Protein AF-A0A3S2C3V4-F1 (afdb_monomer)

pLDDT: mean 81.87, std 13.22, range [36.03, 97.75]

Solvent-accessible surface area (backbone atoms only — not comparable to full-atom values): 24051 Å² total; per-residue (Å²): 133,82,89,67,78,56,98,88,70,60,69,87,73,96,83,67,84,51,81,69,56,64,59,51,55,60,52,53,59,53,52,52,56,48,50,53,53,50,49,58,52,47,54,52,49,52,53,52,49,53,51,50,50,52,56,48,50,53,50,52,52,54,50,50,53,51,50,52,54,50,51,52,51,55,53,51,52,52,51,52,52,52,51,51,54,49,58,49,51,54,50,54,50,52,53,52,52,52,52,48,53,53,51,53,53,53,50,51,53,52,53,54,53,50,54,54,52,54,51,53,49,53,52,52,52,49,54,58,70,71,46,74,84,55,65,65,58,51,51,50,50,53,53,50,50,52,48,53,53,49,53,51,49,53,50,51,53,53,48,52,51,50,57,49,52,49,52,50,52,56,51,51,51,55,50,50,53,51,51,51,54,52,51,53,52,52,50,54,51,51,52,53,49,50,54,51,52,50,55,51,51,53,55,48,53,53,52,52,53,50,50,60,70,50,63,56,49,63,60,53,51,52,51,53,51,52,52,52,52,52,53,49,54,51,52,51,53,52,53,49,55,49,51,55,53,49,53,53,50,53,53,51,47,54,53,50,52,52,52,51,52,53,51,52,51,52,50,50,53,51,49,52,52,49,50,56,50,51,50,52,48,52,55,50,50,52,51,48,51,53,53,41,49,52,38,29,70,76,66,75,39,59,60,93,54,48,58,68,77,70,75,61,60,101,83,56,82,76,76,60,64,73,59,52,53,52,50,51,52,50,51,51,50,52,56,60,69,69,51,81,80,69,88,55,54,71,58,54,53,49,57,54,47,54,54,51,52,52,55,50,50,56,52,51,53,53,54,50,51,53,52,53,52,55,53,51,52,55,53,49,54,53,56,50,41,56,55,53,54,56,50,49,56,57,50,37,59,50,48,39,60,51,42,35,73,76,62,80,71,55,76,38,49,66,49,78,45,94,55,100,46,79,88,77,41,48,84,47,79,49,109

Radius of gyration: 157.57 Å; Cα contacts (8 Å, |Δi|>4): 70; chains: 1; bounding box: 268×104×429 Å

Sequence (431 aa):
EGALGRWDGFTASADAPTAAAQRLAQKNRLAELDAEAIQATLVLRQAEEALGEAEQALRLASEAERNTRQAGRDAQHRLDAARNALAEAERAGGELQSRRAALDEARARIVDSHEEISAAFAEAEMLLQDAPDLGDLQLQLEQSSANVARDRAALADARAVHEGLRREAEARARRLDAIGAERSNWLERAENASTQIASLGERKAEAEAERERLADAPDEIDAKRRALLSQLTEAETLRKAAADRLQEAENRQSELDKAATGAIQFLAEARETRVRAEERLTAADERRLEVEARIQETLNTPPHLVIRHTGLEADSPMPEMPEIERQLDRLKIERERLGAVNLRAEEEQKELSDRLEAIVSEREDIIEAIRKLRQAIQSLNREGRERLLAAFDVVNGHFQRLFSHLFGGGTAELQLIESDDPLEAGLEILA

Secondary structure (DSSP, 8-state):
------TT-----TTPPPTTTHHHHHHHHHHHHHHHHHHHHHHHHHHHHHHHHHHHHHHHHHHHHHHHHHHHHHHHHHHHHHHHHHHHHHHHHHHHHHHHHHHHHHHHHHHHHHHHHHHHHHHHHHHHHSS---HHHHHHHHHHHHHHHHHHHHHHHHHHHHHHHHHHHHHHHHHHHHHHHHHHHHHHHHHHHHHHHHHHHHHHHHHHHHHHHHTTHHHHHHHHHHHHHHHHHHHHHHHHHHHHHHHHHHHHHHHHHHHHHHHHHHHHHHHHHHHHHHHHHHHHHHHHHHHHHHHHHHHSS-GGGHHHHTT--TTSPPPPHHHHHHHHHHHHHHHHHT----TTHHHHHHHHHHHHHHHHHHHHHHHHHHHHHHHHHHHHHHHHHHHHHHHHHHHHHHHHHHHHHHTTS---EEEEES-SSTTT-EEEEE-

Foldseek 3Di:
DDQDDDPVDDGDDDDDDDVVPVVVVVVVVVVVVVVVVVVVVVVVVVVVVVVVVVVVVVVVVVVVVVVVVVVVVVVVVVVVVVVVVVVVVVVVVVVVVVVVVVVVVVVVVVVVVVVVVVVVVVVVVVCVVPDDPCPVVVVVVVVVVVVVVVVVVVVVVVVVVVVVVVVVVVVVVVVVVVVVVVVVVVVVVVVVVVVVVVVVVVVVVVVVVVCVVCVCVVVVVVVVVVVVVVVVVVVVVVVVVVVVVVVVVVVVVVVVVVVVVVVVVVVVVVVVVVVVVVVVVVVVVVVVVVVQVVCCVPVVDGPVCVVVVVVDDPPPPDDDPVVVVVVVVVVVVVVVVVDDDPPCPVVVVVVVVVVVVVVVVVVVVVVVVVVVVVVVVVVVLVVVQVVLVVVQVVVQVVVQVVVCVPPVDDGKGKDWDDDPRSVPTDIDIGD

Nearest PDB structures (foldseek):
  6yvu-assembly1_B  TM=4.537E-01  e=3.062E-01  Saccharomyces cerevisiae S288C
  8i13-assembly1_A  TM=2.701E-01  e=1.557E-01  Saccharomyces cerevisiae
  8i13-assembly1_B  TM=2.442E-01  e=8.989E+00  Saccharomyces cerevisiae

Mean predicted aligned error: 21.44 Å

Structure (mmCIF, N/CA/C/O backbone):
data_AF-A0A3S2C3V4-F1
#
_entry.id   AF-A0A3S2C3V4-F1
#
loop_
_atom_site.group_PDB
_atom_site.id
_atom_site.type_symbol
_atom_site.label_atom_id
_atom_site.label_alt_id
_atom_site.label_comp_id
_atom_site.label_asym_id
_atom_site.label_entity_id
_atom_site.label_seq_id
_atom_site.pdbx_PDB_ins_code
_atom_site.Cartn_x
_atom_site.Cartn_y
_atom_site.Cartn_z
_atom_site.occupancy
_atom_site.B_iso_or_equiv
_atom_site.auth_seq_id
_atom_site.auth_comp_id
_atom_site.auth_asym_id
_atom_site.auth_atom_id
_atom_site.pdbx_PDB_model_num
ATOM 1 N N . GLU A 1 1 ? -74.322 -59.843 249.138 1.00 36.03 1 GLU A N 1
ATOM 2 C CA . GLU A 1 1 ? -75.016 -61.105 248.814 1.00 36.03 1 GLU A CA 1
ATOM 3 C C . GLU A 1 1 ? -74.101 -61.968 247.974 1.00 36.03 1 GLU A C 1
ATOM 5 O O . GLU A 1 1 ? -73.243 -61.425 247.294 1.00 36.03 1 GLU A O 1
ATOM 10 N N . GLY A 1 2 ? -74.304 -63.279 248.000 1.00 56.16 2 GLY A N 1
ATOM 11 C CA . GLY A 1 2 ? -73.922 -64.120 246.871 1.00 56.16 2 GLY A CA 1
ATOM 12 C C . GLY A 1 2 ? -72.422 -64.284 246.661 1.00 56.16 2 GLY A C 1
ATOM 13 O O . GLY A 1 2 ? -71.864 -63.759 245.705 1.00 56.16 2 GLY A O 1
ATOM 14 N N . ALA A 1 3 ? -71.783 -65.101 247.495 1.00 53.16 3 ALA A N 1
ATOM 15 C CA . ALA A 1 3 ? -70.624 -65.845 247.021 1.00 53.16 3 ALA A CA 1
ATOM 16 C C . ALA A 1 3 ? -71.160 -67.121 246.364 1.00 53.16 3 ALA A C 1
ATOM 18 O O . ALA A 1 3 ? -71.763 -67.974 247.017 1.00 53.16 3 ALA A O 1
ATOM 19 N N . LEU A 1 4 ? -71.039 -67.156 245.038 1.00 56.59 4 LEU A N 1
ATOM 20 C CA . LEU A 1 4 ? -71.619 -68.166 244.167 1.00 56.59 4 LEU A CA 1
ATOM 21 C C . LEU A 1 4 ? -70.669 -69.365 244.078 1.00 56.59 4 LEU A C 1
ATOM 23 O O . LEU A 1 4 ? -69.546 -69.228 243.598 1.00 56.59 4 LEU A O 1
ATOM 27 N N . GLY A 1 5 ? -71.138 -70.532 244.515 1.00 54.47 5 GLY A N 1
ATOM 28 C CA . GLY A 1 5 ? -70.505 -71.816 244.230 1.00 54.47 5 GLY A CA 1
ATOM 29 C C . GLY A 1 5 ? -71.412 -72.659 243.336 1.00 54.47 5 GLY A C 1
ATOM 30 O O . GLY A 1 5 ? -72.537 -72.968 243.730 1.00 54.47 5 GLY A O 1
ATOM 31 N N . ARG A 1 6 ? -70.932 -73.024 242.136 1.00 63.44 6 ARG A N 1
ATOM 32 C CA . ARG A 1 6 ? -71.534 -74.050 241.263 1.00 63.44 6 ARG A CA 1
ATOM 33 C C . ARG A 1 6 ? -70.717 -75.343 241.298 1.00 63.44 6 ARG A C 1
ATOM 35 O O . ARG A 1 6 ? -69.525 -75.353 241.578 1.00 63.44 6 ARG A O 1
ATOM 42 N N . TRP A 1 7 ? -71.402 -76.429 240.963 1.00 57.12 7 TRP A N 1
ATOM 43 C CA . TRP A 1 7 ? -70.946 -77.818 241.007 1.00 57.12 7 TRP A CA 1
ATOM 44 C C . TRP A 1 7 ? -69.935 -78.227 239.909 1.00 57.12 7 TRP A C 1
ATOM 46 O O . TRP A 1 7 ? -69.410 -79.332 239.967 1.00 57.12 7 TRP A O 1
ATOM 56 N N . ASP A 1 8 ? -69.636 -77.352 238.942 1.00 55.75 8 ASP A N 1
ATOM 57 C CA . ASP A 1 8 ? -68.620 -77.518 237.884 1.00 55.75 8 ASP A CA 1
ATOM 58 C C . ASP A 1 8 ? -67.278 -76.815 238.193 1.00 55.75 8 ASP A C 1
ATOM 60 O O . ASP A 1 8 ? -66.336 -76.914 237.410 1.00 55.75 8 ASP A O 1
ATOM 64 N N . GLY A 1 9 ? -67.153 -76.146 239.348 1.00 64.50 9 GLY A N 1
ATOM 65 C CA . GLY A 1 9 ? -65.873 -75.643 239.866 1.00 64.50 9 GLY A CA 1
ATOM 66 C C . GLY A 1 9 ? -65.584 -74.154 239.646 1.00 64.50 9 GLY A C 1
ATOM 67 O O . GLY A 1 9 ? -64.493 -73.700 239.982 1.00 64.50 9 GLY A O 1
ATOM 68 N N . PHE A 1 10 ? -66.523 -73.363 239.117 1.00 55.69 10 PHE A N 1
ATOM 69 C CA . PHE A 1 10 ? -66.320 -71.916 239.000 1.00 55.69 10 PHE A CA 1
ATOM 70 C C . PHE A 1 10 ? -66.427 -71.224 240.367 1.00 55.69 10 PHE A C 1
ATOM 72 O O . PHE A 1 10 ? -67.471 -71.268 241.019 1.00 55.69 10 PHE A O 1
ATOM 79 N N . THR A 1 11 ? -65.362 -70.530 240.766 1.00 51.50 11 THR A N 1
ATOM 80 C CA . THR A 1 11 ? -65.344 -69.616 241.917 1.00 51.50 11 THR A CA 1
ATOM 81 C C . THR A 1 11 ? -64.563 -68.355 241.559 1.00 51.50 11 THR A C 1
ATOM 83 O O . THR A 1 11 ? -63.497 -68.449 240.953 1.00 51.50 11 THR A O 1
ATOM 86 N N . ALA A 1 12 ? -65.057 -67.178 241.948 1.00 62.81 12 ALA A N 1
ATOM 87 C CA . ALA A 1 12 ? -64.347 -65.906 241.769 1.00 62.81 12 ALA A CA 1
ATOM 88 C C . ALA A 1 12 ? -63.474 -65.568 242.999 1.00 62.81 12 ALA A C 1
ATOM 90 O O . ALA A 1 12 ? -63.900 -65.826 244.123 1.00 62.81 12 ALA A O 1
ATOM 91 N N . SER A 1 13 ? -62.300 -64.941 242.813 1.00 56.59 13 SER A N 1
ATOM 92 C CA . SER A 1 13 ? -61.579 -64.231 243.892 1.00 56.59 13 SER A CA 1
ATOM 93 C C . SER A 1 13 ? -61.407 -62.750 243.543 1.00 56.59 13 SER A C 1
ATOM 95 O O . SER A 1 13 ? -61.259 -62.398 242.373 1.00 56.59 13 SER A O 1
ATOM 97 N N . ALA A 1 14 ? -61.477 -61.895 244.564 1.00 50.22 14 ALA A N 1
ATOM 98 C CA . ALA A 1 14 ? -61.876 -60.493 244.450 1.00 50.22 14 ALA A CA 1
ATOM 99 C C . ALA A 1 14 ? -60.819 -59.508 243.892 1.00 50.22 14 ALA A C 1
ATOM 101 O O . ALA A 1 14 ? -61.219 -58.447 243.429 1.00 50.22 14 ALA A O 1
ATOM 102 N N . ASP A 1 15 ? -59.520 -59.841 243.866 1.00 54.09 15 ASP A N 1
ATOM 103 C CA . ASP A 1 15 ? -58.425 -58.884 243.557 1.00 54.09 15 ASP A CA 1
ATOM 104 C C . ASP A 1 15 ? -57.676 -59.123 242.228 1.00 54.09 15 ASP A C 1
ATOM 106 O O . ASP A 1 15 ? -56.648 -58.500 241.954 1.00 54.09 15 ASP A O 1
ATOM 110 N N . ALA A 1 16 ? -58.126 -60.043 241.374 1.00 47.91 16 ALA A N 1
ATOM 111 C CA . ALA A 1 16 ? -57.341 -60.400 240.192 1.00 47.91 16 ALA A CA 1
ATOM 112 C C . ALA A 1 16 ? -57.501 -59.369 239.056 1.00 47.91 16 ALA A C 1
ATOM 114 O O . ALA A 1 16 ? -58.636 -59.103 238.638 1.00 47.91 16 ALA A O 1
ATOM 115 N N . PRO A 1 17 ? -56.395 -58.839 238.478 1.00 51.50 17 PRO A N 1
ATOM 116 C CA . PRO A 1 17 ? -56.486 -58.076 237.254 1.00 51.50 17 PRO A CA 1
ATOM 117 C C . PRO A 1 17 ? -57.084 -58.967 236.180 1.00 51.50 17 PRO A C 1
ATOM 119 O O . PRO A 1 17 ? -56.612 -60.050 235.832 1.00 51.50 17 PRO A O 1
ATOM 122 N N . THR A 1 18 ? -58.180 -58.438 235.685 1.00 50.09 18 THR A N 1
ATOM 123 C CA . THR A 1 18 ? -58.991 -58.964 234.621 1.00 50.09 18 THR A CA 1
ATOM 124 C C . THR A 1 18 ? -58.182 -58.986 233.337 1.00 50.09 18 THR A C 1
ATOM 126 O O . THR A 1 18 ? -57.137 -58.341 233.199 1.00 50.09 18 THR A O 1
ATOM 129 N N . ALA A 1 19 ? -58.715 -59.679 232.340 1.00 55.66 19 ALA A N 1
ATOM 130 C CA . ALA A 1 19 ? -58.208 -59.696 230.971 1.00 55.66 19 ALA A CA 1
ATOM 131 C C . ALA A 1 19 ? -57.878 -58.295 230.375 1.00 55.66 19 ALA A C 1
ATOM 133 O O . ALA A 1 19 ? -57.291 -58.212 229.299 1.00 55.66 19 ALA A O 1
ATOM 134 N N . ALA A 1 20 ? -58.211 -57.197 231.070 1.00 61.50 20 ALA A N 1
ATOM 135 C CA . ALA A 1 20 ? -57.791 -55.823 230.828 1.00 61.50 20 ALA A CA 1
ATOM 136 C C . ALA A 1 20 ? -56.264 -55.567 230.908 1.00 61.50 20 ALA A C 1
ATOM 138 O O . ALA A 1 20 ? -55.756 -54.830 230.066 1.00 61.50 20 ALA A O 1
ATOM 139 N N . ALA A 1 21 ? -55.512 -56.158 231.850 1.00 58.56 21 ALA A N 1
ATOM 140 C CA . ALA A 1 21 ? -54.094 -55.800 232.062 1.00 58.56 21 ALA A CA 1
ATOM 141 C C . ALA A 1 21 ? -53.118 -56.499 231.091 1.00 58.56 21 ALA A C 1
ATOM 143 O O . ALA A 1 21 ? -52.236 -55.856 230.523 1.00 58.56 21 ALA A O 1
ATOM 144 N N . GLN A 1 22 ? -53.296 -57.799 230.820 1.00 60.56 22 GLN A N 1
ATOM 145 C CA . GLN A 1 22 ? -52.463 -58.534 229.847 1.00 60.56 22 GLN A CA 1
ATOM 146 C C . GLN A 1 22 ? -52.661 -58.047 228.411 1.00 60.56 22 GLN A C 1
ATOM 148 O O . GLN A 1 22 ? -51.712 -57.998 227.626 1.00 60.56 22 GLN A O 1
ATOM 153 N N . ARG A 1 23 ? -53.878 -57.605 228.085 1.00 59.84 23 ARG A N 1
ATOM 154 C CA . ARG A 1 23 ? -54.146 -56.933 226.813 1.00 59.84 23 ARG A CA 1
ATOM 155 C C . ARG A 1 23 ? -53.336 -55.645 226.641 1.00 59.84 23 ARG A C 1
ATOM 157 O O . ARG A 1 23 ? -53.113 -55.253 225.503 1.00 59.84 23 ARG A O 1
ATOM 164 N N . LEU A 1 24 ? -52.868 -55.005 227.718 1.00 65.88 24 LEU A N 1
ATOM 165 C CA . LEU A 1 24 ? -52.087 -53.766 227.648 1.00 65.88 24 LEU A CA 1
ATOM 166 C C . LEU A 1 24 ? -50.597 -54.010 227.350 1.00 65.88 24 LEU A C 1
ATOM 168 O O . LEU A 1 24 ? -49.986 -53.239 226.620 1.00 65.88 24 LEU A O 1
ATOM 172 N N . ALA A 1 25 ? -50.010 -55.097 227.854 1.00 63.25 25 ALA A N 1
ATOM 173 C CA . ALA A 1 25 ? -48.592 -55.403 227.631 1.00 63.25 25 ALA A CA 1
ATOM 174 C C . ALA A 1 25 ? -48.317 -55.918 226.210 1.00 63.25 25 ALA A C 1
ATOM 176 O O . ALA A 1 25 ? -47.366 -55.477 225.563 1.00 63.25 25 ALA A O 1
ATOM 177 N N . GLN A 1 26 ? -49.191 -56.784 225.681 1.00 71.88 26 GLN A N 1
ATOM 178 C CA . GLN A 1 26 ? -49.114 -57.171 224.267 1.00 71.88 26 GLN A CA 1
ATOM 179 C C . GLN A 1 26 ? -49.327 -55.977 223.331 1.00 71.88 26 GLN A C 1
ATOM 181 O O . GLN A 1 26 ? -48.785 -55.954 222.232 1.00 71.88 26 GLN A O 1
ATOM 186 N N . LYS A 1 27 ? -50.018 -54.941 223.810 1.00 72.94 27 LYS A N 1
ATOM 187 C CA . LYS A 1 27 ? -50.176 -53.661 223.119 1.00 72.94 27 LYS A CA 1
ATOM 188 C C . LYS A 1 27 ? -48.852 -52.913 222.919 1.00 72.94 27 LYS A C 1
ATOM 190 O O . LYS A 1 27 ? -48.688 -52.277 221.889 1.00 72.94 27 LYS A O 1
ATOM 195 N N . ASN A 1 28 ? -47.907 -53.003 223.859 1.00 67.12 28 ASN A N 1
ATOM 196 C CA . ASN A 1 28 ? -46.659 -52.234 223.784 1.00 67.12 28 ASN A CA 1
ATOM 197 C C . ASN A 1 28 ? -45.593 -52.903 222.909 1.00 67.12 28 ASN A C 1
ATOM 199 O O . ASN A 1 28 ? -44.903 -52.215 222.168 1.00 67.12 28 ASN A O 1
ATOM 203 N N . ARG A 1 29 ? -45.452 -54.236 222.959 1.00 69.31 29 ARG A N 1
ATOM 204 C CA . ARG A 1 29 ? -44.440 -54.926 222.135 1.00 69.31 29 ARG A CA 1
ATOM 205 C C . ARG A 1 29 ? -44.824 -54.982 220.659 1.00 69.31 29 ARG A C 1
ATOM 207 O O . ARG A 1 29 ? -43.950 -54.882 219.804 1.00 69.31 29 ARG A O 1
ATOM 214 N N . LEU A 1 30 ? -46.119 -55.108 220.376 1.00 74.56 30 LEU A N 1
ATOM 215 C CA . LEU A 1 30 ? -46.646 -54.948 219.025 1.00 74.56 30 LEU A CA 1
ATOM 216 C C . LEU A 1 30 ? -46.275 -53.560 218.470 1.00 74.56 30 LEU A C 1
ATOM 218 O O . LEU A 1 30 ? -45.802 -5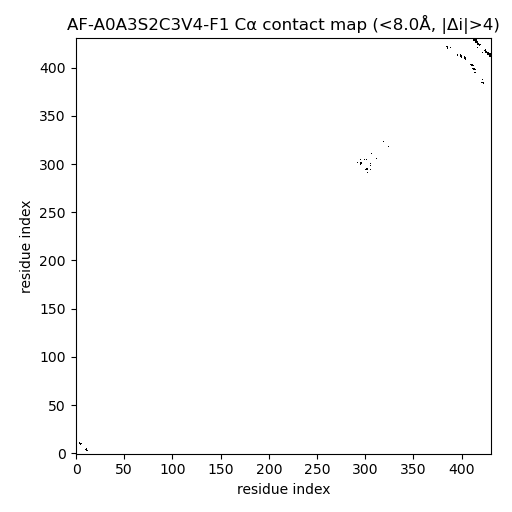3.470 217.347 1.00 74.56 30 LEU A O 1
ATOM 222 N N . ALA A 1 31 ? -46.351 -52.512 219.301 1.00 77.50 31 ALA A N 1
ATOM 223 C CA . ALA A 1 31 ? -46.074 -51.137 218.883 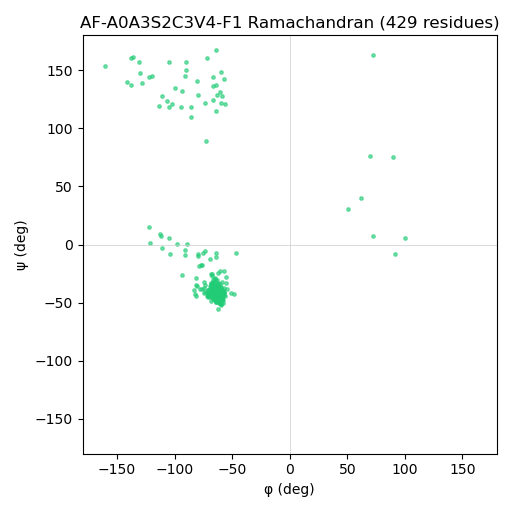1.00 77.50 31 ALA A CA 1
ATOM 224 C C . ALA A 1 31 ? -44.616 -50.874 218.460 1.00 77.50 31 ALA A C 1
ATOM 226 O O . ALA A 1 31 ? -44.365 -50.008 217.628 1.00 77.50 31 ALA A O 1
ATOM 227 N N . GLU A 1 32 ? -43.646 -51.595 219.022 1.00 75.06 32 GLU A N 1
ATOM 228 C CA . GLU A 1 32 ? -42.223 -51.368 218.738 1.00 75.06 32 GLU A CA 1
ATOM 229 C C . GLU A 1 32 ? -41.784 -52.042 217.429 1.00 75.06 32 GLU A C 1
ATOM 231 O O . GLU A 1 32 ? -41.135 -51.420 216.591 1.00 75.06 32 GLU A O 1
ATOM 236 N N . LEU A 1 33 ? -42.208 -53.293 217.212 1.00 75.25 33 LEU A N 1
ATOM 237 C CA . LEU A 1 33 ? -41.999 -53.985 215.935 1.00 75.25 33 LEU A CA 1
ATOM 238 C C . LEU A 1 33 ? -42.795 -53.328 214.806 1.00 75.25 33 LEU A C 1
ATOM 240 O O . LEU A 1 33 ? -42.297 -53.245 213.684 1.00 75.25 33 LEU A O 1
ATOM 244 N N . ASP A 1 34 ? -43.984 -52.804 215.114 1.00 76.00 34 ASP A N 1
ATOM 245 C CA . ASP A 1 34 ? -44.712 -51.936 214.194 1.00 76.00 34 ASP A CA 1
ATOM 246 C C . ASP A 1 34 ? -43.856 -50.718 213.812 1.00 76.00 34 ASP A C 1
ATOM 248 O O . ASP A 1 34 ? -43.785 -50.382 212.635 1.00 76.00 34 ASP A O 1
ATOM 252 N N . ALA A 1 35 ? -43.137 -50.086 214.749 1.00 80.12 35 ALA A N 1
ATOM 253 C CA . ALA A 1 35 ? -42.317 -48.906 214.455 1.00 80.12 35 ALA A CA 1
ATOM 254 C C . ALA A 1 35 ? -41.115 -49.197 213.532 1.00 80.12 35 ALA A C 1
ATOM 256 O O . ALA A 1 35 ? -40.840 -48.419 212.615 1.00 80.12 35 ALA A O 1
ATOM 257 N N . GLU A 1 36 ? -40.408 -50.312 213.731 1.00 77.38 36 GLU A N 1
ATOM 258 C CA . GLU A 1 36 ? -39.295 -50.705 212.851 1.00 77.38 36 GLU A CA 1
ATOM 259 C C . GLU A 1 36 ? -39.776 -51.151 211.468 1.00 77.38 36 GLU A C 1
ATOM 261 O O . GLU A 1 36 ? -39.207 -50.736 210.453 1.00 77.38 36 GLU A O 1
ATOM 266 N N . ALA A 1 37 ? -40.853 -51.943 211.411 1.00 76.69 37 ALA A N 1
ATOM 267 C CA . ALA A 1 37 ? -41.493 -52.303 210.151 1.00 76.69 37 ALA A CA 1
ATOM 268 C C . ALA A 1 37 ? -41.938 -51.045 209.395 1.00 76.69 37 ALA A C 1
ATOM 270 O O . ALA A 1 37 ? -41.719 -50.952 208.186 1.00 76.69 37 ALA A O 1
ATOM 271 N N . ILE A 1 38 ? -42.475 -50.042 210.098 1.00 83.81 38 ILE A N 1
ATOM 272 C CA . ILE A 1 38 ? -42.812 -48.739 209.519 1.00 83.81 38 ILE A CA 1
ATOM 273 C C . ILE A 1 38 ? -41.572 -48.080 208.908 1.00 83.81 38 ILE A C 1
ATOM 275 O O . ILE A 1 38 ? -41.662 -47.614 207.776 1.00 83.81 38 ILE A O 1
ATOM 279 N N . GLN A 1 39 ? -40.416 -48.069 209.583 1.00 81.50 39 GLN A N 1
ATOM 280 C CA . GLN A 1 39 ? -39.219 -47.418 209.035 1.00 81.50 39 GLN A CA 1
ATOM 281 C C . GLN A 1 39 ? -38.608 -48.131 207.829 1.00 81.50 39 GLN A C 1
ATOM 283 O O . GLN A 1 39 ? -38.305 -47.483 206.828 1.00 81.50 39 GLN A O 1
ATOM 288 N N . ALA A 1 40 ? -38.464 -49.455 207.869 1.00 75.44 40 ALA A N 1
ATOM 289 C CA . ALA A 1 40 ? -37.975 -50.198 206.707 1.00 75.44 40 ALA A CA 1
ATOM 290 C C . ALA A 1 40 ? -38.925 -50.043 205.504 1.00 75.44 40 ALA A C 1
ATOM 292 O O . ALA A 1 40 ? -38.477 -49.841 204.375 1.00 75.44 40 ALA A O 1
ATOM 293 N N . THR A 1 41 ? -40.239 -50.049 205.763 1.00 79.00 41 THR A N 1
ATOM 294 C CA . THR A 1 41 ? -41.268 -49.768 204.750 1.00 79.00 41 THR A CA 1
ATOM 295 C C . THR A 1 41 ? -41.145 -48.345 204.203 1.00 79.00 41 THR A C 1
ATOM 297 O O . THR A 1 41 ? -41.404 -48.120 203.024 1.00 79.00 41 THR A O 1
ATOM 300 N N . LEU A 1 42 ? -40.723 -47.380 205.024 1.00 85.12 42 LEU A N 1
ATOM 301 C CA . LEU A 1 42 ? -40.550 -45.988 204.617 1.00 85.12 42 LEU A CA 1
ATOM 302 C C . LEU A 1 42 ? -39.352 -45.809 203.676 1.00 85.12 42 LEU A C 1
ATOM 304 O O . LEU A 1 42 ? -39.484 -45.152 202.649 1.00 85.12 42 LEU A O 1
ATOM 308 N N . VAL A 1 43 ? -38.214 -46.437 203.982 1.00 81.62 43 VAL A N 1
ATOM 309 C CA . VAL A 1 43 ? -37.016 -46.384 203.124 1.00 81.62 43 VAL A CA 1
ATOM 310 C C . VAL A 1 43 ? -37.244 -47.120 201.804 1.00 81.62 43 VAL A C 1
ATOM 312 O O . VAL A 1 43 ? -36.874 -46.603 200.751 1.00 81.62 43 VAL A O 1
ATOM 315 N N . LEU A 1 44 ? -37.890 -48.293 201.839 1.00 81.44 44 LEU A N 1
ATOM 316 C CA . LEU A 1 44 ? -38.279 -49.005 200.619 1.00 81.44 44 LEU A CA 1
ATOM 317 C C . LEU A 1 44 ? -39.192 -48.126 199.754 1.00 81.44 44 LEU A C 1
ATOM 319 O O . LEU A 1 44 ? -38.907 -47.949 198.573 1.00 81.44 44 LEU A O 1
ATOM 323 N N . ARG A 1 45 ? -40.214 -47.498 200.358 1.00 82.31 45 ARG A N 1
ATOM 324 C CA . ARG A 1 45 ? -41.098 -46.552 199.662 1.00 82.31 45 ARG A CA 1
ATOM 325 C C . ARG A 1 45 ? -40.345 -45.391 199.028 1.00 82.31 45 ARG A C 1
ATOM 327 O O . ARG A 1 45 ? -40.645 -45.047 197.896 1.00 82.31 45 ARG A O 1
ATOM 334 N N . GLN A 1 46 ? -39.374 -44.803 199.723 1.00 83.50 46 GLN A N 1
ATOM 335 C CA . GLN A 1 46 ? -38.600 -43.684 199.180 1.00 83.50 46 GLN A CA 1
ATOM 336 C C . GLN A 1 46 ? -37.731 -44.101 197.987 1.00 83.50 46 GLN A C 1
ATOM 338 O O . GLN A 1 46 ? -37.606 -43.349 197.024 1.00 83.50 46 GLN A O 1
ATOM 343 N N . ALA A 1 47 ? -37.138 -45.297 198.023 1.00 76.88 47 ALA A N 1
ATOM 344 C CA . ALA A 1 47 ? -36.371 -45.821 196.896 1.00 76.88 47 ALA A CA 1
ATOM 345 C C . ALA A 1 47 ? -37.274 -46.204 195.708 1.00 76.88 47 ALA A C 1
ATOM 347 O O . ALA A 1 47 ? -36.916 -45.933 194.562 1.00 76.88 47 ALA A O 1
ATOM 348 N N . GLU A 1 48 ? -38.446 -46.792 195.975 1.00 80.94 48 GLU A N 1
ATOM 349 C CA . GLU A 1 48 ? -39.477 -47.068 194.965 1.00 80.94 48 GLU A CA 1
ATOM 350 C C . GLU A 1 48 ? -40.009 -45.773 194.331 1.00 80.94 48 GLU A C 1
ATOM 352 O O . GLU A 1 48 ? -40.151 -45.712 193.111 1.00 80.94 48 GLU A O 1
ATOM 357 N N . GLU A 1 49 ? -40.230 -44.718 195.122 1.00 85.38 49 GLU A N 1
ATOM 358 C CA . GLU A 1 49 ? -40.600 -43.390 194.615 1.00 85.38 49 GLU A CA 1
ATOM 359 C C . GLU A 1 49 ? -39.487 -42.792 193.750 1.00 85.38 49 GLU A C 1
ATOM 361 O O . GLU A 1 49 ? -39.756 -42.381 192.625 1.00 85.38 49 GLU A O 1
ATOM 366 N N . ALA A 1 50 ? -38.230 -42.813 194.204 1.00 79.88 50 ALA A N 1
ATOM 367 C CA . ALA A 1 50 ? -37.109 -42.260 193.441 1.00 79.88 50 ALA A CA 1
ATOM 368 C C . ALA A 1 50 ? -36.859 -43.006 192.115 1.00 79.88 50 ALA A C 1
ATOM 370 O O . ALA A 1 50 ? -36.570 -42.381 191.090 1.00 79.88 50 ALA A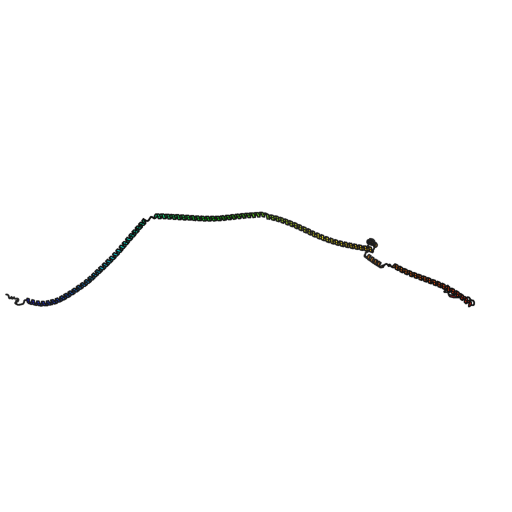 O 1
ATOM 371 N N . LEU A 1 51 ? -36.989 -44.338 192.107 1.00 80.06 51 LEU A N 1
ATOM 372 C CA . LEU A 1 51 ? -36.928 -45.132 190.878 1.00 80.06 51 LEU A CA 1
ATOM 373 C C . LEU A 1 51 ? -38.105 -44.789 189.954 1.00 80.06 51 LEU A C 1
ATOM 375 O O . LEU A 1 51 ? -37.899 -44.578 188.759 1.00 80.06 51 LEU A O 1
ATOM 379 N N . GLY A 1 52 ? -39.315 -44.674 190.511 1.00 82.38 52 GLY A N 1
ATOM 380 C CA . GLY A 1 52 ? -40.515 -44.274 189.780 1.00 82.38 52 GLY A CA 1
ATOM 381 C C . GLY A 1 52 ? -40.374 -42.901 189.120 1.00 82.38 52 GLY A C 1
ATOM 382 O O . GLY A 1 52 ? -40.693 -42.753 187.939 1.00 82.38 52 GLY A O 1
ATOM 383 N N . GLU A 1 53 ? -39.819 -41.921 189.833 1.00 85.00 53 GLU A N 1
ATOM 384 C CA . GLU A 1 53 ? -39.549 -40.581 189.305 1.00 85.00 53 GLU A CA 1
ATOM 385 C C . GLU A 1 53 ? -38.507 -40.605 188.179 1.00 85.00 53 GLU A C 1
ATOM 387 O O . GLU A 1 53 ? -38.716 -39.989 187.131 1.00 85.00 53 GLU A O 1
ATOM 392 N N . ALA A 1 54 ? -37.411 -41.355 188.336 1.00 78.12 54 ALA A N 1
ATOM 393 C CA . ALA A 1 54 ? -36.376 -41.468 187.308 1.00 78.12 54 ALA A CA 1
ATOM 394 C C . ALA A 1 54 ? -36.886 -42.182 186.040 1.00 78.12 54 ALA A C 1
ATOM 396 O O . ALA A 1 54 ? -36.628 -41.730 184.919 1.00 78.12 54 ALA A O 1
ATOM 397 N N . GLU A 1 55 ? -37.657 -43.263 186.192 1.00 81.62 55 GLU A N 1
ATOM 398 C CA . GLU A 1 55 ? -38.304 -43.957 185.074 1.00 81.62 55 GLU A CA 1
ATOM 399 C C . GLU A 1 55 ? -39.350 -43.081 184.376 1.00 81.62 55 GLU A C 1
ATOM 401 O O . GLU A 1 55 ? -39.541 -43.173 183.158 1.00 81.62 55 GLU A O 1
ATOM 406 N N . GLN A 1 56 ? -40.056 -42.235 185.125 1.00 85.12 56 GLN A N 1
ATOM 407 C CA . GLN A 1 56 ? -41.008 -41.286 184.560 1.00 85.12 56 GLN A CA 1
ATOM 408 C C . GLN A 1 56 ? -40.285 -40.161 183.807 1.00 85.12 56 GLN A C 1
ATOM 410 O O . GLN A 1 56 ? -40.672 -39.838 182.683 1.00 85.12 56 GLN A O 1
ATOM 415 N N . ALA A 1 57 ? -39.188 -39.631 184.351 1.00 81.44 57 ALA A N 1
ATOM 416 C CA . ALA A 1 57 ? -38.371 -38.614 183.695 1.00 81.44 57 ALA A CA 1
ATOM 417 C C . ALA A 1 57 ? -37.738 -39.129 182.389 1.00 81.44 57 ALA A C 1
ATOM 419 O O . ALA A 1 57 ? -37.790 -38.440 181.368 1.00 81.44 57 ALA A O 1
ATOM 420 N N . LEU A 1 58 ? -37.203 -40.357 182.379 1.00 81.62 58 LEU A N 1
ATOM 421 C CA . LEU A 1 58 ? -36.634 -40.969 181.172 1.00 81.62 58 LEU A CA 1
ATOM 422 C C . LEU A 1 58 ? -37.699 -41.208 180.091 1.00 81.62 58 LEU A C 1
ATOM 424 O O . LEU A 1 58 ? -37.439 -40.960 178.908 1.00 81.62 58 LEU A O 1
ATOM 428 N N . ARG A 1 59 ? -38.900 -41.657 180.485 1.00 84.00 59 ARG A N 1
ATOM 429 C CA . ARG A 1 59 ? -40.042 -41.809 179.568 1.00 84.00 59 ARG A CA 1
ATOM 430 C C . ARG A 1 59 ? -40.437 -40.475 178.945 1.00 84.00 59 ARG A C 1
ATOM 432 O O . ARG A 1 59 ? -40.483 -40.385 177.721 1.00 84.00 59 ARG A O 1
ATOM 439 N N . LEU A 1 60 ? -40.622 -39.433 179.757 1.00 85.56 60 LEU A N 1
ATOM 440 C CA . LEU A 1 60 ? -40.999 -38.102 179.272 1.00 85.56 60 LEU A CA 1
ATOM 441 C C . LEU A 1 60 ? -39.931 -37.498 178.350 1.00 85.56 60 LEU A C 1
ATOM 443 O O . LEU A 1 60 ? -40.268 -36.943 177.306 1.00 85.56 60 LEU A O 1
ATOM 447 N N . ALA A 1 61 ? -38.644 -37.644 178.679 1.00 81.31 61 ALA A N 1
ATOM 448 C CA . ALA A 1 61 ? -37.556 -37.162 177.829 1.00 81.31 61 ALA A CA 1
ATOM 449 C C . ALA A 1 61 ? -37.489 -37.912 176.486 1.00 81.31 61 ALA A C 1
ATOM 451 O O . ALA A 1 61 ? -37.308 -37.291 175.437 1.00 81.31 61 ALA A O 1
ATOM 452 N N . SER A 1 62 ? -37.691 -39.234 176.499 1.00 81.62 62 SER A N 1
ATOM 453 C CA . SER A 1 62 ? -37.712 -40.059 175.282 1.00 81.62 62 SER A CA 1
ATOM 454 C C . SER A 1 62 ? -38.919 -39.746 174.389 1.00 81.62 62 SER A C 1
ATOM 456 O O . SER A 1 62 ? -38.801 -39.704 173.162 1.00 81.62 62 SER A O 1
ATOM 458 N N . GLU A 1 63 ? -40.088 -39.494 174.983 1.00 82.94 63 GLU A N 1
ATOM 459 C CA . GLU A 1 63 ? -41.282 -39.043 174.262 1.00 82.94 63 GLU A CA 1
ATOM 460 C C . GLU A 1 63 ? -41.092 -37.638 173.679 1.00 82.94 63 GLU A C 1
ATOM 462 O O . GLU A 1 63 ? -41.414 -37.410 172.510 1.00 82.94 63 GLU A O 1
ATOM 467 N N . ALA A 1 64 ? -40.498 -36.712 174.436 1.00 83.56 64 ALA A N 1
ATOM 468 C CA . ALA A 1 64 ? -40.198 -35.366 173.959 1.00 83.56 64 ALA A CA 1
ATOM 469 C C . ALA A 1 64 ? -39.202 -35.377 172.785 1.00 83.56 64 ALA A C 1
ATOM 471 O O . ALA A 1 64 ? -39.423 -34.691 171.783 1.00 83.56 64 ALA A O 1
ATOM 472 N N . GLU A 1 65 ? -38.143 -36.190 172.850 1.00 85.44 65 GLU A N 1
ATOM 473 C CA . GLU A 1 65 ? -37.179 -36.357 171.754 1.00 85.44 65 GLU A CA 1
ATOM 474 C C . GLU A 1 65 ? -37.860 -36.892 170.480 1.00 85.44 65 GLU A C 1
ATOM 476 O O . GLU A 1 65 ? -37.674 -36.339 169.388 1.00 85.44 65 GLU A O 1
ATOM 481 N N . ARG A 1 66 ? -38.694 -37.936 170.609 1.00 84.38 66 ARG A N 1
ATOM 482 C CA . ARG A 1 66 ? -39.464 -38.500 169.486 1.00 84.38 66 ARG A CA 1
ATOM 483 C C . ARG A 1 66 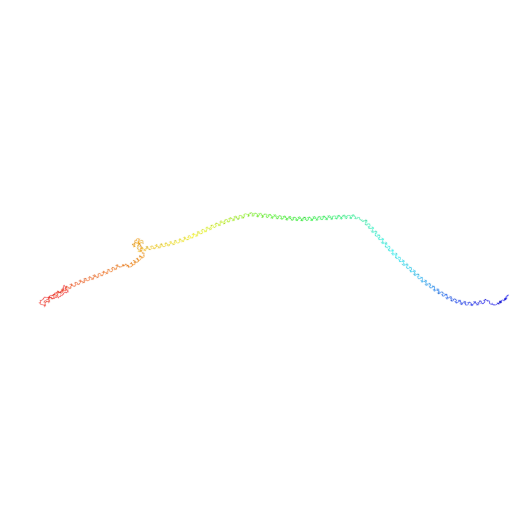? -40.419 -37.478 168.875 1.00 84.38 66 ARG A C 1
ATOM 485 O O . ARG A 1 66 ? -40.421 -37.321 167.654 1.00 84.38 66 ARG A O 1
ATOM 492 N N . ASN A 1 67 ? -41.171 -36.752 169.700 1.00 84.69 67 ASN A N 1
ATOM 493 C CA . ASN A 1 67 ? -42.124 -35.743 169.238 1.00 84.69 67 ASN A CA 1
ATOM 494 C C . ASN A 1 67 ? -41.423 -34.582 168.526 1.00 84.69 67 ASN A C 1
ATOM 496 O O . ASN A 1 67 ? -41.878 -34.143 167.472 1.00 84.69 67 ASN A O 1
ATOM 500 N N . THR A 1 68 ? -40.277 -34.131 169.039 1.00 83.44 68 THR A N 1
ATOM 501 C CA . THR A 1 68 ? -39.503 -33.043 168.421 1.00 83.44 68 THR A CA 1
ATOM 502 C C . THR A 1 68 ? -38.910 -33.474 167.076 1.00 83.44 68 THR A C 1
ATOM 504 O O . THR A 1 68 ? -38.970 -32.721 166.103 1.00 83.44 68 THR A O 1
ATOM 507 N N . ARG A 1 69 ? -38.410 -34.717 166.966 1.00 83.69 69 ARG A N 1
ATOM 508 C CA . ARG A 1 69 ? -37.973 -35.279 165.673 1.00 83.69 69 ARG A CA 1
ATOM 509 C C . ARG A 1 69 ? -39.120 -35.399 164.674 1.00 83.69 69 ARG A C 1
ATOM 511 O O . ARG A 1 69 ? -38.923 -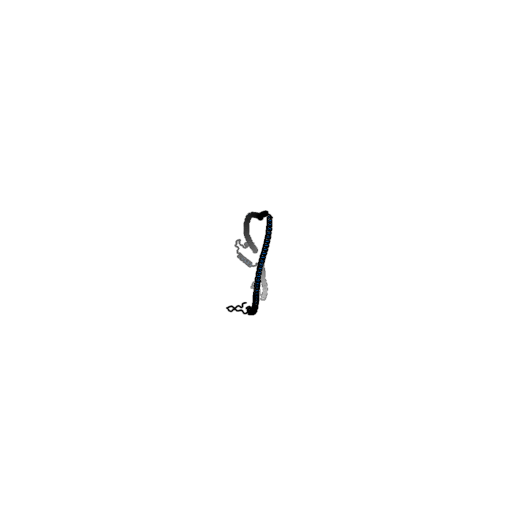35.076 163.503 1.00 83.69 69 ARG A O 1
ATOM 518 N N . GLN A 1 70 ? -40.291 -35.863 165.110 1.00 85.06 70 GLN A N 1
ATOM 519 C CA . GLN A 1 70 ? -41.451 -36.000 164.230 1.00 85.06 70 GLN A CA 1
ATOM 520 C C . GLN A 1 70 ? -41.954 -34.630 163.756 1.00 85.06 70 GLN A C 1
ATOM 522 O O . GLN A 1 70 ? -42.133 -34.435 162.558 1.00 85.06 70 GLN A O 1
ATOM 527 N N . ALA A 1 71 ? -42.066 -33.651 164.658 1.00 84.12 71 ALA A N 1
ATOM 528 C CA . ALA A 1 71 ? -42.441 -32.282 164.310 1.00 84.12 71 ALA A CA 1
ATOM 529 C C . ALA A 1 71 ? -41.451 -31.640 163.321 1.00 84.12 71 ALA A C 1
ATOM 531 O O . ALA A 1 71 ? -41.872 -30.957 162.388 1.00 84.12 71 ALA A O 1
ATOM 532 N N . GLY A 1 72 ? -40.148 -31.905 163.475 1.00 85.00 72 GLY A N 1
ATOM 533 C CA . GLY A 1 72 ? -39.122 -31.468 162.526 1.00 85.00 72 GLY A CA 1
ATOM 534 C C . GLY A 1 72 ? -39.298 -32.075 161.130 1.00 85.00 72 GLY A C 1
ATOM 535 O O . GLY A 1 72 ? -39.224 -31.355 160.136 1.00 85.00 72 GLY A O 1
ATOM 536 N N . ARG A 1 73 ? -39.595 -33.380 161.039 1.00 86.69 73 ARG A N 1
ATOM 537 C CA . ARG A 1 73 ? -39.881 -34.052 159.757 1.00 86.69 73 ARG A CA 1
ATOM 538 C C . ARG A 1 73 ? -41.147 -33.510 159.094 1.00 86.69 73 ARG A C 1
ATOM 540 O O . ARG A 1 73 ? -41.130 -33.228 157.899 1.00 86.69 73 ARG A O 1
ATOM 547 N N . ASP A 1 74 ? -42.216 -33.314 159.860 1.00 85.88 74 ASP A N 1
ATOM 548 C CA . ASP A 1 74 ? -43.485 -32.809 159.331 1.00 85.88 74 ASP A CA 1
ATOM 549 C C . ASP A 1 74 ? -43.365 -31.355 158.852 1.00 85.88 74 ASP A C 1
ATOM 551 O O . ASP A 1 74 ? -43.914 -30.997 157.809 1.00 85.88 74 ASP A O 1
ATOM 555 N N . ALA A 1 75 ? -42.628 -30.510 159.581 1.00 84.00 75 ALA A N 1
ATOM 556 C CA . ALA A 1 75 ? -42.351 -29.136 159.168 1.00 84.00 75 ALA A CA 1
ATOM 557 C C . ALA A 1 75 ? -41.519 -29.090 157.877 1.00 84.00 75 ALA A C 1
ATOM 559 O O . ALA A 1 75 ? -41.831 -28.305 156.980 1.00 84.00 75 ALA A O 1
ATOM 560 N N . GLN A 1 76 ? -40.522 -29.971 157.752 1.00 86.19 76 GLN A N 1
ATOM 561 C CA . GLN A 1 76 ? -39.711 -30.096 156.543 1.00 86.19 76 GLN A CA 1
ATOM 562 C C . GLN A 1 76 ? -40.563 -30.517 155.335 1.00 86.19 76 GLN A C 1
ATOM 564 O O . GLN A 1 76 ? -40.522 -29.861 154.297 1.00 86.19 76 GLN A O 1
ATOM 569 N N . HIS A 1 77 ? -41.420 -31.532 155.489 1.00 86.25 77 HIS A N 1
ATOM 570 C CA . HIS A 1 77 ? -42.335 -31.956 154.425 1.00 86.25 77 HIS A CA 1
ATOM 571 C C . HIS A 1 77 ? -43.309 -30.850 153.996 1.00 86.25 77 HIS A C 1
ATOM 573 O O . HIS A 1 77 ? -43.546 -30.678 152.800 1.00 86.25 77 HIS A O 1
ATOM 579 N N . ARG A 1 78 ? -43.861 -30.075 154.941 1.00 87.06 78 ARG A N 1
ATOM 580 C CA . ARG A 1 78 ? -44.754 -28.948 154.610 1.00 87.06 78 ARG A CA 1
ATOM 581 C C . ARG A 1 78 ? -44.022 -27.831 153.872 1.00 87.06 78 ARG A C 1
ATOM 583 O O . ARG A 1 78 ? -44.589 -27.255 152.947 1.00 87.06 78 ARG A O 1
ATOM 590 N N . LEU A 1 79 ? -42.782 -27.534 154.260 1.00 87.75 79 LEU A N 1
ATOM 591 C CA . LEU A 1 79 ? -41.956 -26.534 153.588 1.00 87.75 79 LEU A CA 1
ATOM 592 C C . LEU A 1 79 ? -41.655 -26.944 152.142 1.00 87.75 79 LEU A C 1
ATOM 594 O O . LEU A 1 79 ? -41.801 -26.127 151.235 1.00 87.75 79 LEU A O 1
ATOM 598 N N . ASP A 1 80 ? -41.280 -28.202 151.921 1.00 87.62 80 ASP A N 1
ATOM 599 C CA . ASP A 1 80 ? -40.962 -28.706 150.584 1.00 87.62 80 ASP A CA 1
ATOM 600 C C . ASP A 1 80 ? -42.215 -28.778 149.694 1.00 87.62 80 ASP A C 1
ATOM 602 O O . ASP A 1 80 ? -42.167 -28.383 148.528 1.00 87.62 80 ASP A O 1
ATOM 606 N N . ALA A 1 81 ? -43.372 -29.163 150.248 1.00 87.75 81 ALA A N 1
ATOM 607 C CA . ALA A 1 81 ? -44.649 -29.118 149.533 1.00 87.75 81 ALA A CA 1
ATOM 608 C C . ALA A 1 81 ? -45.045 -27.685 149.128 1.00 87.75 81 ALA A C 1
ATOM 610 O O . ALA A 1 81 ? -45.433 -27.452 147.983 1.00 87.75 81 ALA A O 1
ATOM 611 N N . ALA A 1 82 ? -44.902 -26.712 150.034 1.00 85.44 82 ALA A N 1
ATOM 612 C CA . ALA A 1 82 ? -45.202 -25.310 149.745 1.00 85.44 82 ALA A CA 1
ATOM 613 C C . ALA A 1 82 ? -44.244 -24.711 148.700 1.00 85.44 82 ALA A C 1
ATOM 615 O O . ALA A 1 82 ? -44.679 -23.965 147.824 1.00 85.44 82 ALA A O 1
ATOM 616 N N . ARG A 1 83 ? -42.953 -25.068 148.750 1.00 87.06 83 ARG A N 1
ATOM 617 C CA . ARG A 1 83 ? -41.956 -24.650 147.750 1.00 87.06 83 ARG A CA 1
ATOM 618 C C . ARG A 1 83 ? -42.263 -25.204 146.365 1.00 87.06 83 ARG A C 1
ATOM 620 O O . ARG A 1 83 ? -42.187 -24.459 145.393 1.00 87.06 83 ARG A O 1
ATOM 627 N N . ASN A 1 84 ? -42.642 -26.477 146.276 1.00 87.94 84 ASN A N 1
ATOM 628 C CA . ASN A 1 84 ? -43.009 -27.087 145.000 1.00 87.94 84 ASN A CA 1
ATOM 629 C C . ASN A 1 84 ? -44.277 -26.450 144.418 1.00 87.94 84 ASN A C 1
ATOM 631 O O . ASN A 1 84 ? -44.279 -26.087 143.245 1.00 87.94 84 ASN A O 1
ATOM 635 N N . ALA A 1 85 ? -45.305 -26.224 145.242 1.00 86.38 85 ALA A N 1
ATOM 636 C CA . ALA A 1 85 ? -46.535 -25.564 144.807 1.00 86.38 85 ALA A CA 1
ATOM 637 C C . ALA A 1 85 ? -46.292 -24.119 144.327 1.00 86.38 85 ALA A C 1
ATOM 639 O O . ALA A 1 85 ? -46.854 -23.703 143.315 1.00 86.38 85 ALA A O 1
ATOM 640 N N . LEU A 1 86 ? -45.422 -23.364 145.010 1.00 87.12 86 LEU A N 1
ATOM 641 C CA . LEU A 1 86 ? -45.028 -22.022 144.573 1.00 87.12 86 LEU A CA 1
ATOM 642 C C . LEU A 1 86 ? -44.289 -22.067 143.227 1.00 87.12 86 LEU A C 1
ATOM 644 O O . LEU A 1 86 ? -44.645 -21.330 142.314 1.00 87.12 86 LEU A O 1
ATOM 648 N N . ALA A 1 87 ? -43.320 -22.974 143.074 1.00 87.31 87 ALA A N 1
ATOM 649 C CA . ALA A 1 87 ? -42.553 -23.114 141.838 1.00 87.31 87 ALA A CA 1
ATOM 650 C C . ALA A 1 87 ? -43.411 -23.566 140.638 1.00 87.31 87 ALA A C 1
ATOM 652 O O . ALA A 1 87 ? -43.092 -23.231 139.495 1.00 87.31 87 ALA A O 1
ATOM 653 N N . GLU A 1 88 ? -44.473 -24.343 140.870 1.00 86.81 88 GLU A N 1
ATOM 654 C CA . GLU A 1 88 ? -45.461 -24.703 139.844 1.00 86.81 88 GLU A CA 1
ATOM 655 C C . GLU A 1 88 ? -46.353 -23.513 139.470 1.00 86.81 88 GLU A C 1
ATOM 657 O O . GLU A 1 88 ? -46.548 -23.246 138.283 1.00 86.81 88 GLU A O 1
ATOM 662 N N . ALA A 1 89 ? -46.839 -22.753 140.456 1.00 84.56 89 ALA A N 1
ATOM 663 C CA . ALA A 1 89 ? -47.663 -21.570 140.215 1.00 84.56 89 ALA A CA 1
ATOM 664 C C . ALA A 1 89 ? -46.893 -20.455 139.485 1.00 84.56 89 ALA A C 1
ATOM 666 O O . ALA A 1 89 ? -47.429 -19.838 138.564 1.00 84.56 89 ALA A O 1
ATOM 667 N N . GLU A 1 90 ? -45.628 -20.223 139.845 1.00 87.56 90 GLU A N 1
ATOM 668 C CA . GLU A 1 90 ? -44.756 -19.251 139.176 1.00 87.56 90 GLU A CA 1
ATOM 669 C C . GLU A 1 90 ? -44.480 -19.643 137.718 1.00 87.56 90 GLU A C 1
ATOM 671 O O . GLU A 1 90 ? -44.559 -18.793 136.827 1.00 87.56 90 GLU A O 1
ATOM 676 N N . ARG A 1 91 ? -44.237 -20.935 137.445 1.00 85.94 91 ARG A N 1
ATOM 677 C CA . ARG A 1 91 ? -44.086 -21.446 136.072 1.00 85.94 91 ARG A CA 1
ATOM 678 C C . ARG A 1 91 ? -45.361 -21.263 135.250 1.00 85.94 91 ARG A C 1
ATOM 680 O O . ARG A 1 91 ? -45.297 -20.685 134.166 1.00 85.94 91 ARG A O 1
ATOM 687 N N . ALA A 1 92 ? -46.515 -21.668 135.780 1.00 86.25 92 ALA A N 1
ATOM 688 C CA . ALA A 1 92 ? -47.798 -21.507 135.094 1.00 86.25 92 ALA A CA 1
ATOM 689 C C . ALA A 1 92 ? -48.140 -20.025 134.834 1.00 86.25 92 ALA A C 1
ATOM 691 O O . ALA A 1 92 ? -48.632 -19.674 133.759 1.00 86.25 92 ALA A O 1
ATOM 692 N N . GLY A 1 93 ? -47.836 -19.136 135.786 1.00 87.12 93 GLY A N 1
ATOM 693 C CA . GLY A 1 93 ? -48.001 -17.691 135.624 1.00 87.12 93 GLY A CA 1
ATOM 694 C C . GLY A 1 93 ? -47.121 -17.115 134.510 1.00 87.12 93 GLY A C 1
ATOM 695 O O . GLY A 1 93 ? -47.608 -16.347 133.677 1.00 87.12 93 GLY A O 1
ATOM 696 N N . GLY A 1 94 ? -45.850 -17.527 134.447 1.00 87.81 94 GLY A N 1
ATOM 697 C CA . GLY A 1 94 ? -44.919 -17.120 133.390 1.00 87.81 94 GLY A CA 1
ATOM 698 C C . GLY A 1 94 ? -45.340 -17.593 131.992 1.00 87.81 94 GLY A C 1
ATOM 699 O O . GLY A 1 94 ? -45.281 -16.820 131.030 1.00 87.81 94 GLY A O 1
ATOM 700 N N . GLU A 1 95 ? -45.826 -18.830 131.876 1.00 88.12 95 GLU A N 1
ATOM 701 C CA . GLU A 1 95 ? -46.333 -19.390 130.615 1.00 88.12 95 GLU A CA 1
ATOM 702 C C . GLU A 1 95 ? -47.582 -18.649 130.117 1.00 88.12 95 GLU A C 1
ATOM 704 O O . GLU A 1 95 ? -47.656 -18.267 128.944 1.00 88.12 95 GLU A O 1
ATOM 709 N N . LEU A 1 96 ? -48.547 -18.382 131.003 1.00 87.81 96 LEU A N 1
ATOM 710 C CA . LEU A 1 96 ? -49.766 -17.648 130.654 1.00 87.81 96 LEU A CA 1
ATOM 711 C C . LEU A 1 96 ? -49.472 -16.200 130.250 1.00 87.81 96 LEU A C 1
ATOM 713 O O . LEU A 1 96 ? -50.051 -15.710 129.279 1.00 87.81 96 LEU A O 1
ATOM 717 N N . GLN A 1 97 ? -48.552 -15.529 130.946 1.00 90.00 97 GLN A N 1
ATOM 718 C CA . GLN A 1 97 ? -48.153 -14.163 130.613 1.00 90.00 97 GLN A CA 1
ATOM 719 C C . GLN A 1 97 ? -47.469 -14.095 129.240 1.00 90.00 97 GLN A C 1
ATOM 721 O O . GLN A 1 97 ? -47.796 -13.223 128.434 1.00 90.00 97 GLN A O 1
ATOM 726 N N . SER A 1 98 ? -46.580 -15.048 128.944 1.00 88.38 98 SER A N 1
ATOM 727 C CA . SER A 1 98 ? -45.903 -15.139 127.643 1.00 88.38 98 SER A CA 1
ATOM 728 C C . SER A 1 98 ? -46.897 -15.412 126.512 1.00 88.38 98 SER A C 1
ATOM 730 O O . SER A 1 98 ? -46.843 -14.777 125.458 1.00 88.38 98 SER A O 1
ATOM 732 N N . ARG A 1 99 ? -47.866 -16.308 126.743 1.00 89.75 99 ARG A N 1
ATOM 733 C CA . ARG A 1 99 ? -48.912 -16.624 125.762 1.00 89.75 99 ARG A CA 1
ATOM 734 C C . ARG A 1 99 ? -49.843 -15.441 125.502 1.00 89.75 99 ARG A C 1
ATOM 736 O O . ARG A 1 99 ? -50.229 -15.230 124.355 1.00 89.75 99 ARG A O 1
ATOM 743 N N . ARG A 1 100 ? -50.190 -14.664 126.533 1.00 90.75 100 ARG A N 1
ATOM 744 C CA . ARG A 1 100 ? -51.017 -13.459 126.374 1.00 90.75 100 ARG A CA 1
ATOM 745 C C . ARG A 1 100 ? -50.291 -12.390 125.561 1.00 90.75 100 ARG A C 1
ATOM 747 O O . ARG A 1 100 ? -50.859 -11.899 124.595 1.00 90.75 100 ARG A O 1
ATOM 754 N N . ALA A 1 101 ? -49.022 -12.123 125.878 1.00 90.25 101 ALA A N 1
ATOM 755 C CA . ALA A 1 101 ? -48.205 -11.166 125.133 1.00 90.25 101 ALA A CA 1
ATOM 756 C C . ALA A 1 101 ? -48.083 -11.535 123.640 1.00 90.25 101 ALA A C 1
ATOM 758 O O . ALA A 1 101 ? -48.270 -10.678 122.780 1.00 90.25 101 ALA A O 1
ATOM 759 N N . ALA A 1 102 ? -47.856 -12.816 123.324 1.00 90.00 102 ALA A N 1
ATOM 760 C CA . ALA A 1 102 ? -47.768 -13.281 121.938 1.00 90.00 102 ALA A CA 1
ATOM 761 C C . ALA A 1 102 ? -49.091 -13.127 121.162 1.00 90.00 102 ALA A C 1
ATOM 763 O O . ALA A 1 102 ? -49.082 -12.785 119.978 1.00 90.00 102 ALA A O 1
ATOM 764 N N . LEU A 1 103 ? -50.233 -13.371 121.814 1.00 91.38 103 LEU A N 1
ATOM 765 C CA . LEU A 1 103 ? -51.552 -13.203 121.196 1.00 91.38 103 LEU A CA 1
ATOM 766 C C . LEU A 1 103 ? -51.905 -11.729 120.973 1.00 91.38 103 LEU A C 1
ATOM 768 O O . LEU A 1 103 ? -52.455 -11.401 119.922 1.00 91.38 103 LEU A O 1
ATOM 772 N N . ASP A 1 104 ? -51.562 -10.849 121.914 1.00 91.88 104 ASP A N 1
ATOM 773 C CA . ASP A 1 104 ? -51.779 -9.406 121.773 1.00 91.88 104 ASP A CA 1
ATOM 774 C C . ASP A 1 104 ? -50.953 -8.835 120.605 1.00 91.88 104 ASP A C 1
ATOM 776 O O . ASP A 1 104 ? -51.484 -8.094 119.776 1.00 91.88 104 ASP A O 1
ATOM 780 N N . GLU A 1 105 ? -49.690 -9.253 120.466 1.00 91.50 105 GLU A N 1
ATOM 781 C CA . GLU A 1 105 ? -48.825 -8.862 119.343 1.00 91.50 105 GLU A CA 1
ATOM 782 C C . GLU A 1 105 ? -49.332 -9.408 117.996 1.00 91.50 105 GLU A C 1
ATOM 784 O O . GLU A 1 105 ? -49.324 -8.710 116.981 1.00 91.50 105 GLU A O 1
ATOM 789 N N . ALA A 1 106 ? -49.794 -10.663 117.957 1.00 88.50 106 ALA A N 1
ATOM 790 C CA . ALA A 1 106 ? -50.380 -11.244 116.750 1.00 88.50 106 ALA A CA 1
ATOM 791 C C . ALA A 1 106 ? -51.665 -10.513 116.330 1.00 88.50 106 ALA A C 1
ATOM 793 O O . ALA A 1 106 ? -51.854 -10.233 115.147 1.00 88.50 106 ALA A O 1
ATOM 794 N N . ARG A 1 107 ? -52.523 -10.161 117.295 1.00 93.00 107 ARG A N 1
ATOM 795 C CA . ARG A 1 107 ? -53.748 -9.398 117.039 1.00 93.00 107 ARG A CA 1
ATOM 796 C C . ARG A 1 107 ? -53.438 -8.010 116.485 1.00 93.00 107 ARG A C 1
ATOM 798 O O . ARG A 1 107 ? -54.081 -7.620 115.517 1.00 93.00 107 ARG A O 1
ATOM 805 N N . ALA A 1 108 ? -52.474 -7.296 117.068 1.00 91.50 108 ALA A N 1
ATOM 806 C CA . ALA A 1 108 ? -52.067 -5.976 116.585 1.00 91.50 108 ALA A CA 1
ATOM 807 C C . ALA A 1 108 ? -51.609 -6.032 115.117 1.00 91.50 108 ALA A C 1
ATOM 809 O O . ALA A 1 108 ? -52.180 -5.347 114.278 1.00 91.50 108 ALA A O 1
ATOM 810 N N . ARG A 1 109 ? -50.700 -6.959 114.775 1.00 92.25 109 ARG A N 1
ATOM 811 C CA . ARG A 1 109 ? -50.214 -7.127 113.391 1.00 92.25 109 ARG A CA 1
ATOM 812 C C . ARG A 1 109 ? -51.320 -7.400 112.376 1.00 92.25 109 ARG A C 1
ATOM 814 O O . ARG A 1 109 ? -51.273 -6.884 111.265 1.00 92.25 109 ARG A O 1
ATOM 821 N N . ILE A 1 110 ? -52.292 -8.240 112.734 1.00 91.44 110 ILE A N 1
ATOM 822 C CA . ILE A 1 110 ? -53.398 -8.572 111.828 1.00 91.44 110 ILE A CA 1
ATOM 823 C C . ILE A 1 110 ? -54.272 -7.342 111.579 1.00 91.44 110 ILE A C 1
ATOM 825 O O . ILE A 1 110 ? -54.631 -7.092 110.431 1.00 91.44 110 ILE A O 1
ATOM 829 N N . VAL A 1 111 ? -54.589 -6.577 112.627 1.00 94.06 111 VAL A N 1
ATOM 830 C CA . VAL A 1 111 ? -55.384 -5.347 112.504 1.00 94.06 111 VAL A CA 1
ATOM 831 C C . VAL A 1 111 ? -54.675 -4.341 111.600 1.00 94.06 111 VAL A C 1
ATOM 833 O O . VAL A 1 111 ? -55.275 -3.916 110.616 1.00 94.06 111 VAL A O 1
ATOM 836 N N . ASP A 1 112 ? -53.393 -4.070 111.851 1.00 92.19 112 ASP A N 1
ATOM 837 C CA . ASP A 1 112 ? -52.607 -3.123 111.051 1.00 92.19 112 ASP A CA 1
ATOM 838 C C . ASP A 1 112 ? -52.566 -3.545 109.568 1.00 92.19 112 ASP A C 1
ATOM 840 O O . ASP A 1 112 ? -52.875 -2.758 108.676 1.00 92.19 112 ASP A O 1
ATOM 844 N N . SER A 1 113 ? -52.291 -4.827 109.289 1.00 90.50 113 SER A N 1
ATOM 845 C CA . SER A 1 113 ? -52.242 -5.338 107.908 1.00 90.50 113 SER A CA 1
ATOM 846 C C . SER A 1 113 ? -53.589 -5.259 107.182 1.00 90.50 113 SER A C 1
ATOM 848 O O . SER A 1 113 ? -53.642 -5.023 105.975 1.00 90.50 113 SER A O 1
ATOM 850 N N . HIS A 1 114 ? -54.694 -5.456 107.904 1.00 93.81 114 HIS A N 1
ATOM 851 C CA . HIS A 1 114 ? -56.029 -5.369 107.329 1.00 93.81 114 HIS A CA 1
ATOM 852 C C . HIS A 1 114 ? -56.380 -3.921 106.978 1.00 93.81 114 HIS A C 1
ATOM 854 O O . HIS A 1 114 ? -56.963 -3.674 105.921 1.00 93.81 114 HIS A O 1
ATOM 860 N N . GLU A 1 115 ? -56.031 -2.971 107.848 1.00 92.62 115 GLU A N 1
ATOM 861 C CA . GLU A 1 115 ? -56.228 -1.543 107.597 1.00 92.62 115 GLU A CA 1
ATOM 862 C C . GLU A 1 115 ? -55.412 -1.073 106.382 1.00 92.62 115 GLU A C 1
ATOM 864 O O . GLU A 1 115 ? -55.981 -0.439 105.491 1.00 92.62 115 GLU A O 1
ATOM 869 N N . GLU A 1 116 ? -54.137 -1.466 106.273 1.00 92.25 116 GLU A N 1
ATOM 870 C CA . GLU A 1 116 ? -53.283 -1.142 105.117 1.00 92.25 116 GLU A CA 1
ATOM 871 C C . GLU A 1 116 ? -53.842 -1.691 103.797 1.00 92.25 116 GLU A C 1
ATOM 873 O O . GLU A 1 116 ? -53.969 -0.959 102.814 1.00 92.25 116 GLU A O 1
ATOM 878 N N . ILE A 1 117 ? -54.214 -2.975 103.767 1.00 91.50 117 ILE A N 1
ATOM 879 C CA . ILE A 1 117 ? -54.734 -3.617 102.550 1.00 91.50 117 ILE A CA 1
ATOM 880 C C . ILE A 1 117 ? -56.081 -3.014 102.149 1.00 91.50 117 ILE A C 1
ATOM 882 O O . ILE A 1 117 ? -56.321 -2.783 100.965 1.00 91.50 117 ILE A O 1
ATOM 886 N N . SER A 1 118 ? -56.954 -2.737 103.119 1.00 92.88 118 SER A N 1
ATOM 887 C CA . SER A 1 118 ? -58.263 -2.135 102.846 1.00 92.88 118 SER A CA 1
ATOM 888 C C . SER A 1 118 ? -58.119 -0.731 102.261 1.00 92.88 118 SER A C 1
ATOM 890 O O . SER A 1 118 ? -58.829 -0.389 101.316 1.00 92.88 118 SER A O 1
ATOM 892 N N . ALA A 1 119 ? -57.177 0.064 102.780 1.00 90.50 119 ALA A N 1
ATOM 893 C CA . ALA A 1 119 ? -56.878 1.389 102.248 1.00 90.50 119 ALA A CA 1
ATOM 894 C C . ALA A 1 119 ? -56.322 1.317 100.816 1.00 90.50 119 ALA A C 1
ATOM 896 O O . ALA A 1 119 ? -56.837 1.999 99.931 1.00 90.50 119 ALA A O 1
ATOM 897 N N . ALA A 1 120 ? -55.339 0.447 100.564 1.00 89.00 120 ALA A N 1
ATOM 898 C CA . ALA A 1 120 ? -54.743 0.277 99.237 1.00 89.00 120 ALA A CA 1
ATOM 899 C C . ALA A 1 120 ? -55.753 -0.238 98.197 1.00 89.00 120 ALA A C 1
ATOM 901 O O . ALA A 1 120 ? -55.728 0.176 97.039 1.00 89.00 120 ALA A O 1
ATOM 902 N N . PHE A 1 121 ? -56.661 -1.128 98.604 1.00 91.31 121 PHE A N 1
ATOM 903 C CA . PHE A 1 121 ? -57.727 -1.618 97.735 1.00 91.31 121 PHE A CA 1
ATOM 904 C C . PHE A 1 121 ? -58.720 -0.509 97.373 1.00 91.31 121 PHE A C 1
ATOM 906 O O . PHE A 1 121 ? -59.035 -0.342 96.197 1.00 91.31 121 PHE A O 1
ATOM 913 N N . ALA A 1 122 ? -59.168 0.275 98.359 1.00 89.12 122 ALA A N 1
ATOM 914 C CA . ALA A 1 122 ? -60.070 1.398 98.115 1.00 89.12 122 ALA A CA 1
ATOM 915 C C . ALA A 1 122 ? -59.432 2.452 97.192 1.00 89.12 122 ALA A C 1
ATOM 917 O O . ALA A 1 122 ? -60.088 2.941 96.275 1.00 89.12 122 ALA A O 1
ATOM 918 N N . GLU A 1 123 ? -58.144 2.758 97.384 1.00 89.38 123 GLU A N 1
ATOM 919 C CA . GLU A 1 123 ? -57.391 3.653 96.499 1.00 89.38 123 GLU A CA 1
ATOM 920 C C . GLU A 1 123 ? -57.304 3.096 95.069 1.00 89.38 123 GLU A C 1
ATOM 922 O O . GLU A 1 123 ? -57.572 3.816 94.109 1.00 89.38 123 GLU A O 1
ATOM 927 N N . ALA A 1 124 ? -56.994 1.806 94.907 1.00 85.44 124 ALA A N 1
ATOM 928 C CA . ALA A 1 124 ? -56.916 1.167 93.596 1.00 85.44 124 ALA A CA 1
ATOM 929 C C . ALA A 1 124 ? -58.274 1.111 92.872 1.00 85.44 124 ALA A C 1
ATOM 931 O O . ALA A 1 124 ? -58.322 1.336 91.662 1.00 85.44 124 ALA A O 1
ATOM 932 N N . GLU A 1 125 ? -59.377 0.845 93.583 1.00 87.50 125 GLU A N 1
ATOM 933 C CA . GLU A 1 125 ? -60.725 0.895 93.002 1.00 87.50 125 GLU A CA 1
ATOM 934 C C . GLU A 1 125 ? -61.103 2.311 92.566 1.00 87.50 125 GLU A C 1
ATOM 936 O O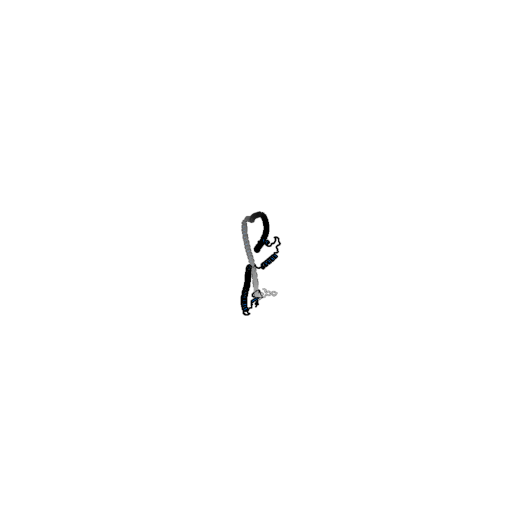 . GLU A 1 125 ? -61.630 2.477 91.466 1.00 87.50 125 GLU A O 1
ATOM 941 N N . MET A 1 126 ? -60.800 3.328 93.379 1.00 85.75 126 MET A N 1
ATOM 942 C CA . MET A 1 126 ? -61.028 4.724 92.997 1.00 85.75 126 MET A CA 1
ATOM 943 C C . MET A 1 126 ? -60.220 5.097 91.752 1.00 85.75 126 MET A C 1
ATOM 945 O O . MET A 1 126 ? -60.782 5.623 90.797 1.00 85.75 126 MET A O 1
ATOM 949 N N . LEU A 1 127 ? -58.928 4.758 91.715 1.00 85.31 127 LEU A N 1
ATOM 950 C CA . LEU A 1 127 ? -58.068 5.028 90.560 1.00 85.31 127 LEU A CA 1
ATOM 951 C C . LEU A 1 127 ? -58.531 4.300 89.292 1.00 85.31 127 LEU A C 1
ATOM 953 O O . LEU A 1 127 ? -58.370 4.835 88.199 1.00 85.31 127 LEU A O 1
ATOM 957 N N . LEU A 1 128 ? -59.098 3.098 89.418 1.00 83.06 128 LEU A N 1
ATOM 958 C CA . LEU A 1 128 ? -59.654 2.353 88.288 1.00 83.06 128 LEU A CA 1
ATOM 959 C C . LEU A 1 128 ? -60.988 2.940 87.806 1.00 83.06 128 LEU A C 1
ATOM 961 O O . LEU A 1 128 ? -61.236 2.951 86.605 1.00 83.06 128 LEU A O 1
ATOM 965 N N . GLN A 1 129 ? -61.840 3.424 88.715 1.00 81.12 129 GLN A N 1
ATOM 966 C CA . GLN A 1 129 ? -63.090 4.106 88.359 1.00 81.12 129 GLN A CA 1
ATOM 967 C C . GLN A 1 129 ? -62.838 5.472 87.711 1.00 81.12 129 GLN A C 1
ATOM 969 O O . GLN A 1 129 ? -63.531 5.829 86.760 1.00 81.12 129 GLN A O 1
ATOM 974 N N . ASP A 1 130 ? -61.833 6.204 88.194 1.00 81.75 130 ASP A N 1
ATOM 975 C CA . ASP A 1 130 ? -61.415 7.496 87.643 1.00 81.75 130 ASP A CA 1
ATOM 976 C C . ASP A 1 130 ? -60.536 7.345 86.388 1.00 81.75 130 ASP A C 1
ATOM 978 O O . ASP A 1 130 ? -60.227 8.337 85.717 1.00 81.75 130 ASP A O 1
ATOM 982 N N . ALA A 1 131 ? -60.121 6.119 86.044 1.00 78.75 131 ALA A N 1
ATOM 983 C CA . ALA A 1 131 ? -59.347 5.867 84.841 1.00 78.75 131 ALA A CA 1
ATOM 984 C C . ALA A 1 131 ? -60.208 6.155 83.596 1.00 78.75 131 ALA A C 1
ATOM 986 O O . ALA A 1 131 ? -61.284 5.574 83.433 1.00 78.75 131 ALA A O 1
ATOM 987 N N . PRO A 1 132 ? -59.749 7.028 82.684 1.00 78.38 132 PRO A N 1
ATOM 988 C CA . PRO A 1 132 ? -60.481 7.308 81.460 1.00 78.38 132 PRO A CA 1
ATOM 989 C C . PRO A 1 132 ? -60.518 6.068 80.560 1.00 78.38 132 PRO A C 1
ATOM 991 O O . PRO A 1 132 ? -59.533 5.335 80.458 1.00 78.38 132 PRO A O 1
ATOM 994 N N . ASP A 1 133 ? -61.635 5.864 79.860 1.00 78.75 133 ASP A N 1
ATOM 995 C CA . ASP A 1 133 ? -61.740 4.824 78.837 1.00 78.75 133 ASP A CA 1
ATOM 996 C C . ASP A 1 133 ? -60.772 5.129 77.679 1.00 78.75 133 ASP A C 1
ATOM 998 O O . ASP A 1 133 ? -60.889 6.140 76.982 1.00 78.75 133 ASP A O 1
ATOM 1002 N N . LEU A 1 134 ? -59.777 4.259 77.499 1.00 80.94 134 LEU A N 1
ATOM 1003 C CA . LEU A 1 134 ? -58.751 4.386 76.464 1.00 80.94 134 LEU A CA 1
ATOM 1004 C C . LEU A 1 134 ? -59.153 3.716 75.142 1.00 80.94 134 LEU A C 1
ATOM 1006 O O . LEU A 1 134 ? -58.364 3.759 74.194 1.00 80.94 134 LEU A O 1
ATOM 1010 N N . GLY A 1 135 ? -60.343 3.112 75.054 1.00 83.88 135 GLY A N 1
ATOM 1011 C CA . GLY A 1 135 ? -60.813 2.411 73.858 1.00 83.88 135 GLY A CA 1
ATOM 1012 C C . GLY A 1 135 ? -60.809 3.298 72.612 1.00 83.88 135 GLY A C 1
ATOM 1013 O O . GLY A 1 135 ? -60.287 2.900 71.569 1.00 83.88 135 GLY A O 1
ATOM 1014 N N . ASP A 1 136 ? -61.279 4.542 72.735 1.00 83.06 136 ASP A N 1
ATOM 1015 C CA . ASP A 1 136 ? -61.293 5.506 71.627 1.00 83.06 136 ASP A CA 1
ATOM 1016 C C . ASP A 1 136 ? -59.879 5.896 71.171 1.00 83.06 136 ASP A C 1
ATOM 1018 O O . ASP A 1 136 ? -59.606 5.991 69.972 1.00 83.06 136 ASP A O 1
ATOM 1022 N N . LEU A 1 137 ? -58.949 6.083 72.113 1.00 84.69 137 LEU A N 1
ATOM 1023 C CA . LEU A 1 137 ? -57.547 6.395 71.815 1.00 84.69 137 LEU A CA 1
ATOM 1024 C C . LEU A 1 137 ? -56.830 5.212 71.152 1.00 84.69 137 LEU A C 1
ATOM 1026 O O . LEU A 1 137 ? -56.056 5.416 70.214 1.00 84.69 137 LEU A O 1
ATOM 1030 N N . GLN A 1 138 ? -57.100 3.979 71.594 1.00 87.06 138 GLN A N 1
ATOM 1031 C CA . GLN A 1 138 ? -56.582 2.766 70.954 1.00 87.06 138 GLN A CA 1
ATOM 1032 C C . GLN A 1 138 ? -57.113 2.624 69.526 1.00 87.06 138 GLN A C 1
ATOM 1034 O O . GLN A 1 138 ? -56.323 2.420 68.604 1.00 87.06 138 GLN A O 1
ATOM 1039 N N . LEU A 1 139 ? -58.414 2.841 69.315 1.00 89.00 139 LEU A N 1
ATOM 1040 C CA . LEU A 1 139 ? -59.022 2.808 67.986 1.00 89.00 139 LEU A CA 1
ATOM 1041 C C . LEU A 1 139 ? -58.411 3.874 67.058 1.00 89.00 139 LEU A C 1
ATOM 1043 O O . LEU A 1 139 ? -58.080 3.589 65.905 1.00 89.00 139 LEU A O 1
ATOM 1047 N N . GLN A 1 140 ? -58.205 5.098 67.557 1.00 90.19 140 GLN A N 1
ATOM 1048 C CA . GLN A 1 140 ? -57.552 6.176 66.806 1.00 90.19 140 GLN A CA 1
ATOM 1049 C C . GLN A 1 140 ? -56.092 5.847 66.462 1.00 90.19 140 GLN A C 1
ATOM 1051 O O . GLN A 1 140 ? -55.636 6.149 65.353 1.00 90.19 140 GLN A O 1
ATOM 1056 N N . LEU A 1 141 ? -55.355 5.216 67.381 1.00 91.19 141 LEU A N 1
ATOM 1057 C CA . LEU A 1 141 ? -53.974 4.791 67.156 1.00 91.19 141 LEU A CA 1
ATOM 1058 C C . LEU A 1 141 ? -53.891 3.681 66.103 1.00 91.19 141 LEU A C 1
ATOM 1060 O O . LEU A 1 141 ? -53.034 3.746 65.218 1.00 91.19 141 LEU A O 1
ATOM 1064 N N . GLU A 1 142 ? -54.781 2.691 66.163 1.00 91.88 142 GLU A N 1
ATOM 1065 C CA . GLU A 1 142 ? -54.866 1.611 65.178 1.00 91.88 142 GLU A CA 1
ATOM 1066 C C . GLU A 1 142 ? -55.205 2.154 63.786 1.00 91.88 142 GLU A C 1
ATOM 1068 O O . GLU A 1 142 ? -54.512 1.845 62.812 1.00 91.88 142 GLU A O 1
ATOM 1073 N N . GLN A 1 143 ? -56.203 3.038 63.689 1.00 93.56 143 GLN A N 1
ATOM 1074 C CA . GLN A 1 143 ? -56.576 3.695 62.433 1.00 93.56 143 GLN A CA 1
ATOM 1075 C C . GLN A 1 143 ? -55.426 4.528 61.858 1.00 93.56 143 GLN A C 1
ATOM 1077 O O . GLN A 1 143 ? -55.113 4.430 60.669 1.00 93.56 143 GLN A O 1
ATOM 1082 N N . SER A 1 144 ? -54.759 5.322 62.698 1.00 93.00 144 SER A N 1
ATOM 1083 C CA . SER A 1 144 ? -53.620 6.148 62.282 1.00 93.00 144 SER A CA 1
ATOM 1084 C C . SER A 1 144 ? -52.443 5.288 61.826 1.00 93.00 144 SER A C 1
ATOM 1086 O O . SER A 1 144 ? -51.842 5.562 60.788 1.00 93.00 144 SER A O 1
ATOM 1088 N N . SER A 1 145 ? -52.154 4.201 62.543 1.00 94.00 145 SER A N 1
ATOM 1089 C CA . SER A 1 145 ? -51.094 3.254 62.183 1.00 94.00 145 SER A CA 1
ATOM 1090 C C . SER A 1 145 ? -51.390 2.553 60.855 1.00 94.00 145 SER A C 1
ATOM 1092 O O . SER A 1 145 ? -50.500 2.440 60.009 1.00 94.00 145 SER A O 1
ATOM 1094 N N . ALA A 1 146 ? -52.643 2.149 60.624 1.00 94.06 146 ALA A N 1
ATOM 1095 C CA . ALA A 1 146 ? -53.080 1.557 59.362 1.00 94.06 146 ALA A CA 1
ATOM 1096 C C . ALA A 1 146 ? -52.980 2.548 58.189 1.00 94.06 146 ALA A C 1
ATOM 1098 O O . ALA A 1 146 ? -52.537 2.173 57.101 1.00 94.06 146 ALA A O 1
ATOM 1099 N N . ASN A 1 147 ? -53.337 3.818 58.404 1.00 95.25 147 ASN A N 1
ATOM 1100 C CA . ASN A 1 147 ? -53.183 4.870 57.396 1.00 95.25 147 ASN A CA 1
ATOM 1101 C C . ASN A 1 147 ? -51.703 5.109 57.059 1.00 95.25 147 ASN A C 1
ATOM 1103 O O . ASN A 1 147 ? -51.336 5.080 55.888 1.00 95.25 147 ASN A O 1
ATOM 1107 N N . VAL A 1 148 ? -50.833 5.222 58.069 1.00 95.19 148 VAL A N 1
ATOM 1108 C CA . VAL A 1 148 ? -49.381 5.368 57.864 1.00 95.19 148 VAL A CA 1
ATOM 1109 C C . VAL A 1 148 ? -48.797 4.174 57.107 1.00 95.19 148 VAL A C 1
ATOM 1111 O O . VAL A 1 148 ? -47.958 4.358 56.223 1.00 95.19 148 VAL A O 1
ATOM 1114 N N . ALA A 1 149 ? -49.222 2.949 57.425 1.00 94.62 149 ALA A N 1
ATOM 1115 C CA . ALA A 1 149 ? -48.779 1.755 56.711 1.00 94.62 149 ALA A CA 1
ATOM 1116 C C . ALA A 1 149 ? -49.198 1.790 55.230 1.00 94.62 149 ALA A C 1
ATOM 1118 O O . ALA A 1 149 ? -48.372 1.519 54.355 1.00 94.62 149 ALA A O 1
ATOM 1119 N N . ARG A 1 150 ? -50.446 2.188 54.946 1.00 95.81 150 ARG A N 1
ATOM 1120 C CA . ARG A 1 150 ? -50.971 2.341 53.581 1.00 95.81 150 ARG A CA 1
ATOM 1121 C C . ARG A 1 150 ? -50.192 3.390 52.788 1.00 95.81 150 ARG A C 1
ATOM 1123 O O . ARG A 1 150 ? -49.751 3.105 51.677 1.00 95.81 150 ARG A O 1
ATOM 1130 N N . ASP A 1 151 ? -49.974 4.566 53.367 1.00 95.44 151 ASP A N 1
ATOM 1131 C CA . ASP A 1 151 ? -49.282 5.669 52.694 1.00 95.44 151 ASP A CA 1
ATOM 1132 C C . ASP A 1 151 ? -47.806 5.337 52.440 1.00 95.44 151 ASP A C 1
ATOM 1134 O O . ASP A 1 151 ? -47.260 5.662 51.384 1.00 95.44 151 ASP A O 1
ATOM 1138 N N . ARG A 1 152 ? -47.155 4.621 53.369 1.00 95.38 152 ARG A N 1
ATOM 1139 C CA . ARG A 1 152 ? -45.785 4.119 53.174 1.00 95.38 152 ARG A CA 1
ATOM 1140 C C . ARG A 1 152 ? -45.697 3.108 52.035 1.00 95.38 152 ARG A C 1
ATOM 1142 O O . ARG A 1 152 ? -44.744 3.184 51.261 1.00 95.38 152 ARG A O 1
ATOM 1149 N N . ALA A 1 153 ? -46.665 2.198 51.922 1.00 95.56 153 ALA A N 1
ATOM 1150 C CA . ALA A 1 153 ? -46.725 1.247 50.815 1.00 95.56 153 ALA A CA 1
ATOM 1151 C C . ALA A 1 153 ? -46.925 1.974 49.474 1.00 95.56 153 ALA A C 1
ATOM 1153 O O . ALA A 1 153 ? -46.125 1.795 48.559 1.00 95.56 153 ALA A O 1
ATOM 1154 N N . ALA A 1 154 ? -47.895 2.892 49.397 1.00 95.94 154 ALA A N 1
ATOM 1155 C CA . ALA A 1 154 ? -48.149 3.682 48.192 1.00 95.94 154 ALA A CA 1
ATOM 1156 C C . ALA A 1 154 ? -46.928 4.521 47.765 1.00 95.94 154 ALA A C 1
ATOM 1158 O O . ALA A 1 154 ? -46.604 4.605 46.580 1.00 95.94 154 ALA A O 1
ATOM 1159 N N . LEU A 1 155 ? -46.209 5.111 48.726 1.00 96.06 155 LEU A N 1
ATOM 1160 C CA . LEU A 1 155 ? -44.973 5.847 48.459 1.00 96.06 155 LEU A CA 1
ATOM 1161 C C . LEU A 1 155 ? -43.857 4.933 47.936 1.00 96.06 155 LEU A C 1
ATOM 1163 O O . LEU A 1 155 ? -43.116 5.334 47.037 1.00 96.06 155 LEU A O 1
ATOM 1167 N N . ALA A 1 156 ? -43.706 3.735 48.505 1.00 95.75 156 ALA A N 1
ATOM 1168 C CA . ALA A 1 156 ? -42.712 2.766 48.056 1.00 95.75 156 ALA A CA 1
ATOM 1169 C C . ALA A 1 156 ? -42.988 2.315 46.613 1.00 95.75 156 ALA A C 1
ATOM 1171 O O . ALA A 1 156 ? -42.072 2.345 45.788 1.00 95.75 156 ALA A O 1
ATOM 1172 N N . ASP A 1 157 ? -44.246 2.013 46.289 1.00 95.75 157 ASP A N 1
ATOM 1173 C CA . ASP A 1 157 ? -44.670 1.630 44.941 1.00 95.75 157 ASP A CA 1
ATOM 1174 C C . ASP A 1 157 ? -44.451 2.769 43.937 1.00 95.75 157 ASP A C 1
ATOM 1176 O O . ASP A 1 157 ? -43.829 2.574 42.890 1.00 95.75 157 ASP A O 1
ATOM 1180 N N . ALA A 1 158 ? -44.867 3.995 44.277 1.00 95.75 158 ALA A N 1
ATOM 1181 C CA . ALA A 1 158 ? -44.665 5.164 43.422 1.00 95.75 158 ALA A CA 1
ATOM 1182 C C . ALA A 1 158 ? -43.174 5.447 43.165 1.00 95.75 158 ALA A C 1
ATOM 1184 O O . ALA A 1 158 ? -42.782 5.766 42.039 1.00 95.75 158 ALA A O 1
ATOM 1185 N N . ARG A 1 159 ? -42.318 5.287 44.185 1.00 96.50 159 ARG A N 1
ATOM 1186 C CA . ARG A 1 159 ? -40.859 5.413 44.039 1.00 96.50 159 ARG A CA 1
ATOM 1187 C C . ARG A 1 159 ? -40.282 4.324 43.143 1.00 96.50 159 ARG A C 1
ATOM 1189 O O . ARG A 1 159 ? -39.451 4.636 42.293 1.00 96.50 159 ARG A O 1
ATOM 1196 N N . ALA A 1 160 ? -40.723 3.078 43.298 1.00 95.94 160 ALA A N 1
ATOM 1197 C CA . ALA A 1 160 ? -40.275 1.974 42.456 1.00 95.94 160 ALA A CA 1
ATOM 1198 C C . ALA A 1 160 ? -40.637 2.209 40.979 1.00 95.94 160 ALA A C 1
ATOM 1200 O O . ALA A 1 160 ? -39.785 2.034 40.105 1.00 95.94 160 ALA A O 1
ATOM 1201 N N . VAL A 1 161 ? -41.859 2.681 40.706 1.00 96.56 161 VAL A N 1
ATOM 1202 C CA . VAL A 1 161 ? -42.308 3.047 39.352 1.00 96.56 161 VAL A CA 1
ATOM 1203 C C . VAL A 1 161 ? -41.483 4.207 38.793 1.00 96.56 161 VAL A C 1
ATOM 1205 O O . VAL A 1 161 ? -40.983 4.110 37.673 1.00 96.56 161 VAL A O 1
ATOM 1208 N N . HIS A 1 162 ? -41.277 5.276 39.566 1.00 96.81 162 HIS A N 1
ATOM 1209 C CA . HIS A 1 162 ? -40.471 6.423 39.141 1.00 96.81 162 HIS A CA 1
ATOM 1210 C C . HIS A 1 162 ? -39.024 6.026 38.808 1.00 96.81 162 HIS A C 1
ATOM 1212 O O . HIS A 1 162 ? -38.515 6.387 37.749 1.00 96.81 162 HIS A O 1
ATOM 1218 N N . GLU A 1 163 ? -38.361 5.247 39.667 1.00 96.94 163 GLU A N 1
ATOM 1219 C CA . GLU A 1 163 ? -36.997 4.760 39.416 1.00 96.94 163 GLU A CA 1
ATOM 1220 C C . GLU A 1 163 ? -36.934 3.775 38.235 1.00 96.94 163 GLU A C 1
ATOM 1222 O O . GLU A 1 163 ? -35.928 3.713 37.525 1.00 96.94 163 GLU A O 1
ATOM 1227 N N . GLY A 1 164 ? -37.999 3.004 37.989 1.00 96.44 164 GLY A N 1
ATOM 1228 C CA . GLY A 1 164 ? -38.151 2.197 36.776 1.00 96.44 164 GLY A CA 1
ATOM 1229 C C . GLY A 1 164 ? -38.185 3.066 35.518 1.00 96.44 164 GLY A C 1
ATOM 1230 O O . GLY A 1 164 ? -37.336 2.916 34.638 1.00 96.44 164 GLY A O 1
ATOM 1231 N N . LEU A 1 165 ? -39.100 4.037 35.477 1.00 97.12 165 LEU A N 1
ATOM 1232 C CA . LEU A 1 165 ? -39.260 4.958 34.350 1.00 97.12 165 LEU A CA 1
ATOM 1233 C C . LEU A 1 165 ? -38.014 5.820 34.115 1.00 97.12 165 LEU A C 1
ATOM 1235 O O . LEU A 1 165 ? -37.634 6.030 32.963 1.00 97.12 165 LEU A O 1
ATOM 1239 N N . ARG A 1 166 ? -37.336 6.279 35.178 1.00 97.50 166 ARG A N 1
ATOM 1240 C CA . ARG A 1 166 ? -36.086 7.044 35.054 1.00 97.50 166 ARG A CA 1
ATOM 1241 C C . ARG A 1 166 ? -34.994 6.209 34.388 1.00 97.50 166 ARG A C 1
ATOM 1243 O O . ARG A 1 166 ? -34.371 6.674 33.438 1.00 97.50 166 ARG A O 1
ATOM 1250 N N . ARG A 1 167 ? -34.810 4.955 34.821 1.00 96.44 167 ARG A N 1
ATOM 1251 C CA . ARG A 1 167 ? -33.838 4.034 34.206 1.00 96.44 167 ARG A CA 1
ATOM 1252 C C . ARG A 1 167 ? -34.165 3.743 32.742 1.00 96.44 167 ARG A C 1
ATOM 1254 O O . ARG A 1 167 ? -33.255 3.722 31.915 1.00 96.44 167 ARG A O 1
ATOM 1261 N N . GLU A 1 168 ? -35.440 3.560 32.401 1.00 97.12 168 GLU A N 1
ATOM 1262 C CA . GLU A 1 168 ? -35.860 3.397 31.004 1.00 97.12 168 GLU A CA 1
ATOM 1263 C C . GLU A 1 168 ? -35.578 4.644 30.160 1.00 97.12 168 GLU A C 1
ATOM 1265 O O . GLU A 1 168 ? -35.073 4.525 29.043 1.00 97.12 168 GLU A O 1
ATOM 1270 N N . ALA A 1 169 ? -35.867 5.838 30.683 1.00 97.19 169 ALA A N 1
ATOM 1271 C CA . ALA A 1 169 ? -35.593 7.097 29.998 1.00 97.19 169 ALA A CA 1
ATOM 1272 C C . ALA A 1 169 ? -34.088 7.292 29.756 1.00 97.19 169 ALA A C 1
ATOM 1274 O O . ALA A 1 169 ? -33.681 7.587 28.634 1.00 97.19 169 ALA A O 1
ATOM 1275 N N . GLU A 1 170 ? -33.252 7.038 30.767 1.00 97.06 170 GLU A N 1
ATOM 1276 C CA . GLU A 1 170 ? -31.789 7.088 30.656 1.00 97.06 170 GLU A CA 1
ATOM 1277 C C . GLU A 1 170 ? -31.240 6.058 29.651 1.00 97.06 170 GLU A C 1
ATOM 1279 O O . GLU A 1 170 ? -30.269 6.328 28.941 1.00 97.06 170 GLU A O 1
ATOM 1284 N N . ALA A 1 171 ? -31.835 4.863 29.577 1.00 96.62 171 ALA A N 1
ATOM 1285 C CA . ALA A 1 171 ? -31.459 3.848 28.594 1.00 96.62 171 ALA A CA 1
ATOM 1286 C C . ALA A 1 171 ? -31.857 4.261 27.166 1.00 96.62 171 ALA A C 1
ATOM 1288 O O . ALA A 1 171 ? -31.064 4.109 26.235 1.00 96.62 171 ALA A O 1
ATOM 1289 N N . ARG A 1 172 ? -33.059 4.827 26.988 1.00 97.06 172 ARG A N 1
ATOM 1290 C CA . ARG A 1 172 ? -33.536 5.340 25.693 1.00 97.06 172 ARG A CA 1
ATOM 1291 C C . ARG A 1 172 ? -32.709 6.533 25.216 1.00 97.06 172 ARG A C 1
ATOM 1293 O O . ARG A 1 172 ? -32.357 6.564 24.042 1.00 97.06 172 ARG A O 1
ATOM 1300 N N . ALA A 1 173 ? -32.344 7.455 26.107 1.00 97.56 173 ALA A N 1
ATOM 1301 C CA . ALA A 1 173 ? -31.470 8.586 25.789 1.00 97.56 173 ALA A CA 1
ATOM 1302 C C . ALA A 1 173 ? -30.102 8.105 25.281 1.00 97.56 173 ALA A C 1
ATOM 1304 O O . ALA A 1 173 ? -29.717 8.427 24.161 1.00 97.56 173 ALA A O 1
ATOM 1305 N N . ARG A 1 174 ? -29.441 7.202 26.024 1.00 96.88 174 ARG A N 1
ATOM 1306 C CA . ARG A 1 174 ? -28.175 6.585 25.588 1.00 96.88 174 ARG A CA 1
ATOM 1307 C C . ARG A 1 174 ? -28.296 5.869 24.241 1.00 96.88 174 ARG A C 1
ATOM 1309 O O . ARG A 1 174 ? -27.369 5.905 23.435 1.00 96.88 174 ARG A O 1
ATOM 1316 N N . ARG A 1 175 ? -29.432 5.212 23.979 1.00 97.25 175 ARG A N 1
ATOM 1317 C CA . ARG A 1 175 ? -29.681 4.554 22.691 1.00 97.25 175 ARG A CA 1
ATOM 1318 C C . ARG A 1 175 ? -29.847 5.562 21.553 1.00 97.25 175 ARG A C 1
ATOM 1320 O O . ARG A 1 175 ? -29.335 5.301 20.469 1.00 97.25 175 ARG A O 1
ATOM 1327 N N . LEU A 1 176 ? -30.533 6.681 21.783 1.00 97.75 176 LEU A N 1
ATOM 1328 C CA . LEU A 1 176 ? -30.674 7.755 20.796 1.00 97.75 176 LEU A CA 1
ATOM 1329 C C . LEU A 1 176 ? -29.327 8.406 20.476 1.00 97.75 176 LEU A C 1
ATOM 1331 O O . LEU A 1 176 ? -29.035 8.599 19.299 1.00 97.75 176 LEU A O 1
ATOM 1335 N N . ASP A 1 177 ? -28.490 8.652 21.484 1.00 97.44 177 ASP A N 1
ATOM 1336 C CA . ASP A 1 177 ? -27.143 9.196 21.284 1.00 97.44 177 ASP A CA 1
ATOM 1337 C C . ASP A 1 177 ? -26.276 8.245 20.445 1.00 97.44 177 ASP A C 1
ATOM 1339 O O . ASP A 1 177 ? -25.628 8.670 19.487 1.00 97.44 177 ASP A O 1
ATOM 1343 N N . ALA A 1 178 ? -26.324 6.940 20.741 1.00 96.75 178 ALA A N 1
ATOM 1344 C CA . ALA A 1 178 ? -25.620 5.921 19.961 1.00 96.75 178 ALA A CA 1
ATOM 1345 C C . ALA A 1 178 ? -26.102 5.874 18.501 1.00 96.75 178 ALA A C 1
ATOM 1347 O O . ALA A 1 178 ? -25.285 5.885 17.583 1.00 96.75 178 ALA A O 1
ATOM 1348 N N . ILE A 1 179 ? -27.422 5.888 18.273 1.00 97.12 179 ILE A N 1
ATOM 1349 C CA . ILE A 1 179 ? -28.003 5.929 16.920 1.00 97.12 179 ILE A CA 1
ATOM 1350 C C . ILE A 1 179 ? -27.609 7.224 16.195 1.00 97.12 179 ILE A C 1
ATOM 1352 O O . ILE A 1 179 ? -27.325 7.196 14.998 1.00 97.12 179 ILE A O 1
ATOM 1356 N N . GLY A 1 180 ? -27.571 8.358 16.899 1.00 97.75 180 GLY A N 1
ATOM 1357 C CA . GLY A 1 180 ? -27.126 9.639 16.355 1.00 97.75 180 GLY A CA 1
ATOM 1358 C C . GLY A 1 180 ? -25.671 9.590 15.889 1.00 97.75 180 GLY A C 1
ATOM 1359 O O . GLY A 1 180 ? -25.379 9.976 14.758 1.00 97.75 180 GLY A O 1
ATOM 1360 N N . ALA A 1 181 ? -24.777 9.048 16.718 1.00 96.75 181 ALA A N 1
ATOM 1361 C CA . ALA A 1 181 ? -23.368 8.868 16.376 1.00 96.75 181 ALA A CA 1
ATOM 1362 C C . ALA A 1 181 ? -23.175 7.907 15.188 1.00 96.75 181 ALA A C 1
ATOM 1364 O O . ALA A 1 181 ? -22.426 8.218 14.259 1.00 96.75 181 ALA A O 1
ATOM 1365 N N . GLU A 1 182 ? -23.883 6.772 15.176 1.00 97.56 182 GLU A N 1
ATOM 1366 C CA . GLU A 1 182 ? -23.867 5.824 14.055 1.00 97.56 182 GLU A CA 1
ATOM 1367 C C . GLU A 1 182 ? -24.354 6.484 12.760 1.00 97.56 182 GLU A C 1
ATOM 1369 O O . GLU A 1 182 ? -23.707 6.358 11.720 1.00 97.56 182 GLU A O 1
ATOM 1374 N N . ARG A 1 183 ? -25.460 7.237 12.812 1.00 97.75 183 ARG A N 1
ATOM 1375 C CA . ARG A 1 183 ? -26.005 7.950 11.652 1.00 97.75 183 ARG A CA 1
ATOM 1376 C C . ARG A 1 183 ? -25.011 8.964 11.092 1.00 97.75 183 ARG A C 1
ATOM 1378 O O . ARG A 1 183 ? -24.824 8.993 9.879 1.00 97.75 183 ARG A O 1
ATOM 1385 N N . SER A 1 184 ? -24.380 9.771 11.944 1.00 97.44 184 SER A N 1
ATOM 1386 C CA . SER A 1 184 ? -23.372 10.746 11.507 1.00 97.44 184 SER A CA 1
ATOM 1387 C C . SER A 1 184 ? -22.182 10.064 10.828 1.00 97.44 184 SER A C 1
ATOM 1389 O O . SER A 1 184 ? -21.772 10.494 9.755 1.00 97.44 184 SER A O 1
ATOM 1391 N N . ASN A 1 185 ? -21.696 8.948 11.383 1.00 97.62 185 ASN A N 1
ATOM 1392 C CA . ASN A 1 185 ? -20.617 8.161 10.779 1.00 97.62 185 ASN A CA 1
ATOM 1393 C C . ASN A 1 185 ? -21.009 7.618 9.392 1.00 97.62 185 ASN A C 1
ATOM 1395 O O . ASN A 1 185 ? -20.243 7.715 8.436 1.00 97.62 185 ASN A O 1
ATOM 1399 N N . TRP A 1 186 ? -22.226 7.083 9.252 1.00 96.81 186 TRP A N 1
ATOM 1400 C CA . TRP A 1 186 ? -22.710 6.587 7.961 1.00 96.81 186 TRP A CA 1
ATOM 1401 C C . TRP A 1 186 ? -22.895 7.692 6.920 1.00 96.81 186 TRP A C 1
ATOM 1403 O O . TRP A 1 186 ? -22.611 7.454 5.747 1.00 96.81 186 TRP A O 1
ATOM 1413 N N . LEU A 1 187 ? -23.329 8.886 7.331 1.00 97.69 187 LEU A N 1
ATOM 1414 C CA . LEU A 1 187 ? -23.429 10.043 6.440 1.00 97.69 187 LEU A CA 1
ATOM 1415 C C . LEU A 1 187 ? -22.049 10.481 5.938 1.00 97.69 187 LEU A C 1
ATOM 1417 O O . LEU A 1 187 ? -21.871 10.618 4.732 1.00 97.69 187 LEU A O 1
ATOM 1421 N N . GLU A 1 188 ? -21.062 10.596 6.829 1.00 97.19 188 GLU A N 1
ATOM 1422 C CA . GLU A 1 188 ? -19.682 10.937 6.459 1.00 97.19 188 GLU A CA 1
ATOM 1423 C C . GLU A 1 188 ? -19.077 9.889 5.509 1.00 97.19 188 GLU A C 1
ATOM 1425 O O . GLU A 1 188 ? -18.462 10.220 4.495 1.00 97.19 188 GLU A O 1
ATOM 1430 N N . ARG A 1 189 ? -19.304 8.596 5.775 1.00 96.88 189 ARG A N 1
ATOM 1431 C CA . ARG A 1 189 ? -18.878 7.514 4.871 1.00 96.88 189 ARG A CA 1
ATOM 1432 C C . ARG A 1 189 ? -19.533 7.610 3.496 1.00 96.88 189 ARG A C 1
ATOM 1434 O O . ARG A 1 189 ? -18.855 7.374 2.498 1.00 96.88 189 ARG A O 1
ATOM 1441 N N . ALA A 1 190 ? -20.825 7.924 3.435 1.00 96.81 190 ALA A N 1
ATOM 1442 C CA . ALA A 1 190 ? -21.549 8.065 2.176 1.00 96.81 190 ALA A CA 1
ATOM 1443 C C . ALA A 1 190 ? -21.059 9.276 1.367 1.00 96.81 190 ALA A C 1
ATOM 1445 O O . ALA A 1 190 ? -20.906 9.174 0.148 1.00 96.81 190 ALA A O 1
ATOM 1446 N N . GLU A 1 191 ? -20.764 10.392 2.034 1.00 97.44 191 GLU A N 1
ATOM 1447 C CA . GLU A 1 191 ? -20.193 11.588 1.410 1.00 97.44 191 GLU A CA 1
ATOM 1448 C C . GLU A 1 191 ? -18.795 11.301 0.847 1.00 97.44 191 GLU A C 1
ATOM 1450 O O . GLU A 1 191 ? -18.549 11.509 -0.342 1.00 97.44 191 GLU A O 1
ATOM 1455 N N . ASN A 1 192 ? -17.916 10.699 1.652 1.00 96.88 192 ASN A N 1
ATOM 1456 C CA . ASN A 1 192 ? -16.576 10.299 1.220 1.00 96.88 192 ASN A CA 1
ATOM 1457 C C . ASN A 1 192 ? -16.617 9.319 0.036 1.00 96.88 192 ASN A C 1
ATOM 1459 O O . ASN A 1 192 ? -15.871 9.475 -0.933 1.00 96.88 192 ASN A O 1
ATOM 1463 N N . ALA A 1 193 ? -17.512 8.327 0.077 1.00 96.12 193 ALA A N 1
ATOM 1464 C CA . ALA A 1 193 ? -17.700 7.390 -1.027 1.00 96.12 193 ALA A CA 1
ATOM 1465 C C . ALA A 1 193 ? -18.203 8.091 -2.299 1.00 96.12 193 ALA A C 1
ATOM 1467 O O . ALA A 1 193 ? -17.735 7.776 -3.391 1.00 96.12 193 ALA A O 1
ATOM 1468 N N . SER A 1 194 ? -19.109 9.063 -2.169 1.00 97.25 194 SER A N 1
ATOM 1469 C CA . SER A 1 194 ? -19.629 9.837 -3.304 1.00 97.25 194 SER A CA 1
ATOM 1470 C C . SER A 1 194 ? -18.528 10.667 -3.967 1.00 97.25 194 SER A C 1
ATOM 1472 O O . SER A 1 194 ? -18.389 10.630 -5.190 1.00 97.25 194 SER A O 1
ATOM 1474 N N . THR A 1 195 ? -17.686 11.331 -3.172 1.00 96.75 195 THR A N 1
ATOM 1475 C CA . THR A 1 195 ? -16.507 12.066 -3.661 1.00 96.75 195 THR A CA 1
ATOM 1476 C C . THR A 1 195 ? -15.530 11.139 -4.386 1.00 96.75 195 THR A C 1
ATOM 1478 O O . THR A 1 195 ? -15.053 11.458 -5.477 1.00 96.75 195 THR A O 1
ATOM 1481 N N . GLN A 1 196 ? -15.273 9.950 -3.832 1.00 96.25 196 GLN A N 1
ATOM 1482 C CA . GLN A 1 196 ? -14.394 8.963 -4.460 1.00 96.25 196 GLN A CA 1
ATOM 1483 C C . GLN A 1 196 ? -14.960 8.447 -5.792 1.00 96.25 196 GLN A C 1
ATOM 1485 O O . GLN A 1 196 ? -14.213 8.299 -6.760 1.00 96.25 196 GLN A O 1
ATOM 1490 N N . ILE A 1 197 ? -16.269 8.183 -5.860 1.00 96.81 197 ILE A N 1
ATOM 1491 C CA . ILE A 1 197 ? -16.948 7.755 -7.090 1.00 96.81 197 ILE A CA 1
ATOM 1492 C C . ILE A 1 197 ? -16.847 8.841 -8.165 1.00 96.81 197 ILE A C 1
ATOM 1494 O O . ILE A 1 197 ? -16.533 8.514 -9.308 1.00 96.81 197 ILE A O 1
ATOM 1498 N N . ALA A 1 198 ? -17.054 10.112 -7.808 1.00 96.75 198 ALA A N 1
ATOM 1499 C CA . ALA A 1 198 ? -16.927 11.229 -8.742 1.00 96.75 198 ALA A CA 1
ATOM 1500 C C . ALA A 1 198 ? -15.506 11.320 -9.328 1.00 96.75 198 ALA A C 1
ATOM 1502 O O . ALA A 1 198 ? -15.347 11.311 -10.547 1.00 96.75 198 ALA A O 1
ATOM 1503 N N . SER A 1 199 ? -14.473 11.278 -8.476 1.00 96.75 199 SER A N 1
ATOM 1504 C CA . SER A 1 199 ? -13.069 11.308 -8.917 1.00 96.75 199 SER A CA 1
ATOM 1505 C C . SER A 1 199 ? -12.699 10.118 -9.812 1.00 96.75 199 SER A C 1
ATOM 1507 O O . SER A 1 199 ? -11.992 10.269 -10.810 1.00 96.75 199 SER A O 1
ATOM 1509 N N . LEU A 1 200 ? -13.184 8.914 -9.490 1.00 95.94 200 LEU A N 1
ATOM 1510 C CA . LEU A 1 200 ? -12.971 7.738 -10.338 1.00 95.94 200 LEU A CA 1
ATOM 1511 C C . LEU A 1 200 ? -13.712 7.851 -11.676 1.00 95.94 200 LEU A C 1
ATOM 1513 O O . LEU A 1 200 ? -13.191 7.386 -12.689 1.00 95.94 200 LEU A O 1
ATOM 1517 N N . GLY A 1 201 ? -14.892 8.473 -11.689 1.00 97.44 201 GLY A N 1
ATOM 1518 C CA . GLY A 1 201 ? -15.644 8.777 -12.904 1.00 97.44 201 GLY A CA 1
ATOM 1519 C C . GLY A 1 201 ? -14.881 9.714 -13.841 1.00 97.44 201 GLY A C 1
ATOM 1520 O O . GLY A 1 201 ? -14.744 9.401 -15.021 1.00 97.44 201 GLY A O 1
ATOM 1521 N N . GLU A 1 202 ? -14.319 10.803 -13.310 1.00 96.44 202 GLU A N 1
ATOM 1522 C CA . GLU A 1 202 ? -13.482 11.742 -14.074 1.00 96.44 202 GLU A CA 1
ATOM 1523 C C . GLU A 1 202 ? -12.246 11.048 -14.656 1.00 96.44 202 GLU A C 1
ATOM 1525 O O . GLU A 1 202 ? -12.026 11.078 -15.866 1.00 96.44 202 GLU A O 1
ATOM 1530 N N . ARG A 1 203 ? -11.494 10.316 -13.825 1.00 95.69 203 ARG A N 1
ATOM 1531 C CA . ARG A 1 203 ? -10.303 9.571 -14.272 1.00 95.69 203 ARG A CA 1
ATOM 1532 C C . ARG A 1 203 ? -10.624 8.527 -15.338 1.00 95.69 203 ARG A C 1
ATOM 1534 O O . ARG A 1 203 ? -9.817 8.288 -16.234 1.00 95.69 203 ARG A O 1
ATOM 1541 N N . LYS A 1 204 ? -11.783 7.872 -15.232 1.00 96.62 204 LYS A N 1
ATOM 1542 C CA . LYS A 1 204 ? -12.248 6.922 -16.243 1.00 96.62 204 LYS A CA 1
ATOM 1543 C C . LYS A 1 204 ? -12.521 7.638 -17.568 1.00 96.62 204 LYS A C 1
ATOM 1545 O O . LYS A 1 204 ? -12.062 7.155 -18.597 1.00 96.62 204 LYS A O 1
ATOM 1550 N N . ALA A 1 205 ? -13.213 8.776 -17.537 1.00 96.00 205 ALA A N 1
ATOM 1551 C CA . ALA A 1 205 ? -13.508 9.559 -18.734 1.00 96.00 205 ALA A CA 1
ATOM 1552 C C . ALA A 1 205 ? -12.227 10.074 -19.416 1.00 96.00 205 ALA A C 1
ATOM 1554 O O . ALA A 1 205 ? -12.102 9.977 -20.635 1.00 96.00 205 ALA A O 1
ATOM 1555 N N . GLU A 1 206 ? -11.245 10.548 -18.643 1.00 95.25 206 GLU A N 1
ATOM 1556 C CA . GLU A 1 206 ? -9.929 10.948 -19.164 1.00 95.25 206 GLU A CA 1
ATOM 1557 C C . GLU A 1 206 ? -9.202 9.783 -19.845 1.00 95.25 206 GLU A C 1
ATOM 1559 O O . GLU A 1 206 ? -8.692 9.929 -20.957 1.00 95.25 206 GLU A O 1
ATOM 1564 N N . ALA A 1 207 ? -9.184 8.610 -19.205 1.00 93.56 207 ALA A N 1
ATOM 1565 C CA . ALA A 1 207 ? -8.550 7.419 -19.759 1.00 93.56 207 ALA A CA 1
ATOM 1566 C C . ALA A 1 207 ? -9.253 6.920 -21.032 1.00 93.56 207 ALA A C 1
ATOM 1568 O O . ALA A 1 207 ? -8.588 6.481 -21.969 1.00 93.56 207 ALA A O 1
ATOM 1569 N N . GLU A 1 208 ? -10.585 6.995 -21.090 1.00 95.38 208 GLU A N 1
ATOM 1570 C CA . GLU A 1 208 ? -11.361 6.653 -22.287 1.00 95.38 208 GLU A CA 1
ATOM 1571 C C . GLU A 1 208 ? -11.085 7.635 -23.434 1.00 95.38 208 GLU A C 1
ATOM 1573 O O . GLU A 1 208 ? -10.861 7.194 -24.560 1.00 95.38 208 GLU A O 1
ATOM 1578 N N . ALA A 1 209 ? -11.006 8.939 -23.151 1.00 93.75 209 ALA A N 1
ATOM 1579 C CA . ALA A 1 209 ? -10.660 9.954 -24.145 1.00 93.75 209 ALA A CA 1
ATOM 1580 C C . ALA A 1 209 ? -9.220 9.804 -24.667 1.00 93.75 209 ALA A C 1
ATOM 1582 O O . ALA A 1 209 ? -8.970 9.983 -25.858 1.00 93.75 209 ALA A O 1
ATOM 1583 N N . GLU A 1 210 ? -8.261 9.463 -23.803 1.00 93.06 210 GLU A N 1
ATOM 1584 C CA . GLU A 1 210 ? -6.888 9.164 -24.225 1.00 93.06 210 GLU A CA 1
ATOM 1585 C C . GLU A 1 210 ? -6.822 7.906 -25.088 1.00 93.06 210 GLU A C 1
ATOM 1587 O O . GLU A 1 210 ? -6.179 7.909 -26.136 1.00 93.06 210 GLU A O 1
ATOM 1592 N N . ARG A 1 211 ? -7.533 6.846 -24.693 1.00 94.56 211 ARG A N 1
ATOM 1593 C CA . ARG A 1 211 ? -7.602 5.613 -25.480 1.00 94.56 211 ARG A CA 1
ATOM 1594 C C . ARG A 1 211 ? -8.160 5.875 -26.875 1.00 94.56 211 ARG A C 1
ATOM 1596 O O . ARG A 1 211 ? -7.619 5.338 -27.833 1.00 94.56 211 ARG A O 1
ATOM 1603 N N . GLU A 1 212 ? -9.206 6.689 -26.984 1.00 93.06 212 GLU A N 1
ATOM 1604 C CA . GLU A 1 212 ? -9.807 7.033 -28.275 1.00 93.06 212 GLU A CA 1
ATOM 1605 C C . GLU A 1 212 ? -8.844 7.852 -29.144 1.00 93.06 212 GLU A C 1
ATOM 1607 O O . GLU A 1 212 ? -8.672 7.555 -30.320 1.00 93.06 212 GLU A O 1
ATOM 1612 N N . ARG A 1 213 ? -8.129 8.824 -28.556 1.00 90.06 213 ARG A N 1
ATOM 1613 C CA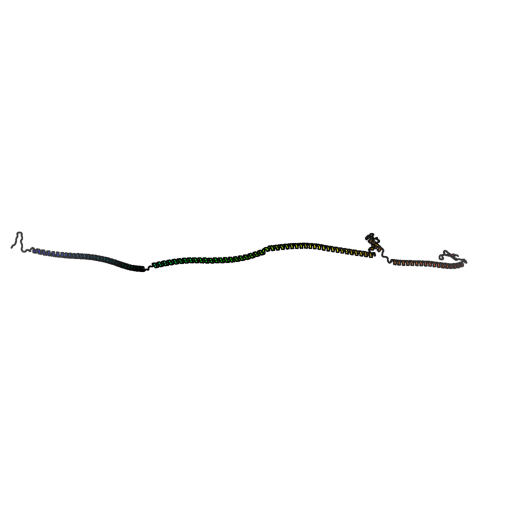 . ARG A 1 213 ? -7.089 9.592 -29.267 1.00 90.06 213 ARG A CA 1
ATOM 1614 C C . ARG A 1 213 ? -5.954 8.716 -29.793 1.00 90.06 213 ARG A C 1
ATOM 1616 O O . ARG A 1 213 ? -5.382 9.021 -30.834 1.00 90.06 213 ARG A O 1
ATOM 1623 N N . LEU A 1 214 ? -5.608 7.660 -29.063 1.00 91.75 214 LEU A N 1
ATOM 1624 C CA . LEU A 1 214 ? -4.526 6.745 -29.420 1.00 91.75 214 LEU A CA 1
ATOM 1625 C C . LEU A 1 214 ? -4.984 5.552 -30.268 1.00 91.75 214 LEU A C 1
ATOM 1627 O O . LEU A 1 214 ? -4.128 4.774 -30.688 1.00 91.75 214 LEU A O 1
ATOM 1631 N N . ALA A 1 215 ? -6.286 5.394 -30.524 1.00 91.94 215 ALA A N 1
ATOM 1632 C CA . ALA A 1 215 ? -6.831 4.234 -31.227 1.00 91.94 215 ALA A CA 1
ATOM 1633 C C . ALA A 1 215 ? -6.243 4.082 -32.640 1.00 91.94 215 ALA A C 1
ATOM 1635 O O . ALA A 1 215 ? -5.857 2.980 -33.022 1.00 91.94 215 ALA A O 1
ATOM 1636 N N . ASP A 1 216 ? -6.082 5.200 -33.353 1.00 90.12 216 ASP A N 1
ATOM 1637 C CA . ASP A 1 216 ? -5.611 5.222 -34.744 1.00 90.12 216 ASP A CA 1
ATOM 1638 C C . ASP A 1 216 ? -4.080 5.358 -34.869 1.00 90.12 216 ASP A C 1
ATOM 1640 O O . ASP A 1 216 ? -3.511 5.201 -35.953 1.00 90.12 216 ASP A O 1
ATOM 1644 N N . ALA A 1 217 ? -3.374 5.627 -33.764 1.00 90.94 217 ALA A N 1
ATOM 1645 C CA . ALA A 1 217 ? -1.928 5.850 -33.781 1.00 90.94 217 ALA A CA 1
ATOM 1646 C C . ALA A 1 217 ? -1.118 4.650 -34.329 1.00 90.94 217 ALA A C 1
ATOM 1648 O O . ALA A 1 217 ? -0.174 4.886 -35.091 1.00 90.94 217 ALA A O 1
ATOM 1649 N N . PRO A 1 218 ? -1.442 3.377 -34.011 1.00 91.81 218 PRO A N 1
ATOM 1650 C CA . PRO A 1 218 ? -0.762 2.224 -34.604 1.00 91.81 218 PRO A CA 1
ATOM 1651 C C . PRO A 1 218 ? -0.913 2.163 -36.127 1.00 91.81 218 PRO A C 1
ATOM 1653 O O . PRO A 1 218 ? 0.081 1.958 -36.827 1.00 91.81 218 PRO A O 1
ATOM 1656 N N . ASP A 1 219 ? -2.118 2.412 -36.644 1.00 90.81 219 ASP A N 1
ATOM 1657 C CA . ASP A 1 219 ? -2.397 2.375 -38.081 1.00 90.81 219 ASP A CA 1
ATOM 1658 C C . ASP A 1 219 ? -1.668 3.503 -38.823 1.00 90.81 219 ASP A C 1
ATOM 1660 O O . ASP A 1 219 ? -1.086 3.276 -39.891 1.00 90.81 219 ASP A O 1
ATOM 1664 N N . GLU A 1 220 ? -1.608 4.706 -38.238 1.00 92.12 220 GLU A N 1
ATOM 1665 C CA . GLU A 1 220 ? -0.801 5.807 -38.771 1.00 92.12 220 GLU A CA 1
ATOM 1666 C C . GLU A 1 220 ? 0.696 5.473 -38.806 1.00 92.12 220 GLU A C 1
ATOM 1668 O O . GLU A 1 220 ? 1.386 5.782 -39.786 1.00 92.12 220 GLU A O 1
ATOM 1673 N N . ILE A 1 221 ? 1.217 4.868 -37.735 1.00 92.69 221 ILE A N 1
ATOM 1674 C CA . ILE A 1 221 ? 2.623 4.459 -37.645 1.00 92.69 221 ILE A CA 1
ATOM 1675 C C . ILE A 1 221 ? 2.923 3.395 -38.702 1.00 92.69 221 ILE A C 1
ATOM 1677 O O . ILE A 1 221 ? 3.927 3.511 -39.408 1.00 92.69 221 ILE A O 1
ATOM 1681 N N . ASP A 1 222 ? 2.048 2.407 -38.880 1.00 93.81 222 ASP A N 1
ATOM 1682 C CA . ASP A 1 222 ? 2.218 1.358 -39.884 1.00 93.81 222 ASP A CA 1
ATOM 1683 C C . ASP A 1 222 ? 2.082 1.884 -41.320 1.00 93.81 222 ASP A C 1
ATOM 1685 O O . ASP A 1 222 ? 2.795 1.430 -42.223 1.00 93.81 222 ASP A O 1
ATOM 1689 N N . ALA A 1 223 ? 1.217 2.871 -41.564 1.00 93.81 223 ALA A N 1
ATOM 1690 C CA . ALA A 1 223 ? 1.145 3.567 -42.848 1.00 93.81 223 ALA A CA 1
ATOM 1691 C C . ALA A 1 223 ? 2.450 4.329 -43.148 1.00 93.81 223 ALA A C 1
ATOM 1693 O O . ALA A 1 223 ? 3.039 4.142 -44.218 1.00 93.81 223 ALA A O 1
ATOM 1694 N N . LYS A 1 224 ? 2.957 5.116 -42.186 1.00 93.69 224 LYS A N 1
ATOM 1695 C CA . LYS A 1 224 ? 4.241 5.835 -42.305 1.00 93.69 224 LYS A CA 1
ATOM 1696 C C . LYS A 1 224 ? 5.408 4.868 -42.511 1.00 93.69 224 LYS A C 1
ATOM 1698 O O . LYS A 1 224 ? 6.251 5.096 -43.376 1.00 93.69 224 LYS A O 1
ATOM 1703 N N . ARG A 1 225 ? 5.434 3.753 -41.775 1.00 95.00 225 ARG A N 1
ATOM 1704 C CA . ARG A 1 225 ? 6.454 2.704 -41.904 1.00 95.00 225 ARG A CA 1
ATOM 1705 C C . ARG A 1 225 ? 6.466 2.098 -43.303 1.00 95.00 225 ARG A C 1
ATOM 1707 O O . ARG A 1 225 ? 7.535 1.975 -43.895 1.00 95.00 225 ARG A O 1
ATOM 1714 N N . ARG A 1 226 ? 5.298 1.741 -43.848 1.00 94.62 226 ARG A N 1
ATOM 1715 C CA . ARG A 1 226 ? 5.179 1.199 -45.213 1.00 94.62 226 ARG A CA 1
ATOM 1716 C C . ARG A 1 226 ? 5.649 2.201 -46.267 1.00 94.62 226 ARG A C 1
ATOM 1718 O O . ARG A 1 226 ? 6.390 1.813 -47.167 1.00 94.62 226 ARG A O 1
ATOM 1725 N N . ALA A 1 227 ? 5.286 3.476 -46.126 1.00 94.56 227 ALA A N 1
ATOM 1726 C CA . ALA A 1 227 ? 5.739 4.531 -47.031 1.00 94.56 227 ALA A CA 1
ATOM 1727 C C . ALA A 1 227 ? 7.271 4.693 -47.010 1.00 94.56 227 ALA A C 1
ATOM 1729 O O . ALA A 1 227 ? 7.901 4.706 -48.066 1.00 94.56 227 ALA A O 1
ATOM 1730 N N . LEU A 1 228 ? 7.877 4.736 -45.818 1.00 94.81 228 LEU A N 1
ATOM 1731 C CA . LEU A 1 228 ? 9.332 4.836 -45.663 1.00 94.81 228 LEU A CA 1
ATOM 1732 C C . LEU A 1 228 ? 10.067 3.613 -46.222 1.00 94.81 228 LEU A C 1
ATOM 1734 O O . LEU A 1 228 ? 11.095 3.769 -46.874 1.00 94.81 228 LEU A O 1
ATOM 1738 N N . LEU A 1 229 ? 9.540 2.402 -46.014 1.00 95.12 229 LEU A N 1
ATOM 1739 C CA . LEU A 1 229 ? 10.123 1.186 -46.590 1.00 95.12 229 LEU A CA 1
ATOM 1740 C C . LEU A 1 229 ? 10.083 1.208 -48.122 1.00 95.12 229 LEU A C 1
ATOM 1742 O O . LEU A 1 229 ? 11.076 0.859 -48.755 1.00 95.12 229 LEU A O 1
ATOM 1746 N N . SER A 1 230 ? 8.979 1.674 -48.716 1.00 95.38 230 SER A N 1
ATOM 1747 C CA . SER A 1 230 ? 8.879 1.839 -50.170 1.00 95.38 230 SER A CA 1
ATOM 1748 C C . SER A 1 230 ? 9.910 2.839 -50.699 1.00 95.38 230 SER A C 1
ATOM 1750 O O . SER A 1 230 ? 10.594 2.546 -51.677 1.00 95.38 230 SER A O 1
ATOM 1752 N N . GLN A 1 231 ? 10.061 3.992 -50.037 1.00 95.06 231 GLN A N 1
ATOM 1753 C CA . GLN A 1 231 ? 11.060 5.002 -50.404 1.00 95.06 231 GLN A CA 1
ATOM 1754 C C . GLN A 1 231 ? 12.490 4.470 -50.272 1.00 95.06 231 GLN A C 1
ATOM 1756 O O . GLN A 1 231 ? 13.335 4.755 -51.118 1.00 95.06 231 GLN A O 1
ATOM 1761 N N . LEU A 1 232 ? 12.767 3.672 -49.237 1.00 94.81 232 LEU A N 1
ATOM 1762 C CA . LEU A 1 232 ? 14.070 3.043 -49.047 1.00 94.81 232 LEU A CA 1
ATOM 1763 C C . LEU A 1 232 ? 14.381 2.065 -50.184 1.00 94.81 232 LEU A C 1
ATOM 1765 O O . LEU A 1 232 ? 15.462 2.132 -50.759 1.00 94.81 232 LEU A O 1
ATOM 1769 N N . THR A 1 233 ? 13.429 1.198 -50.541 1.00 96.19 233 THR A N 1
ATOM 1770 C CA . THR A 1 233 ? 13.606 0.255 -51.655 1.00 96.19 233 THR A CA 1
ATOM 1771 C C . THR A 1 233 ? 13.831 0.991 -52.977 1.00 96.19 233 THR A C 1
ATOM 1773 O O . THR A 1 233 ? 14.729 0.629 -53.737 1.00 96.19 233 THR A O 1
ATOM 1776 N N . GLU A 1 234 ? 13.076 2.060 -53.247 1.00 95.56 234 GLU A N 1
ATOM 1777 C CA . GLU A 1 234 ? 13.282 2.896 -54.435 1.00 95.56 234 GLU A CA 1
ATOM 1778 C C . GLU A 1 234 ? 14.685 3.523 -54.440 1.00 95.56 234 GLU A C 1
ATOM 1780 O O . GLU A 1 234 ? 15.433 3.366 -55.408 1.00 95.56 234 GLU A O 1
ATOM 1785 N N . ALA A 1 235 ? 15.101 4.142 -53.333 1.00 94.25 235 ALA A N 1
ATOM 1786 C CA . ALA A 1 235 ? 16.429 4.733 -53.200 1.00 94.25 235 ALA A CA 1
ATOM 1787 C C . ALA A 1 235 ? 17.558 3.698 -53.368 1.00 94.25 235 ALA A C 1
ATOM 1789 O O . ALA A 1 235 ? 18.562 3.977 -54.026 1.00 94.25 235 ALA A O 1
ATOM 1790 N N . GLU A 1 236 ? 17.401 2.488 -52.827 1.00 94.88 236 GLU A N 1
ATOM 1791 C CA . GLU A 1 236 ? 18.360 1.393 -52.994 1.00 94.88 236 GLU A CA 1
ATOM 1792 C C . GLU A 1 236 ? 18.471 0.941 -54.452 1.00 94.88 236 GLU A C 1
ATOM 1794 O O . GLU A 1 236 ? 19.586 0.731 -54.944 1.00 94.88 236 GLU A O 1
ATOM 1799 N N . THR A 1 237 ? 17.344 0.838 -55.164 1.00 95.69 237 THR A N 1
ATOM 1800 C CA . THR A 1 237 ? 17.340 0.476 -56.590 1.00 95.69 237 THR A CA 1
ATOM 1801 C C . THR A 1 237 ? 18.035 1.539 -57.438 1.00 95.69 237 THR A C 1
ATOM 1803 O O . THR A 1 237 ? 18.877 1.200 -58.272 1.00 95.69 237 THR A O 1
ATOM 1806 N N . LEU A 1 238 ? 17.771 2.824 -57.169 1.00 95.19 238 LEU A N 1
ATOM 1807 C CA . LEU A 1 238 ? 18.424 3.947 -57.842 1.00 95.19 238 LEU A CA 1
ATOM 1808 C C . LEU A 1 238 ? 19.927 3.982 -57.551 1.00 95.19 238 LEU A C 1
ATOM 1810 O O . LEU A 1 238 ? 20.726 4.141 -58.474 1.00 95.19 238 LEU A O 1
ATOM 1814 N N . ARG A 1 239 ? 20.329 3.775 -56.289 1.00 95.81 239 ARG A N 1
ATOM 1815 C CA . ARG A 1 239 ? 21.743 3.708 -55.890 1.00 95.81 239 ARG A CA 1
ATOM 1816 C C . ARG A 1 239 ? 22.470 2.579 -56.614 1.00 95.81 239 ARG A C 1
ATOM 1818 O O . ARG A 1 239 ? 23.579 2.791 -57.096 1.00 95.81 239 ARG A O 1
ATOM 1825 N N . LYS A 1 240 ? 21.856 1.394 -56.699 1.00 95.00 240 LYS A N 1
ATOM 1826 C CA . LYS A 1 240 ? 22.435 0.246 -57.406 1.00 95.00 240 LYS A CA 1
ATOM 1827 C C . LYS A 1 240 ? 22.585 0.535 -58.900 1.00 95.00 240 LYS A C 1
ATOM 1829 O O . LYS A 1 240 ? 23.673 0.366 -59.432 1.00 95.00 240 LYS A O 1
ATOM 1834 N N . ALA A 1 241 ? 21.544 1.065 -59.544 1.00 95.44 241 ALA A N 1
ATOM 1835 C CA . ALA A 1 241 ? 21.600 1.425 -60.960 1.00 95.44 241 ALA A CA 1
ATOM 1836 C C . ALA A 1 241 ? 22.669 2.495 -61.256 1.00 95.44 241 ALA A C 1
ATOM 1838 O O . ALA A 1 241 ? 23.338 2.438 -62.286 1.00 95.44 241 ALA A O 1
ATOM 1839 N N . ALA A 1 242 ? 22.851 3.469 -60.358 1.00 94.88 242 ALA A N 1
ATOM 1840 C CA . ALA A 1 242 ? 23.909 4.470 -60.473 1.00 94.88 242 ALA A CA 1
ATOM 1841 C C . ALA A 1 242 ? 25.311 3.859 -60.308 1.00 94.88 242 ALA A C 1
ATOM 1843 O O . ALA A 1 242 ? 26.213 4.216 -61.063 1.00 94.88 242 ALA A O 1
ATOM 1844 N N . ALA A 1 243 ? 25.488 2.928 -59.366 1.00 95.00 243 ALA A N 1
ATOM 1845 C CA . ALA A 1 243 ? 26.750 2.216 -59.170 1.00 95.00 243 ALA A CA 1
ATOM 1846 C C . ALA A 1 243 ? 27.113 1.343 -60.383 1.00 95.00 243 ALA A C 1
ATOM 1848 O O . ALA A 1 243 ? 28.254 1.384 -60.835 1.00 95.00 243 ALA A O 1
ATOM 1849 N N . ASP A 1 244 ? 26.140 0.627 -60.954 1.00 95.44 244 ASP A N 1
ATOM 1850 C CA . ASP A 1 244 ? 26.346 -0.190 -62.156 1.00 95.44 244 ASP A CA 1
ATOM 1851 C C . ASP A 1 244 ? 26.776 0.686 -63.352 1.00 95.44 244 ASP A C 1
ATOM 1853 O O . ASP A 1 244 ? 27.740 0.363 -64.047 1.00 95.44 244 ASP A O 1
ATOM 1857 N N . ARG A 1 245 ? 26.130 1.849 -63.546 1.00 95.31 245 ARG A N 1
ATOM 1858 C CA . ARG A 1 245 ? 26.510 2.829 -64.584 1.00 95.31 245 ARG A CA 1
ATOM 1859 C C . ARG A 1 245 ? 27.901 3.420 -64.367 1.00 95.31 245 ARG A C 1
ATOM 1861 O O . ARG A 1 245 ? 28.623 3.633 -65.338 1.00 95.31 245 ARG A O 1
ATOM 1868 N N . LEU A 1 246 ? 28.270 3.710 -63.118 1.00 94.94 246 LEU A N 1
ATOM 1869 C CA . LEU A 1 246 ? 29.606 4.206 -62.789 1.00 94.94 246 LEU A CA 1
ATOM 1870 C C . LEU A 1 246 ? 30.664 3.156 -63.140 1.00 94.94 246 LEU A C 1
ATOM 1872 O O . LEU A 1 246 ? 31.629 3.479 -63.824 1.00 94.94 246 LEU A O 1
ATOM 1876 N N . GLN A 1 247 ? 30.441 1.900 -62.752 1.00 95.81 247 GLN A N 1
ATOM 1877 C CA . GLN A 1 247 ? 31.365 0.807 -63.042 1.00 95.81 247 GLN A CA 1
ATOM 1878 C C . GLN A 1 247 ? 31.535 0.577 -64.551 1.00 95.81 247 GLN A C 1
ATOM 1880 O O . GLN A 1 247 ? 32.650 0.340 -65.018 1.00 95.81 247 GLN A O 1
ATOM 1885 N N . GLU A 1 248 ? 30.448 0.654 -65.326 1.00 95.56 248 GLU A N 1
ATOM 1886 C CA . GLU A 1 248 ? 30.498 0.575 -66.790 1.00 95.56 248 GLU A CA 1
ATOM 1887 C C . GLU A 1 248 ? 31.324 1.726 -67.387 1.00 95.56 248 GLU A C 1
ATOM 1889 O O . GLU A 1 248 ? 32.191 1.495 -68.234 1.00 95.56 248 GLU A O 1
ATOM 1894 N N . ALA A 1 249 ? 31.110 2.955 -66.907 1.00 94.56 249 ALA A N 1
ATOM 1895 C CA . ALA A 1 249 ? 31.852 4.128 -67.354 1.00 94.56 249 ALA A CA 1
ATOM 1896 C C . ALA A 1 249 ? 33.351 4.048 -67.008 1.00 94.56 249 ALA A C 1
ATOM 1898 O O . ALA A 1 249 ? 34.183 4.349 -67.862 1.00 94.56 249 ALA A O 1
ATOM 1899 N N . GLU A 1 250 ? 33.707 3.598 -65.802 1.00 95.62 250 GLU A N 1
ATOM 1900 C CA . GLU A 1 250 ? 35.100 3.406 -65.368 1.00 95.62 250 GLU A CA 1
ATOM 1901 C C . GLU A 1 250 ? 35.811 2.327 -66.192 1.00 95.62 250 GLU A C 1
ATOM 1903 O O . GLU A 1 250 ? 36.943 2.522 -66.644 1.00 95.62 250 GLU A O 1
ATOM 1908 N N . ASN A 1 251 ? 35.133 1.205 -66.458 1.00 95.00 251 ASN A N 1
ATOM 1909 C CA . ASN A 1 251 ? 35.665 0.159 -67.331 1.00 95.00 251 ASN A CA 1
ATOM 1910 C C . ASN A 1 251 ? 35.915 0.709 -68.738 1.00 95.00 251 ASN A C 1
ATOM 1912 O O . ASN A 1 251 ? 36.989 0.499 -69.307 1.00 95.00 251 ASN A O 1
ATOM 1916 N N . ARG A 1 252 ? 34.956 1.474 -69.277 1.00 95.31 252 ARG A N 1
ATOM 1917 C CA . ARG A 1 252 ? 35.087 2.083 -70.600 1.00 95.31 252 ARG A CA 1
ATOM 1918 C C . ARG A 1 252 ? 36.217 3.107 -70.655 1.00 95.31 252 ARG A C 1
ATOM 1920 O O . ARG A 1 252 ? 36.954 3.138 -71.638 1.00 95.31 252 ARG A O 1
ATOM 1927 N N . GLN A 1 253 ? 36.377 3.916 -69.611 1.00 95.19 253 GLN A N 1
ATOM 1928 C CA . GLN A 1 253 ? 37.491 4.850 -69.488 1.00 95.19 253 GLN A CA 1
ATOM 1929 C C . GLN A 1 253 ? 38.829 4.100 -69.492 1.00 95.19 253 GLN A C 1
ATOM 1931 O O . GLN A 1 253 ? 39.705 4.436 -70.281 1.00 95.19 253 GLN A O 1
ATOM 1936 N N . SER A 1 254 ? 38.963 3.036 -68.693 1.00 95.81 254 SER A N 1
ATOM 1937 C CA . SER A 1 254 ? 40.191 2.233 -68.633 1.00 95.81 254 SER A CA 1
ATOM 1938 C C . SER A 1 254 ? 40.562 1.614 -69.987 1.00 95.81 254 SER A C 1
ATOM 1940 O O . SER A 1 254 ? 41.736 1.594 -70.364 1.00 95.81 254 SER A O 1
ATOM 1942 N N . GLU A 1 255 ? 39.578 1.121 -70.747 1.00 95.19 255 GLU A N 1
ATOM 1943 C CA . GLU A 1 255 ? 39.794 0.627 -72.113 1.00 95.19 255 GLU A CA 1
ATOM 1944 C C . GLU A 1 255 ? 40.287 1.728 -73.057 1.00 95.19 255 GLU A C 1
ATOM 1946 O O . GLU A 1 255 ? 41.241 1.516 -73.811 1.00 95.19 255 GLU A O 1
ATOM 1951 N N . LEU A 1 256 ? 39.654 2.903 -73.010 1.00 94.81 256 LEU A N 1
ATOM 1952 C CA . LEU A 1 256 ? 40.023 4.045 -73.844 1.00 94.81 256 LEU A CA 1
ATOM 1953 C C . LEU A 1 256 ? 41.416 4.580 -73.490 1.00 94.81 256 LEU A C 1
ATOM 1955 O O . LEU A 1 256 ? 42.189 4.870 -74.399 1.00 94.81 256 LEU A O 1
ATOM 1959 N N . ASP A 1 257 ? 41.781 4.629 -72.209 1.00 94.81 257 ASP A N 1
ATOM 1960 C CA . ASP A 1 257 ? 43.110 5.053 -71.753 1.00 94.81 257 ASP A CA 1
ATOM 1961 C C . ASP A 1 257 ? 44.208 4.083 -72.212 1.00 94.81 257 ASP A C 1
ATOM 1963 O O . ASP A 1 257 ? 45.281 4.507 -72.659 1.00 94.81 257 ASP A O 1
ATOM 1967 N N . LYS A 1 258 ? 43.936 2.771 -72.179 1.00 94.88 258 LYS A N 1
ATOM 1968 C CA . LYS A 1 258 ? 44.840 1.753 -72.744 1.00 94.88 258 LYS A CA 1
ATOM 1969 C C . LYS A 1 258 ? 45.001 1.934 -74.250 1.00 94.88 258 LYS A C 1
ATOM 1971 O O . LYS A 1 258 ? 46.127 1.915 -74.745 1.00 94.88 258 LYS A O 1
ATOM 1976 N N . ALA A 1 259 ? 43.899 2.144 -74.972 1.00 94.25 259 ALA A N 1
ATOM 1977 C CA . ALA A 1 259 ? 43.928 2.379 -76.413 1.00 94.25 259 ALA A CA 1
ATOM 1978 C C . ALA A 1 259 ? 44.689 3.667 -76.770 1.00 94.25 259 ALA A C 1
ATOM 1980 O O . ALA A 1 259 ? 45.507 3.659 -77.689 1.00 94.25 259 ALA A O 1
ATOM 1981 N N . ALA A 1 260 ? 44.480 4.751 -76.018 1.00 94.56 260 ALA A N 1
ATOM 1982 C CA . ALA A 1 260 ? 45.191 6.013 -76.192 1.00 94.56 260 ALA A CA 1
ATOM 1983 C C . ALA A 1 260 ? 46.695 5.853 -75.933 1.00 94.56 260 ALA A C 1
ATOM 1985 O O . ALA A 1 260 ? 47.509 6.294 -76.742 1.00 94.56 260 ALA A O 1
ATOM 1986 N N . THR A 1 261 ? 47.070 5.162 -74.853 1.00 94.00 261 THR A N 1
ATOM 1987 C CA . THR A 1 261 ? 48.476 4.872 -74.537 1.00 94.00 261 THR A CA 1
ATOM 1988 C C . THR A 1 261 ? 49.134 4.048 -75.648 1.00 94.00 261 THR A C 1
ATOM 1990 O O . THR A 1 261 ? 50.223 4.398 -76.102 1.00 94.00 261 THR A O 1
ATOM 1993 N N . GLY A 1 262 ? 48.455 3.008 -76.148 1.00 94.19 262 GLY A N 1
ATOM 1994 C CA . GLY A 1 262 ? 48.935 2.209 -77.280 1.00 94.19 262 GLY A CA 1
ATOM 1995 C C . GLY A 1 262 ? 49.086 3.026 -78.568 1.00 94.19 262 GLY A C 1
ATOM 1996 O O . GLY A 1 262 ? 50.097 2.910 -79.256 1.00 94.19 262 GLY A O 1
ATOM 1997 N N . ALA A 1 263 ? 48.135 3.915 -78.869 1.00 92.94 263 ALA A N 1
ATOM 1998 C CA . ALA A 1 263 ? 48.220 4.808 -80.023 1.00 92.94 263 ALA A CA 1
ATOM 1999 C C . ALA A 1 263 ? 49.392 5.801 -79.914 1.00 92.94 263 ALA A C 1
ATOM 2001 O O . ALA A 1 263 ? 50.071 6.062 -80.907 1.00 92.94 263 ALA A O 1
ATOM 2002 N N . ILE A 1 264 ? 49.666 6.331 -78.715 1.00 94.06 264 ILE A N 1
ATOM 2003 C CA . ILE A 1 264 ? 50.815 7.213 -78.459 1.00 94.06 264 ILE A CA 1
ATOM 2004 C C . ILE A 1 264 ? 52.137 6.462 -78.668 1.00 94.06 264 ILE A C 1
ATOM 2006 O O . ILE A 1 264 ? 53.039 7.001 -79.311 1.00 94.06 264 ILE A O 1
ATOM 2010 N N . GLN A 1 265 ? 52.250 5.226 -78.169 1.00 94.12 265 GLN A N 1
ATOM 2011 C CA . GLN A 1 265 ? 53.433 4.381 -78.381 1.00 94.12 265 GLN A CA 1
ATOM 2012 C C . GLN A 1 265 ? 53.650 4.090 -79.869 1.00 94.12 265 GLN A C 1
ATOM 2014 O O . GLN A 1 265 ? 54.736 4.345 -80.386 1.00 94.12 265 GLN A O 1
ATOM 2019 N N . PHE A 1 266 ? 52.599 3.676 -80.582 1.00 93.69 266 PHE A N 1
ATOM 2020 C CA . PHE A 1 266 ? 52.669 3.420 -82.021 1.00 93.69 266 PHE A CA 1
ATOM 2021 C C . PHE A 1 266 ? 53.071 4.672 -82.815 1.00 93.69 266 PHE A C 1
ATOM 2023 O O . PHE A 1 266 ? 53.884 4.606 -83.735 1.00 93.69 266 PHE A O 1
ATOM 2030 N N . LEU A 1 267 ? 52.552 5.847 -82.440 1.00 94.06 267 LEU A N 1
ATOM 2031 C CA . LEU A 1 267 ? 52.953 7.117 -83.045 1.00 94.06 267 LEU A CA 1
ATOM 2032 C C . LEU A 1 267 ? 54.436 7.433 -82.793 1.00 94.06 267 LEU A C 1
ATOM 2034 O O . LEU A 1 267 ? 55.104 7.947 -83.692 1.00 94.06 267 LEU A O 1
ATOM 2038 N N . ALA A 1 268 ? 54.950 7.159 -81.592 1.00 93.50 268 ALA A N 1
ATOM 2039 C CA . ALA A 1 268 ? 56.359 7.364 -81.265 1.00 93.50 268 ALA A CA 1
ATOM 2040 C C . ALA A 1 268 ? 57.269 6.445 -82.098 1.00 93.50 268 ALA A C 1
ATOM 2042 O O . ALA A 1 268 ? 58.210 6.936 -82.721 1.00 93.50 268 ALA A O 1
ATOM 2043 N N . GLU A 1 269 ? 56.935 5.156 -82.201 1.00 93.69 269 GLU A N 1
ATOM 2044 C CA . GLU A 1 269 ? 57.651 4.182 -83.039 1.00 93.69 269 GLU A CA 1
ATOM 2045 C C . GLU A 1 269 ? 57.619 4.567 -84.526 1.00 93.69 269 GLU A C 1
ATOM 2047 O O . GLU A 1 269 ? 58.640 4.521 -85.221 1.00 93.69 269 GLU A O 1
ATOM 2052 N N . ALA A 1 270 ? 56.459 5.005 -85.025 1.00 91.88 270 ALA A N 1
ATOM 2053 C CA . ALA A 1 270 ? 56.311 5.468 -86.400 1.00 91.88 270 ALA A CA 1
ATOM 2054 C C . ALA A 1 270 ? 57.156 6.724 -86.674 1.00 91.88 270 ALA A C 1
ATOM 2056 O O . ALA A 1 270 ? 57.793 6.818 -87.723 1.00 91.88 270 ALA A O 1
ATOM 2057 N N . ARG A 1 271 ? 57.207 7.677 -85.730 1.00 92.88 271 ARG A N 1
ATOM 2058 C CA . ARG A 1 271 ? 58.069 8.869 -85.828 1.00 92.88 271 ARG A CA 1
ATOM 2059 C C . ARG A 1 271 ? 59.544 8.495 -85.840 1.00 92.88 271 ARG A C 1
ATOM 2061 O O . ARG A 1 271 ? 60.271 9.005 -86.683 1.00 92.88 271 ARG A O 1
ATOM 2068 N N . GLU A 1 272 ? 59.974 7.602 -84.957 1.00 92.69 272 GLU A N 1
ATOM 2069 C CA . GLU A 1 272 ? 61.360 7.135 -84.922 1.00 92.69 272 GLU A CA 1
ATOM 2070 C C . GLU A 1 272 ? 61.742 6.431 -86.231 1.00 92.69 272 GLU A C 1
ATOM 2072 O O . GLU A 1 272 ? 62.788 6.711 -86.817 1.00 92.69 272 GLU A O 1
ATOM 2077 N N . THR A 1 273 ? 60.859 5.572 -86.745 1.00 91.81 273 THR A N 1
ATOM 2078 C CA . THR A 1 273 ? 61.058 4.896 -88.033 1.00 91.81 273 THR A CA 1
ATOM 2079 C C . THR A 1 273 ? 61.152 5.898 -89.182 1.00 91.81 273 THR A C 1
ATOM 2081 O O . THR A 1 273 ? 62.023 5.757 -90.042 1.00 91.81 273 THR A O 1
ATOM 2084 N N . ARG A 1 274 ? 60.301 6.934 -89.183 1.00 92.50 274 ARG A N 1
ATOM 2085 C CA . ARG A 1 274 ? 60.341 8.013 -90.176 1.00 92.50 274 ARG A CA 1
ATOM 2086 C C . ARG A 1 274 ? 61.662 8.777 -90.120 1.00 92.50 274 ARG A C 1
ATOM 2088 O O . ARG A 1 274 ? 62.286 8.931 -91.160 1.00 92.50 274 ARG A O 1
ATOM 2095 N N . VAL A 1 275 ? 62.108 9.187 -88.930 1.00 93.25 275 VAL A N 1
ATOM 2096 C CA . VAL A 1 275 ? 63.382 9.905 -88.746 1.00 93.25 275 VAL A CA 1
ATOM 2097 C C . VAL A 1 275 ? 64.556 9.059 -89.241 1.00 93.25 275 VAL A C 1
ATOM 2099 O O . VAL A 1 275 ? 65.351 9.535 -90.041 1.00 93.25 275 VAL A O 1
ATOM 2102 N N . ARG A 1 276 ? 64.620 7.769 -88.881 1.00 91.94 276 ARG A N 1
ATOM 2103 C CA . ARG A 1 276 ? 65.665 6.857 -89.386 1.00 91.94 276 ARG A CA 1
ATOM 2104 C C . ARG A 1 276 ? 65.632 6.714 -90.913 1.00 91.94 276 ARG A C 1
ATOM 2106 O O . ARG A 1 276 ? 66.678 6.561 -91.540 1.00 91.94 276 ARG A O 1
ATOM 2113 N N . ALA A 1 277 ? 64.445 6.704 -91.521 1.00 90.19 277 ALA A N 1
ATOM 2114 C CA . ALA A 1 277 ? 64.302 6.647 -92.975 1.00 90.19 277 ALA A CA 1
ATOM 2115 C C . ALA A 1 277 ? 64.731 7.966 -93.648 1.00 90.19 277 ALA A C 1
ATOM 2117 O O . ALA A 1 277 ? 65.421 7.919 -94.664 1.00 90.19 277 ALA A O 1
ATOM 2118 N N . GLU A 1 278 ? 64.382 9.117 -93.065 1.00 91.38 278 GLU A N 1
ATOM 2119 C CA . GLU A 1 278 ? 64.806 10.456 -93.505 1.00 91.38 278 GLU A CA 1
ATOM 2120 C C . GLU A 1 278 ? 66.333 10.631 -93.415 1.00 91.38 278 GLU A C 1
ATOM 2122 O O . GLU A 1 278 ? 66.953 11.125 -94.357 1.00 91.38 278 GLU A O 1
ATOM 2127 N N . GLU A 1 279 ? 66.964 10.161 -92.335 1.00 90.69 279 GLU A N 1
ATOM 2128 C CA . GLU A 1 279 ? 68.426 10.160 -92.181 1.00 90.69 279 GLU A CA 1
ATOM 2129 C C . GLU A 1 279 ? 69.106 9.280 -93.237 1.00 90.69 279 GLU A C 1
ATOM 2131 O O . GLU A 1 279 ? 70.069 9.705 -93.874 1.00 90.69 279 GLU A O 1
ATOM 2136 N N . ARG A 1 280 ? 68.584 8.067 -93.480 1.00 90.62 280 ARG A N 1
ATOM 2137 C CA . ARG A 1 280 ? 69.102 7.175 -94.533 1.00 90.62 280 ARG A CA 1
ATOM 2138 C C . ARG A 1 280 ? 68.966 7.783 -95.923 1.00 90.62 280 ARG A C 1
ATOM 2140 O O . ARG A 1 280 ? 69.877 7.620 -96.730 1.00 90.62 280 ARG A O 1
ATOM 2147 N N . LEU A 1 281 ? 67.848 8.454 -96.202 1.00 92.56 281 LEU A N 1
ATOM 2148 C CA . LEU A 1 281 ? 67.632 9.146 -97.470 1.00 92.56 281 LEU A CA 1
ATOM 2149 C C . LEU A 1 281 ? 68.642 10.283 -97.639 1.00 92.56 281 LEU A C 1
ATOM 2151 O O . LEU A 1 281 ? 69.325 10.323 -98.655 1.00 92.56 281 LEU A O 1
ATOM 2155 N N . THR A 1 282 ? 68.791 11.139 -96.624 1.00 91.19 282 THR A N 1
ATOM 2156 C CA . THR A 1 282 ? 69.757 12.249 -96.638 1.00 91.19 282 THR A CA 1
ATOM 2157 C C . THR A 1 282 ? 71.183 11.740 -96.856 1.00 91.19 282 THR A C 1
ATOM 2159 O O . THR A 1 282 ? 71.875 12.226 -97.744 1.00 91.19 282 THR A O 1
ATOM 2162 N N . ALA A 1 283 ? 71.606 10.701 -96.126 1.00 90.06 283 ALA A N 1
ATOM 2163 C CA . ALA A 1 283 ? 72.930 10.102 -96.294 1.00 90.06 283 ALA A CA 1
ATOM 2164 C C . ALA A 1 283 ? 73.133 9.491 -97.694 1.00 90.06 283 ALA A C 1
ATOM 2166 O O . ALA A 1 283 ? 74.217 9.592 -98.271 1.00 90.06 283 ALA A O 1
ATOM 2167 N N . ALA A 1 284 ? 72.100 8.858 -98.263 1.00 89.00 284 ALA A N 1
ATOM 2168 C CA . ALA A 1 284 ? 72.149 8.332 -99.625 1.00 89.00 284 ALA A CA 1
ATOM 2169 C C . ALA A 1 284 ? 72.219 9.454 -100.677 1.00 89.00 284 ALA A C 1
ATOM 2171 O O . ALA A 1 284 ? 72.967 9.322 -101.647 1.00 89.00 284 ALA A O 1
ATOM 2172 N N . ASP A 1 285 ? 71.492 10.556 -100.479 1.00 90.94 285 ASP A N 1
ATOM 2173 C CA . ASP A 1 285 ? 71.529 11.741 -101.342 1.00 90.94 285 ASP A CA 1
ATOM 2174 C C . ASP A 1 285 ? 72.894 12.440 -101.295 1.00 90.94 285 ASP A C 1
ATOM 2176 O O . ASP A 1 285 ? 73.459 12.745 -102.345 1.00 90.94 285 ASP A O 1
ATOM 2180 N N . GLU A 1 286 ? 73.464 12.642 -100.104 1.00 90.19 286 GLU A N 1
ATOM 2181 C CA . GLU A 1 286 ? 74.816 13.187 -99.936 1.00 90.19 286 GLU A CA 1
ATOM 2182 C C . GLU A 1 286 ? 75.857 12.297 -100.617 1.00 90.19 286 GLU A C 1
ATOM 2184 O O . GLU A 1 286 ? 76.698 12.789 -101.372 1.00 90.19 286 GLU A O 1
ATOM 2189 N N . ARG A 1 287 ? 75.758 10.973 -100.434 1.00 89.31 287 ARG A N 1
ATOM 2190 C CA . ARG A 1 287 ? 76.654 10.021 -101.094 1.00 89.31 287 ARG A CA 1
ATOM 2191 C C . ARG A 1 287 ? 76.507 10.056 -102.613 1.00 89.31 287 ARG A C 1
ATOM 2193 O O . ARG A 1 287 ? 77.513 9.962 -103.315 1.00 89.31 287 ARG A O 1
ATOM 2200 N N . ARG A 1 288 ? 75.280 10.198 -103.130 1.00 89.69 288 ARG A N 1
ATOM 2201 C CA . ARG A 1 288 ? 75.034 10.380 -104.566 1.00 89.69 288 ARG A CA 1
ATOM 2202 C C . ARG A 1 288 ? 75.739 11.642 -105.062 1.00 89.69 288 ARG A C 1
ATOM 2204 O O . ARG A 1 288 ? 76.515 11.545 -106.005 1.00 89.69 288 ARG A O 1
ATOM 2211 N N . LEU A 1 289 ? 75.525 12.787 -104.411 1.00 89.50 289 LEU A N 1
ATOM 2212 C CA . LEU A 1 289 ? 76.136 14.067 -104.792 1.00 89.50 289 LEU A CA 1
ATOM 2213 C C . LEU A 1 289 ? 77.671 14.024 -104.742 1.00 89.50 289 LEU A C 1
ATOM 2215 O O . LEU A 1 289 ? 78.321 14.533 -105.650 1.00 89.50 289 LEU A O 1
ATOM 2219 N N . GLU A 1 290 ? 78.259 13.387 -103.726 1.00 88.50 290 GLU A N 1
ATOM 2220 C CA . GLU A 1 290 ? 79.711 13.188 -103.624 1.00 88.50 290 GLU A CA 1
ATOM 2221 C C . GLU A 1 290 ? 80.252 12.378 -104.815 1.00 88.50 290 GLU A C 1
ATOM 2223 O O . GLU A 1 290 ? 81.249 12.753 -105.435 1.00 88.50 290 GLU A O 1
ATOM 2228 N N . VAL A 1 291 ? 79.578 11.278 -105.171 1.00 86.69 291 VAL A N 1
ATOM 2229 C CA . VAL A 1 291 ? 79.950 10.445 -106.323 1.00 86.69 291 VAL A CA 1
ATOM 2230 C C . VAL A 1 291 ? 79.789 11.219 -107.633 1.00 86.69 291 VAL A C 1
ATOM 2232 O O . VAL A 1 291 ? 80.683 11.171 -108.478 1.00 86.69 291 VAL A O 1
ATOM 2235 N N . GLU A 1 292 ? 78.695 11.963 -107.800 1.00 86.81 292 GLU A N 1
ATOM 2236 C CA . GLU A 1 292 ? 78.450 12.808 -108.973 1.00 86.81 292 GLU A CA 1
ATOM 2237 C C . GLU A 1 292 ? 79.526 13.895 -109.134 1.00 86.81 292 GLU A C 1
ATOM 2239 O O . GLU A 1 292 ? 80.054 14.084 -110.232 1.00 86.81 292 GLU A O 1
ATOM 2244 N N . ALA A 1 293 ? 79.904 14.566 -108.042 1.00 86.06 293 ALA A N 1
ATOM 2245 C CA . ALA A 1 293 ? 80.966 15.568 -108.035 1.00 86.06 293 ALA A CA 1
ATOM 2246 C C . ALA A 1 293 ? 82.329 14.951 -108.379 1.00 86.06 293 ALA A C 1
ATOM 2248 O O . ALA A 1 293 ? 83.048 15.483 -109.223 1.00 86.06 293 ALA A O 1
ATOM 2249 N N . ARG A 1 294 ? 82.659 13.790 -107.799 1.00 86.06 294 ARG A N 1
ATOM 2250 C CA . ARG A 1 294 ? 83.901 13.059 -108.095 1.00 86.06 294 ARG A CA 1
ATOM 2251 C C . ARG A 1 294 ? 83.984 12.632 -109.560 1.00 86.06 294 ARG A C 1
ATOM 2253 O O . ARG A 1 294 ? 85.059 12.686 -110.161 1.00 86.06 294 ARG A O 1
ATOM 2260 N N . ILE A 1 295 ? 82.862 12.207 -110.137 1.00 83.06 295 ILE A N 1
ATOM 2261 C CA . ILE A 1 295 ? 82.747 11.898 -111.563 1.00 83.06 295 ILE A CA 1
ATOM 2262 C C . ILE A 1 295 ? 83.037 13.145 -112.404 1.00 83.06 295 ILE A C 1
ATOM 2264 O O . ILE A 1 295 ? 83.871 13.082 -113.309 1.00 83.06 295 ILE A O 1
ATOM 2268 N N . GLN A 1 296 ? 82.394 14.273 -112.088 1.00 84.94 296 GLN A N 1
ATOM 2269 C CA . GLN A 1 296 ? 82.601 15.530 -112.802 1.00 84.94 296 GLN A CA 1
ATOM 2270 C C . GLN A 1 296 ? 84.054 16.009 -112.686 1.00 84.94 296 GLN A C 1
ATOM 2272 O O . GLN A 1 296 ? 84.624 16.421 -113.685 1.00 84.94 296 GLN A O 1
ATOM 2277 N N . GLU A 1 297 ? 84.680 15.925 -111.513 1.00 83.81 297 GLU A N 1
ATOM 2278 C CA . GLU A 1 297 ? 86.083 16.315 -111.315 1.00 83.81 297 GLU A CA 1
ATOM 2279 C C . GLU A 1 297 ? 87.049 15.415 -112.103 1.00 83.81 297 GLU A C 1
ATOM 2281 O O . GLU A 1 297 ? 87.960 15.903 -112.768 1.00 83.81 297 GLU A O 1
ATOM 2286 N N . THR A 1 298 ? 86.836 14.096 -112.068 1.00 80.94 298 THR A N 1
ATOM 2287 C CA . THR A 1 298 ? 87.770 13.126 -112.666 1.00 80.94 298 THR A CA 1
ATOM 2288 C C . THR A 1 298 ? 87.630 13.036 -114.188 1.00 80.94 298 THR A C 1
ATOM 2290 O O . THR A 1 298 ? 88.624 12.864 -114.890 1.00 80.94 298 THR A O 1
ATOM 2293 N N . LEU A 1 299 ? 86.400 13.110 -114.707 1.00 81.50 299 LEU A N 1
ATOM 2294 C CA . LEU A 1 299 ? 86.080 12.871 -116.122 1.00 81.50 299 LEU A CA 1
ATOM 2295 C C . LEU A 1 299 ? 85.655 14.142 -116.871 1.00 81.50 299 LEU A C 1
ATOM 2297 O O . LEU A 1 299 ? 85.379 14.082 -118.069 1.00 81.50 299 LEU A O 1
ATOM 2301 N N . ASN A 1 300 ? 85.564 15.279 -116.174 1.00 79.38 300 ASN A N 1
ATOM 2302 C CA . ASN A 1 300 ? 85.102 16.572 -116.690 1.00 79.38 300 ASN A CA 1
ATOM 2303 C C . ASN A 1 300 ? 83.759 16.506 -117.440 1.00 79.38 300 ASN A C 1
ATOM 2305 O O . ASN A 1 300 ? 83.511 17.270 -118.372 1.00 79.38 300 ASN A O 1
ATOM 2309 N N . THR A 1 301 ? 82.896 15.566 -117.043 1.00 80.81 301 THR A N 1
ATOM 2310 C CA . THR A 1 301 ? 81.658 15.219 -117.745 1.00 80.81 301 THR A CA 1
ATOM 2311 C C . THR A 1 301 ? 80.532 14.935 -116.748 1.00 80.81 301 THR A C 1
ATOM 2313 O O . THR A 1 301 ? 80.780 14.246 -115.754 1.00 80.81 301 THR A O 1
ATOM 2316 N N . PRO A 1 302 ? 79.289 15.387 -117.018 1.00 81.38 302 PRO A N 1
ATOM 2317 C CA . PRO A 1 302 ? 78.146 15.089 -116.166 1.00 81.38 302 PRO A CA 1
ATOM 2318 C C . PRO A 1 302 ? 77.910 13.576 -115.992 1.00 81.38 302 PRO A C 1
ATOM 2320 O O . PRO A 1 302 ? 78.008 12.835 -116.975 1.00 81.38 302 PRO A O 1
ATOM 2323 N N . PRO A 1 303 ? 77.504 13.098 -114.797 1.00 80.69 303 PRO A N 1
ATOM 2324 C CA . PRO A 1 303 ? 77.357 11.669 -114.489 1.00 80.69 303 PRO A CA 1
ATOM 2325 C C . PRO A 1 303 ? 76.530 10.851 -115.485 1.00 80.69 303 PRO A C 1
ATOM 2327 O O . PRO A 1 303 ? 76.934 9.764 -115.890 1.00 80.69 303 PRO A O 1
ATOM 2330 N N . HIS A 1 304 ? 75.411 11.400 -115.959 1.00 80.31 304 HIS A N 1
ATOM 2331 C CA . HIS A 1 304 ? 74.524 10.741 -116.923 1.00 80.31 304 HIS A CA 1
ATOM 2332 C C . HIS A 1 304 ? 75.128 10.591 -118.335 1.00 80.31 304 HIS A C 1
ATOM 2334 O O . HIS A 1 304 ? 74.587 9.857 -119.159 1.00 80.31 304 HIS A O 1
ATOM 2340 N N . LEU A 1 305 ? 76.243 11.266 -118.633 1.00 80.62 305 LEU A N 1
ATOM 2341 C CA . LEU A 1 305 ? 76.951 11.174 -119.914 1.00 80.62 305 LEU A CA 1
ATOM 2342 C C . LEU A 1 305 ? 78.228 10.332 -119.829 1.00 80.62 305 LEU A C 1
ATOM 2344 O O . LEU A 1 305 ? 78.782 10.001 -120.875 1.00 80.62 305 LEU A O 1
ATOM 2348 N N . VAL A 1 306 ? 78.663 9.920 -118.630 1.00 80.19 306 VAL A N 1
ATOM 2349 C CA . VAL A 1 306 ? 79.868 9.086 -118.434 1.00 80.19 306 VAL A CA 1
ATOM 2350 C C . VAL A 1 306 ? 79.812 7.808 -119.256 1.00 80.19 306 VAL A C 1
ATOM 2352 O O . VAL A 1 306 ? 80.817 7.416 -119.843 1.00 80.19 306 VAL A O 1
ATOM 2355 N N . ILE A 1 307 ? 78.630 7.195 -119.369 1.00 76.69 307 ILE A N 1
ATOM 2356 C CA . ILE A 1 307 ? 78.442 5.982 -120.170 1.00 76.69 307 ILE A CA 1
ATOM 2357 C C . ILE A 1 307 ? 78.904 6.180 -121.623 1.00 76.69 307 ILE A C 1
ATOM 2359 O O . ILE A 1 307 ? 79.496 5.277 -122.203 1.00 76.69 307 ILE A O 1
ATOM 2363 N N . ARG A 1 308 ? 78.768 7.388 -122.192 1.00 75.00 308 ARG A N 1
ATOM 2364 C CA . ARG A 1 308 ? 79.216 7.686 -123.562 1.00 75.00 308 ARG A CA 1
ATOM 2365 C C . ARG A 1 308 ? 80.737 7.645 -123.718 1.00 75.00 308 ARG A C 1
ATOM 2367 O O . ARG A 1 308 ? 81.214 7.365 -124.811 1.00 75.00 308 ARG A O 1
ATOM 2374 N N . HIS A 1 309 ? 81.493 7.878 -122.645 1.00 72.06 309 HIS A N 1
ATOM 2375 C CA . HIS A 1 309 ? 82.955 7.767 -122.656 1.00 72.06 309 HIS A CA 1
ATOM 2376 C C . HIS A 1 309 ? 83.445 6.317 -122.624 1.00 72.06 309 HIS A C 1
ATOM 2378 O O . HIS A 1 309 ? 84.596 6.063 -122.962 1.00 72.06 309 HIS A O 1
ATOM 2384 N N . THR A 1 310 ? 82.589 5.367 -122.236 1.00 73.62 310 THR A N 1
ATOM 2385 C CA . THR A 1 310 ? 82.956 3.944 -122.172 1.00 73.62 310 THR A CA 1
ATOM 2386 C C . THR A 1 310 ? 82.947 3.261 -123.541 1.00 73.62 310 THR A C 1
ATOM 2388 O O . THR A 1 310 ? 83.539 2.198 -123.693 1.00 73.62 310 THR A O 1
ATOM 2391 N N . GLY A 1 311 ? 82.276 3.855 -124.538 1.00 72.19 311 GLY A N 1
ATOM 2392 C CA . GLY A 1 311 ? 82.065 3.238 -125.851 1.00 72.19 311 GLY A CA 1
ATOM 2393 C C . GLY A 1 311 ? 81.058 2.079 -125.854 1.00 72.19 311 GLY A C 1
ATOM 2394 O O . GLY A 1 311 ? 80.922 1.412 -126.876 1.00 72.19 311 GLY A O 1
ATOM 2395 N N . LEU A 1 312 ? 80.359 1.831 -124.739 1.00 74.19 312 LEU A N 1
ATOM 2396 C CA . LEU A 1 312 ? 79.313 0.81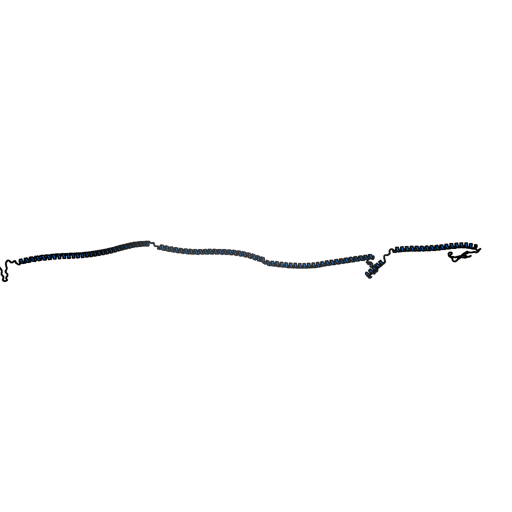2 -124.629 1.00 74.19 312 LEU A CA 1
ATOM 2397 C C . LEU A 1 312 ? 77.983 1.319 -125.215 1.00 74.19 312 LEU A C 1
ATOM 2399 O O . LEU A 1 312 ? 77.609 2.479 -125.021 1.00 74.19 312 LEU A O 1
ATOM 2403 N N . GLU A 1 313 ? 77.256 0.446 -125.919 1.00 68.62 313 GLU A N 1
ATOM 2404 C CA . GLU A 1 313 ? 75.877 0.716 -126.349 1.00 68.62 313 GLU A CA 1
ATOM 2405 C C . GLU A 1 313 ? 74.904 0.671 -125.157 1.00 68.62 313 GLU A C 1
ATOM 2407 O O . GLU A 1 313 ? 75.214 0.101 -124.112 1.00 68.62 313 GLU A O 1
ATOM 2412 N N . ALA A 1 314 ? 73.722 1.283 -125.310 1.00 64.94 314 ALA A N 1
ATOM 2413 C CA . ALA A 1 314 ? 72.785 1.562 -124.214 1.00 64.94 314 ALA A CA 1
ATOM 2414 C C . ALA A 1 314 ? 72.323 0.327 -123.406 1.00 64.94 314 ALA A C 1
ATOM 2416 O O . ALA A 1 314 ? 71.957 0.496 -122.247 1.00 64.94 314 ALA A O 1
ATOM 2417 N N . ASP A 1 315 ? 72.400 -0.880 -123.980 1.00 69.25 315 ASP A N 1
ATOM 2418 C CA . ASP A 1 315 ? 71.969 -2.146 -123.363 1.00 69.25 315 ASP A CA 1
ATOM 2419 C C . ASP A 1 315 ? 73.090 -3.203 -123.272 1.00 69.25 315 ASP A C 1
ATOM 2421 O O . ASP A 1 315 ? 72.831 -4.388 -123.039 1.00 69.25 315 ASP A O 1
ATOM 2425 N N . SER A 1 316 ? 74.354 -2.811 -123.456 1.00 70.38 316 SER A N 1
ATOM 2426 C CA . SER A 1 316 ? 75.470 -3.740 -123.258 1.00 70.38 316 SER A CA 1
ATOM 2427 C C . SER A 1 316 ? 75.588 -4.128 -121.776 1.00 70.38 316 SER A C 1
ATOM 2429 O O . SER A 1 316 ? 75.507 -3.249 -120.912 1.00 70.38 316 SER A O 1
ATOM 2431 N N . PRO A 1 317 ? 75.812 -5.415 -121.441 1.00 74.25 317 PRO A N 1
ATOM 2432 C CA . PRO A 1 317 ? 76.039 -5.816 -120.060 1.00 74.25 317 PRO A CA 1
ATOM 2433 C C . PRO A 1 317 ? 77.252 -5.065 -119.512 1.00 74.25 317 PRO A C 1
ATOM 2435 O O . PRO A 1 317 ? 78.324 -5.060 -120.123 1.00 74.25 317 PRO A O 1
ATOM 2438 N N . MET A 1 318 ? 77.064 -4.412 -118.365 1.00 71.62 318 MET A N 1
ATOM 2439 C CA . MET A 1 318 ? 78.155 -3.722 -117.692 1.00 71.62 318 MET A CA 1
ATOM 2440 C C . MET A 1 318 ? 79.242 -4.741 -117.329 1.00 71.62 318 MET A C 1
ATOM 2442 O O . MET A 1 318 ? 78.916 -5.788 -116.761 1.00 71.62 318 MET A O 1
ATOM 2446 N N . PRO A 1 319 ? 80.518 -4.461 -117.635 1.00 74.94 319 PRO A N 1
ATOM 2447 C CA . PRO A 1 319 ? 81.614 -5.305 -117.185 1.00 74.94 319 PRO A CA 1
ATOM 2448 C C . PRO A 1 319 ? 81.632 -5.362 -115.653 1.00 74.94 319 PRO A C 1
ATOM 2450 O O . PRO A 1 319 ? 81.243 -4.403 -114.980 1.00 74.94 319 PRO A O 1
ATOM 2453 N N . GLU A 1 320 ? 82.066 -6.486 -115.085 1.00 79.44 320 GLU A N 1
ATOM 2454 C CA . GLU A 1 320 ? 82.076 -6.626 -113.632 1.00 79.44 320 GLU A CA 1
ATOM 2455 C C . GLU A 1 320 ? 83.023 -5.596 -112.997 1.00 79.44 320 GLU A C 1
ATOM 2457 O O . GLU A 1 320 ? 84.197 -5.491 -113.365 1.00 79.44 320 GLU A O 1
ATOM 2462 N N . MET A 1 321 ? 82.518 -4.843 -112.013 1.00 76.38 321 MET A N 1
ATOM 2463 C CA . MET A 1 321 ? 83.271 -3.775 -111.337 1.00 76.38 321 MET A CA 1
ATOM 2464 C C . MET A 1 321 ? 84.684 -4.195 -110.883 1.00 76.38 321 MET A C 1
ATOM 2466 O O . MET A 1 321 ? 85.618 -3.433 -111.139 1.00 76.38 321 MET A O 1
ATOM 2470 N N . PRO A 1 322 ? 84.905 -5.395 -110.300 1.00 79.12 322 PRO A N 1
ATOM 2471 C CA . PRO A 1 322 ? 86.243 -5.823 -109.891 1.00 79.12 322 PRO A CA 1
ATOM 2472 C C . PRO A 1 322 ? 87.239 -5.968 -111.053 1.00 79.12 322 PRO A C 1
ATOM 2474 O O . PRO A 1 322 ? 88.442 -5.786 -110.861 1.00 79.12 322 PRO A O 1
ATOM 2477 N N . GLU A 1 323 ? 86.778 -6.317 -112.257 1.00 77.94 323 GLU A N 1
ATOM 2478 C CA . GLU A 1 323 ? 87.645 -6.442 -113.435 1.00 77.94 323 GLU A CA 1
ATOM 2479 C C . GLU A 1 323 ? 88.066 -5.069 -113.960 1.00 77.94 323 GLU A C 1
ATOM 2481 O O . GLU A 1 323 ? 89.240 -4.864 -114.279 1.00 77.94 323 GLU A O 1
ATOM 2486 N N . ILE A 1 324 ? 87.134 -4.113 -113.977 1.00 80.00 324 ILE A N 1
ATOM 2487 C CA . ILE A 1 324 ? 87.405 -2.729 -114.374 1.00 80.00 324 ILE A CA 1
ATOM 2488 C C . ILE A 1 324 ? 88.318 -2.030 -113.373 1.00 80.00 324 ILE A C 1
ATOM 2490 O O . ILE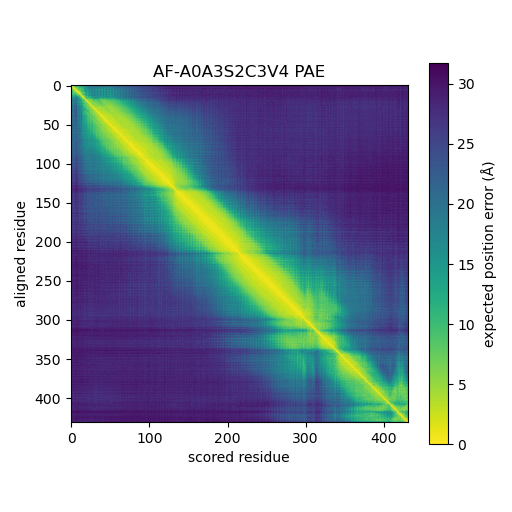 A 1 324 ? 89.249 -1.347 -113.792 1.00 80.00 324 ILE A O 1
ATOM 2494 N N . GLU A 1 325 ? 88.124 -2.229 -112.068 1.00 79.19 325 GLU A N 1
ATOM 2495 C CA . GLU A 1 325 ? 89.028 -1.691 -111.044 1.00 79.19 325 GLU A CA 1
ATOM 2496 C C . GLU A 1 325 ? 90.459 -2.209 -111.237 1.00 79.19 325 GLU A C 1
ATOM 2498 O O . GLU A 1 325 ? 91.405 -1.421 -111.262 1.00 79.19 325 GLU A O 1
ATOM 2503 N N . ARG A 1 326 ? 90.627 -3.515 -111.494 1.00 79.56 326 ARG A N 1
ATOM 2504 C CA . ARG A 1 326 ? 91.944 -4.103 -111.796 1.00 79.56 326 ARG A CA 1
ATOM 2505 C C . ARG A 1 326 ? 92.561 -3.539 -113.075 1.00 79.56 326 ARG A C 1
ATOM 2507 O O . ARG A 1 326 ? 93.769 -3.302 -113.109 1.00 79.56 326 ARG A O 1
ATOM 2514 N N . GLN A 1 327 ? 91.769 -3.343 -114.130 1.00 77.62 327 GLN A N 1
ATOM 2515 C CA . GLN A 1 327 ? 92.245 -2.730 -115.373 1.00 77.62 327 GLN A CA 1
ATOM 2516 C C . GLN A 1 327 ? 92.628 -1.261 -115.170 1.00 77.62 327 GLN A C 1
ATOM 2518 O O . GLN A 1 327 ? 93.676 -0.842 -115.658 1.00 77.62 327 GLN A O 1
ATOM 2523 N N . LEU A 1 328 ? 91.829 -0.492 -114.425 1.00 81.19 328 LEU A N 1
ATOM 2524 C CA . LEU A 1 328 ? 92.103 0.905 -114.099 1.00 81.19 328 LEU A CA 1
ATOM 2525 C C . LEU A 1 328 ? 93.395 1.037 -113.294 1.00 81.19 328 LEU A C 1
ATOM 2527 O O . LEU A 1 328 ? 94.225 1.884 -113.620 1.00 81.19 328 LEU A O 1
ATOM 2531 N N . ASP A 1 329 ? 93.591 0.191 -112.283 1.00 80.31 329 ASP A N 1
ATOM 2532 C CA . ASP A 1 329 ? 94.822 0.177 -111.494 1.00 80.31 329 ASP A CA 1
ATOM 2533 C C . ASP A 1 329 ? 96.024 -0.227 -112.351 1.00 80.31 329 ASP A C 1
ATOM 2535 O O . ASP A 1 329 ? 97.058 0.440 -112.307 1.00 80.31 329 ASP A O 1
ATOM 2539 N N . ARG A 1 330 ? 95.887 -1.241 -113.216 1.00 82.31 330 ARG A N 1
ATOM 2540 C CA . ARG A 1 330 ? 96.938 -1.607 -114.176 1.00 82.31 330 ARG A CA 1
ATOM 2541 C C . ARG A 1 330 ? 97.296 -0.443 -115.106 1.00 82.31 330 ARG A C 1
ATOM 2543 O O . ARG A 1 330 ? 98.478 -0.156 -115.267 1.00 82.31 330 ARG A O 1
ATOM 2550 N N . LEU A 1 331 ? 96.308 0.237 -115.689 1.00 78.88 331 LEU A N 1
ATOM 2551 C CA . LEU A 1 331 ? 96.517 1.374 -116.592 1.00 78.88 331 LEU A CA 1
ATOM 2552 C C . LEU A 1 331 ? 97.090 2.596 -115.864 1.00 78.88 331 LEU A C 1
ATOM 2554 O O . LEU A 1 331 ? 97.925 3.298 -116.427 1.00 78.88 331 LEU A O 1
ATOM 2558 N N . LYS A 1 332 ? 96.702 2.848 -114.606 1.00 76.56 332 LYS A N 1
ATOM 2559 C CA . LYS A 1 332 ? 97.323 3.886 -113.766 1.00 76.56 332 LYS A CA 1
ATOM 2560 C C . LYS A 1 332 ? 98.791 3.576 -113.493 1.00 76.56 332 LYS A C 1
ATOM 2562 O O . LYS A 1 332 ? 99.618 4.474 -113.628 1.00 76.56 332 LYS A O 1
ATOM 2567 N N . ILE A 1 333 ? 99.116 2.321 -113.180 1.00 79.44 333 ILE A N 1
ATOM 2568 C CA . ILE A 1 333 ? 100.501 1.871 -112.992 1.00 79.44 333 ILE A CA 1
ATOM 2569 C C . ILE A 1 333 ? 101.284 1.976 -114.309 1.00 79.44 333 ILE A C 1
ATOM 2571 O O . ILE A 1 333 ? 102.425 2.429 -114.301 1.00 79.44 333 ILE A O 1
ATOM 2575 N N . GLU A 1 334 ? 100.700 1.595 -115.450 1.00 75.12 334 GLU A N 1
ATOM 2576 C CA . GLU A 1 334 ? 101.322 1.765 -116.773 1.00 75.12 334 GLU A CA 1
ATOM 2577 C C . GLU A 1 334 ? 101.542 3.254 -117.107 1.00 75.12 334 GLU A C 1
ATOM 2579 O O . GLU A 1 334 ? 102.624 3.615 -117.571 1.00 75.12 334 GLU A O 1
ATOM 2584 N N . ARG A 1 335 ? 100.588 4.137 -116.778 1.00 73.75 335 ARG A N 1
ATOM 2585 C CA . ARG A 1 335 ? 100.730 5.598 -116.903 1.00 73.75 335 ARG A CA 1
ATOM 2586 C C . ARG A 1 335 ? 101.859 6.140 -116.028 1.00 73.75 335 ARG A C 1
ATOM 2588 O O . ARG A 1 335 ? 102.636 6.965 -116.489 1.00 73.75 335 ARG A O 1
ATOM 2595 N N . GLU A 1 336 ? 101.962 5.699 -114.777 1.00 74.00 336 GLU A N 1
ATOM 2596 C CA . GLU A 1 336 ? 103.060 6.101 -113.888 1.00 74.00 336 GLU A CA 1
ATOM 2597 C C . GLU A 1 336 ? 104.414 5.538 -114.351 1.00 74.00 336 GLU A C 1
ATOM 2599 O O . GLU A 1 336 ? 105.430 6.224 -114.243 1.00 74.00 336 GLU A O 1
ATOM 2604 N N . ARG A 1 337 ? 104.442 4.337 -114.947 1.00 74.06 337 ARG A N 1
ATOM 2605 C CA . ARG A 1 337 ? 105.648 3.728 -115.539 1.00 74.06 337 ARG A CA 1
ATOM 2606 C C . ARG A 1 337 ? 106.161 4.430 -116.794 1.00 74.06 337 ARG A C 1
ATOM 2608 O O . ARG A 1 337 ? 107.354 4.327 -117.062 1.00 74.06 337 ARG A O 1
ATOM 2615 N N . LEU A 1 338 ? 105.309 5.135 -117.543 1.00 64.81 338 LEU A N 1
ATOM 2616 C CA . LEU A 1 338 ? 105.733 5.957 -118.687 1.00 64.81 338 LEU A CA 1
ATOM 2617 C C . LEU A 1 338 ? 106.642 7.132 -118.275 1.00 64.81 338 LEU A C 1
ATOM 2619 O O . LEU A 1 338 ? 107.286 7.724 -119.137 1.00 64.81 338 LEU A O 1
ATOM 2623 N N . GLY A 1 339 ? 106.761 7.413 -116.971 1.00 65.81 339 GLY A N 1
ATOM 2624 C CA . GLY A 1 339 ? 107.657 8.431 -116.433 1.00 65.81 339 GLY A CA 1
ATOM 2625 C C . GLY A 1 339 ? 107.170 9.853 -116.713 1.00 65.81 339 GLY A C 1
ATOM 2626 O O . GLY A 1 339 ? 106.296 10.096 -117.544 1.00 65.81 339 GLY A O 1
ATOM 2627 N N . ALA A 1 340 ? 107.714 10.824 -115.981 1.00 64.81 340 ALA A N 1
ATOM 2628 C CA . ALA A 1 340 ? 107.398 12.225 -116.232 1.00 64.81 340 ALA A CA 1
ATOM 2629 C C . ALA A 1 340 ? 107.888 12.634 -117.632 1.00 64.81 340 ALA A C 1
ATOM 2631 O O . ALA A 1 340 ? 109.000 12.291 -118.032 1.00 64.81 340 ALA A O 1
ATOM 2632 N N . VAL A 1 341 ? 107.063 13.391 -118.361 1.00 59.31 341 VAL A N 1
ATOM 2633 C CA . VAL A 1 341 ? 107.437 13.983 -119.653 1.00 59.31 341 VAL A CA 1
ATOM 2634 C C . VAL A 1 341 ? 108.701 14.826 -119.451 1.00 59.31 341 VAL A C 1
ATOM 2636 O O . VAL A 1 341 ? 108.701 15.748 -118.634 1.00 59.31 341 VAL A O 1
ATOM 2639 N N . ASN A 1 342 ? 109.787 14.502 -120.162 1.00 65.62 342 ASN A N 1
ATOM 2640 C CA . ASN A 1 342 ? 111.049 15.237 -120.056 1.00 65.62 342 ASN A CA 1
ATOM 2641 C C . ASN A 1 342 ? 110.916 16.605 -120.745 1.00 65.62 342 ASN A C 1
ATOM 2643 O O . ASN A 1 342 ? 111.205 16.757 -121.929 1.00 65.62 342 ASN A O 1
ATOM 2647 N N . LEU A 1 343 ? 110.475 17.606 -119.982 1.00 65.19 343 LEU A N 1
ATOM 2648 C CA . LEU A 1 343 ? 110.268 18.988 -120.432 1.00 65.19 343 LEU A CA 1
ATOM 2649 C C . LEU A 1 343 ? 111.562 19.702 -120.879 1.00 65.19 343 LEU A C 1
ATOM 2651 O O . LEU A 1 343 ? 111.477 20.804 -121.407 1.00 65.19 343 LEU A O 1
ATOM 2655 N N . ARG A 1 344 ? 112.745 19.097 -120.686 1.00 61.47 344 ARG A N 1
ATOM 2656 C CA . ARG A 1 344 ? 114.050 19.633 -121.124 1.00 61.47 344 ARG A CA 1
ATOM 2657 C C . ARG A 1 344 ? 114.626 18.917 -122.349 1.00 61.47 344 ARG A C 1
ATOM 2659 O O . ARG A 1 344 ? 115.731 19.235 -122.775 1.00 61.47 344 ARG A O 1
ATOM 2666 N N . ALA A 1 345 ? 113.870 17.995 -122.952 1.00 71.44 345 ALA A N 1
ATOM 2667 C CA . ALA A 1 345 ? 114.294 17.266 -124.148 1.00 71.44 345 ALA A CA 1
ATOM 2668 C C . ALA A 1 345 ? 114.606 18.194 -125.342 1.00 71.44 345 ALA A C 1
ATOM 2670 O O . ALA A 1 345 ? 115.502 17.908 -126.131 1.00 71.44 345 ALA A O 1
ATOM 2671 N N . GLU A 1 346 ? 113.901 19.324 -125.455 1.00 68.19 346 GLU A N 1
ATOM 2672 C CA . GLU A 1 346 ? 114.119 20.318 -126.515 1.00 68.19 346 GLU A CA 1
ATOM 2673 C C . GLU A 1 346 ? 115.405 21.142 -126.287 1.00 68.19 346 GLU A C 1
ATOM 2675 O O . GLU A 1 346 ? 116.093 21.499 -127.241 1.00 68.19 346 GLU A O 1
ATOM 2680 N N . GLU A 1 347 ? 115.783 21.383 -125.023 1.00 71.50 347 GLU A N 1
ATOM 2681 C CA . GLU A 1 347 ? 117.055 22.027 -124.657 1.00 71.50 347 GLU A CA 1
ATOM 2682 C C . GLU A 1 347 ? 118.249 21.090 -124.912 1.00 71.50 347 GLU A C 1
ATOM 2684 O O . GLU A 1 347 ? 119.234 21.506 -125.524 1.00 71.50 347 GLU A O 1
ATOM 2689 N N . GLU A 1 348 ? 118.147 19.813 -124.520 1.00 69.25 348 GLU A N 1
ATOM 2690 C CA . GLU A 1 348 ? 119.200 18.803 -124.734 1.00 69.25 348 GLU A CA 1
ATOM 2691 C C . GLU A 1 348 ? 119.451 18.518 -126.224 1.00 69.25 348 GLU A C 1
ATOM 2693 O O . GLU A 1 348 ? 120.600 18.354 -126.642 1.00 69.25 348 GLU A O 1
ATOM 2698 N N . GLN A 1 349 ? 118.399 18.502 -127.054 1.00 78.06 349 GLN A N 1
ATOM 2699 C CA . GLN A 1 349 ? 118.545 18.380 -128.509 1.00 78.06 349 GLN A CA 1
ATOM 2700 C C . GLN A 1 349 ? 119.363 19.543 -129.089 1.00 78.06 349 GLN A C 1
ATOM 2702 O O . GLN A 1 349 ? 120.173 19.339 -130.001 1.00 78.06 349 GLN A O 1
ATOM 2707 N N . LYS A 1 350 ? 119.150 20.755 -128.567 1.00 76.50 350 LYS A N 1
ATOM 2708 C CA . LYS A 1 350 ? 119.829 21.968 -129.023 1.00 76.50 350 LYS A CA 1
ATOM 2709 C C . LYS A 1 350 ? 121.314 21.938 -128.664 1.00 76.50 350 LYS A C 1
ATOM 2711 O O . LYS A 1 350 ? 122.142 22.075 -129.556 1.00 76.50 350 LYS A O 1
ATOM 2716 N N . GLU A 1 351 ? 121.654 21.614 -127.413 1.00 77.56 351 GLU A N 1
ATOM 2717 C CA . GLU A 1 351 ? 123.056 21.457 -126.985 1.00 77.56 351 GLU A CA 1
ATOM 2718 C C . GLU A 1 351 ? 123.807 20.376 -127.781 1.00 77.56 351 GLU A C 1
ATOM 2720 O O . GLU A 1 351 ? 124.968 20.563 -128.151 1.00 77.56 351 GLU A O 1
ATOM 2725 N N . LEU A 1 352 ? 123.164 19.236 -128.062 1.00 75.56 352 LEU A N 1
ATOM 2726 C CA . LEU A 1 352 ? 123.770 18.165 -128.861 1.00 75.56 352 LEU A CA 1
ATOM 2727 C C . LEU A 1 352 ? 123.956 18.562 -130.332 1.00 75.56 352 LEU A C 1
ATOM 2729 O O . LEU A 1 352 ? 124.948 18.156 -130.942 1.00 75.56 352 LEU A O 1
ATOM 2733 N N . SER A 1 353 ? 123.040 19.361 -130.885 1.00 76.75 353 SER A N 1
ATOM 2734 C CA . SER A 1 353 ? 123.144 19.872 -132.257 1.00 76.75 353 SER A CA 1
ATOM 2735 C C . SER A 1 353 ? 124.280 20.887 -132.392 1.00 76.75 353 SER A C 1
ATOM 2737 O O . SER A 1 353 ? 125.097 20.740 -133.298 1.00 76.75 353 SER A O 1
ATOM 2739 N N . ASP A 1 354 ? 124.415 21.822 -131.447 1.00 80.75 354 ASP A N 1
ATOM 2740 C CA . ASP A 1 354 ? 125.506 22.808 -131.433 1.00 80.75 354 ASP A CA 1
ATOM 2741 C C . ASP A 1 354 ? 126.883 22.118 -131.331 1.00 80.75 354 ASP A C 1
ATOM 2743 O O . ASP A 1 354 ? 127.850 22.494 -132.000 1.00 80.75 354 ASP A O 1
ATOM 2747 N N . ARG A 1 355 ? 126.975 21.036 -130.541 1.00 77.81 355 ARG A N 1
ATOM 2748 C CA . ARG A 1 355 ? 128.191 20.206 -130.445 1.00 77.81 355 ARG A CA 1
ATOM 2749 C C . ARG A 1 355 ? 128.533 19.504 -131.756 1.00 77.81 355 ARG A C 1
ATOM 2751 O O . ARG A 1 355 ? 129.711 19.384 -132.093 1.00 77.81 355 ARG A O 1
ATOM 2758 N N . LEU A 1 356 ? 127.525 19.014 -132.477 1.00 79.38 356 LEU A N 1
ATOM 2759 C CA . LEU A 1 356 ? 127.711 18.378 -133.779 1.00 79.38 356 LEU A CA 1
ATOM 2760 C C . LEU A 1 356 ? 128.201 19.399 -134.815 1.00 79.38 356 LEU A C 1
ATOM 2762 O O . LEU A 1 356 ? 129.123 19.099 -135.571 1.00 79.38 356 LEU A O 1
ATOM 2766 N N . GLU A 1 357 ? 127.624 20.602 -134.816 1.00 80.62 357 GLU A N 1
ATOM 2767 C CA . GLU A 1 357 ? 128.003 21.690 -135.721 1.00 80.62 357 GLU A CA 1
ATOM 2768 C C . GLU A 1 357 ? 129.464 22.116 -135.516 1.00 80.62 357 GLU A C 1
ATOM 2770 O O . GLU A 1 357 ? 130.220 22.213 -136.486 1.00 80.62 357 GLU A O 1
ATOM 2775 N N . ALA A 1 358 ? 129.905 22.249 -134.260 1.00 80.12 358 ALA A N 1
ATOM 2776 C CA . ALA A 1 358 ? 131.300 22.545 -133.933 1.00 80.12 358 ALA A CA 1
ATOM 2777 C C . ALA A 1 358 ? 132.273 21.470 -134.460 1.00 80.12 358 ALA A C 1
ATOM 2779 O O . ALA A 1 358 ? 133.267 21.795 -135.110 1.00 80.12 358 ALA A O 1
ATOM 2780 N N . ILE A 1 359 ? 131.960 20.184 -134.255 1.00 76.75 359 ILE A N 1
ATOM 2781 C CA . ILE A 1 359 ? 132.800 19.068 -134.730 1.00 76.75 359 ILE A CA 1
ATOM 2782 C C . ILE A 1 359 ? 132.855 19.021 -136.266 1.00 76.75 359 ILE A C 1
ATOM 2784 O O . ILE A 1 359 ? 133.892 18.694 -136.848 1.00 76.75 359 ILE A O 1
ATOM 2788 N N . VAL A 1 360 ? 131.751 19.339 -136.949 1.00 78.44 360 VAL A N 1
ATOM 2789 C CA . VAL A 1 360 ? 131.722 19.397 -138.417 1.00 78.44 360 VAL A CA 1
ATOM 2790 C C . VAL A 1 360 ? 132.570 20.560 -138.936 1.00 78.44 360 VAL A C 1
ATOM 2792 O O . VAL A 1 360 ? 133.343 20.344 -139.871 1.00 78.44 360 VAL A O 1
ATOM 2795 N N . SER A 1 361 ? 132.505 21.733 -138.299 1.00 77.88 361 SER A N 1
ATOM 2796 C CA . SER A 1 361 ? 133.344 22.891 -138.638 1.00 77.88 361 SER A CA 1
ATOM 2797 C C . SER A 1 361 ? 134.837 22.588 -138.469 1.00 77.88 361 SER A C 1
ATOM 2799 O O . SER A 1 361 ? 135.624 22.857 -139.375 1.00 77.88 361 SER A O 1
ATOM 2801 N N . GLU A 1 362 ? 135.241 21.969 -137.355 1.00 75.75 362 GLU A N 1
ATOM 2802 C CA . GLU A 1 362 ? 136.640 21.570 -137.130 1.00 75.75 362 GLU A CA 1
ATOM 2803 C C . GLU A 1 362 ? 137.121 20.539 -138.169 1.00 75.75 362 GLU A C 1
ATOM 2805 O O . GLU A 1 362 ? 138.268 20.585 -138.624 1.00 75.75 362 GLU A O 1
ATOM 2810 N N . ARG A 1 363 ? 136.243 19.625 -138.611 1.00 77.75 363 ARG A N 1
ATOM 2811 C CA . ARG A 1 363 ? 136.559 18.665 -139.683 1.00 77.75 363 ARG A CA 1
ATOM 2812 C C . ARG A 1 363 ? 136.822 19.365 -141.017 1.00 77.75 363 ARG A C 1
ATOM 2814 O O . ARG A 1 363 ? 137.722 18.952 -141.751 1.00 77.75 363 ARG A O 1
ATOM 2821 N N . GLU A 1 364 ? 136.024 20.373 -141.359 1.00 78.19 364 GLU A N 1
ATOM 2822 C CA . GLU A 1 364 ? 136.173 21.117 -142.613 1.00 78.19 364 GLU A CA 1
ATOM 2823 C C . GLU A 1 364 ? 137.458 21.950 -142.635 1.00 78.19 364 GLU A C 1
ATOM 2825 O O . GLU A 1 364 ? 138.183 21.899 -143.633 1.00 78.19 364 GLU A O 1
ATOM 2830 N N . ASP A 1 365 ? 137.818 22.578 -141.514 1.00 77.69 365 ASP A N 1
ATOM 2831 C CA . ASP A 1 365 ? 139.076 23.322 -141.362 1.00 77.69 365 ASP A CA 1
ATOM 2832 C C . ASP A 1 365 ? 140.311 22.421 -141.553 1.00 77.69 365 ASP A C 1
ATOM 2834 O O . ASP A 1 365 ? 141.266 22.779 -142.254 1.00 77.69 365 ASP A O 1
ATOM 2838 N N . ILE A 1 366 ? 140.286 21.192 -141.020 1.00 74.19 366 ILE A N 1
ATOM 2839 C CA . ILE A 1 366 ? 141.360 20.206 -141.236 1.00 74.19 366 ILE A CA 1
ATOM 2840 C C . ILE A 1 366 ? 141.448 19.790 -142.714 1.00 74.19 366 ILE A C 1
ATOM 2842 O O . ILE A 1 366 ? 142.547 19.656 -143.262 1.00 74.19 366 ILE A O 1
ATOM 2846 N N . ILE A 1 367 ? 140.312 19.599 -143.392 1.00 74.06 367 ILE A N 1
ATOM 2847 C CA . ILE A 1 367 ? 140.288 19.256 -144.823 1.00 74.06 367 ILE A CA 1
ATOM 2848 C C . ILE A 1 367 ? 140.856 20.407 -145.666 1.00 74.06 367 ILE A C 1
ATOM 2850 O O . ILE A 1 367 ? 141.592 20.165 -146.633 1.00 74.06 367 ILE A O 1
ATOM 2854 N N . GLU A 1 368 ? 140.562 21.654 -145.302 1.00 73.38 368 GLU A N 1
ATOM 2855 C CA . GLU A 1 368 ? 141.097 22.830 -145.983 1.00 73.38 368 GLU A CA 1
ATOM 2856 C C . GLU A 1 368 ? 142.610 22.990 -145.752 1.00 73.38 368 GLU A C 1
ATOM 2858 O O . GLU A 1 368 ? 143.358 23.251 -146.702 1.00 73.38 368 GLU A O 1
ATOM 2863 N N . ALA A 1 369 ? 143.093 22.724 -144.535 1.00 71.69 369 ALA A N 1
ATOM 2864 C CA . ALA A 1 369 ? 144.520 22.688 -144.217 1.00 71.69 369 ALA A CA 1
ATOM 2865 C C . ALA A 1 369 ? 145.271 21.608 -145.025 1.00 71.69 369 ALA A C 1
ATOM 2867 O O . ALA A 1 369 ? 146.351 21.872 -145.562 1.00 71.69 369 ALA A O 1
ATOM 2868 N N . ILE A 1 370 ? 144.677 20.420 -145.205 1.00 70.00 370 ILE A N 1
ATOM 2869 C CA . ILE A 1 370 ? 145.234 19.350 -146.055 1.00 70.00 370 ILE A CA 1
ATOM 2870 C C . ILE A 1 370 ? 145.305 19.784 -147.529 1.00 70.00 370 ILE A C 1
ATOM 2872 O O . ILE A 1 370 ? 146.299 19.500 -148.207 1.00 70.00 370 ILE A O 1
ATOM 2876 N N . ARG A 1 371 ? 144.287 20.492 -148.045 1.00 72.69 371 ARG A N 1
ATOM 2877 C CA . ARG A 1 371 ? 144.321 21.045 -149.413 1.00 72.69 371 ARG A CA 1
ATOM 2878 C C . ARG A 1 371 ? 145.439 22.074 -149.579 1.00 72.69 371 ARG A C 1
ATOM 2880 O O . ARG A 1 371 ? 146.195 21.964 -150.544 1.00 72.69 371 ARG A O 1
ATOM 2887 N N . LYS A 1 372 ? 145.587 23.008 -148.633 1.00 67.62 372 LYS A N 1
ATOM 2888 C CA . LYS A 1 372 ? 146.655 24.026 -148.646 1.00 67.62 372 LYS A CA 1
ATOM 2889 C C . LYS A 1 372 ? 148.054 23.396 -148.615 1.00 67.62 372 LYS A C 1
ATOM 2891 O O . LYS A 1 372 ? 148.918 23.806 -149.387 1.00 67.62 372 LYS A O 1
ATOM 2896 N N . LEU A 1 373 ? 148.265 22.343 -147.820 1.00 65.75 373 LEU A N 1
ATOM 2897 C CA . LEU A 1 373 ? 149.535 21.602 -147.774 1.00 65.75 373 LEU A CA 1
ATOM 2898 C C . LEU A 1 373 ? 149.864 20.885 -149.091 1.00 65.75 373 LEU A C 1
ATOM 2900 O O . LEU A 1 373 ? 150.997 20.960 -149.564 1.00 65.75 373 LEU A O 1
ATOM 2904 N N . ARG A 1 374 ? 148.885 20.236 -149.735 1.00 68.12 374 ARG A N 1
ATOM 2905 C CA . ARG A 1 374 ? 149.105 19.593 -151.046 1.00 68.12 374 ARG A CA 1
ATOM 2906 C C . ARG A 1 374 ? 149.439 20.603 -152.145 1.00 68.12 374 ARG A C 1
ATOM 2908 O O . ARG A 1 374 ? 150.277 20.315 -152.998 1.00 68.12 374 ARG A O 1
ATOM 2915 N N . GLN A 1 375 ? 148.826 21.784 -152.106 1.00 66.44 375 GLN A N 1
ATOM 2916 C CA . GLN A 1 375 ? 149.106 22.865 -153.053 1.00 66.44 375 GLN A CA 1
ATOM 2917 C C . GLN A 1 375 ? 150.511 23.456 -152.850 1.00 66.44 375 GLN A C 1
ATOM 2919 O O . GLN A 1 375 ? 151.221 23.703 -153.825 1.00 66.44 375 GLN A O 1
ATOM 2924 N N . ALA A 1 376 ? 150.951 23.603 -151.595 1.00 64.75 376 ALA A N 1
ATOM 2925 C CA . ALA A 1 376 ? 152.306 24.038 -151.262 1.00 64.75 376 ALA A CA 1
ATOM 2926 C C . ALA A 1 376 ? 153.380 23.037 -151.735 1.00 64.75 376 ALA A C 1
ATOM 2928 O O . ALA A 1 376 ? 154.400 23.454 -152.277 1.00 64.75 376 ALA A O 1
ATOM 2929 N N . ILE A 1 377 ? 153.132 21.724 -151.622 1.00 62.75 377 ILE A N 1
ATOM 2930 C CA . ILE A 1 377 ? 154.050 20.680 -152.122 1.00 62.75 377 ILE A CA 1
ATOM 2931 C C . ILE A 1 377 ? 154.165 20.719 -153.656 1.00 62.75 377 ILE A C 1
ATOM 2933 O O . ILE A 1 377 ? 155.268 20.620 -154.192 1.00 62.75 377 ILE A O 1
ATOM 2937 N N . GLN A 1 378 ? 153.060 20.929 -154.382 1.00 64.50 378 GLN A N 1
ATOM 2938 C CA . GLN A 1 378 ? 153.108 21.102 -155.842 1.00 64.50 378 GLN A CA 1
ATOM 2939 C C . GLN A 1 378 ? 153.865 22.369 -156.266 1.00 64.50 378 GLN A C 1
ATOM 2941 O O . GLN A 1 378 ? 154.603 22.338 -157.251 1.00 64.50 378 GLN A O 1
ATOM 2946 N N . SER A 1 379 ? 153.710 23.468 -155.520 1.00 60.38 379 SER A N 1
ATOM 2947 C CA . SER A 1 379 ? 154.451 24.713 -155.750 1.00 60.38 379 SER A CA 1
ATOM 2948 C C . SER A 1 379 ? 155.955 24.528 -155.528 1.00 60.38 379 SER A C 1
ATOM 2950 O O . SER A 1 379 ? 156.752 25.020 -156.324 1.00 60.38 379 SER A O 1
ATOM 2952 N N . LEU A 1 380 ? 156.344 23.776 -154.493 1.00 63.47 380 LEU A N 1
ATOM 2953 C CA . LEU A 1 380 ? 157.747 23.508 -154.174 1.00 63.47 380 LEU A CA 1
ATOM 2954 C C . LEU A 1 380 ? 158.415 22.602 -155.221 1.00 63.47 380 LEU A C 1
ATOM 2956 O O . LEU A 1 380 ? 159.528 22.884 -155.658 1.00 63.47 380 LEU A O 1
ATOM 2960 N N . ASN A 1 381 ? 157.723 21.557 -155.689 1.00 59.00 381 ASN A N 1
ATOM 2961 C CA . ASN A 1 381 ? 158.247 20.682 -156.744 1.00 59.00 381 ASN A CA 1
ATOM 2962 C C . ASN A 1 381 ? 158.414 21.419 -158.083 1.00 59.00 381 ASN A C 1
ATOM 2964 O O . ASN A 1 381 ? 159.344 21.130 -158.836 1.00 59.00 381 ASN A O 1
ATOM 2968 N N . ARG A 1 382 ? 157.559 22.409 -158.372 1.00 65.62 382 ARG A N 1
ATOM 2969 C CA . ARG A 1 382 ? 157.693 23.258 -159.565 1.00 65.62 382 ARG A CA 1
ATOM 2970 C C . ARG A 1 382 ? 158.918 24.174 -159.483 1.00 65.62 382 ARG A C 1
ATOM 2972 O O . ARG A 1 382 ? 159.667 24.256 -160.451 1.00 65.62 382 ARG A O 1
ATOM 2979 N N . GLU A 1 383 ? 159.160 24.787 -158.324 1.00 65.38 383 GLU A N 1
ATOM 2980 C CA . GLU A 1 383 ? 160.343 25.630 -158.088 1.00 65.38 383 GLU A CA 1
ATOM 2981 C C . GLU A 1 383 ? 161.650 24.804 -158.062 1.00 65.38 383 GLU A C 1
ATOM 2983 O O . GLU A 1 383 ? 162.694 25.261 -158.531 1.00 65.38 383 GLU A O 1
ATOM 2988 N N . GLY A 1 384 ? 161.588 23.556 -157.580 1.00 60.81 384 GLY A N 1
ATOM 2989 C CA . GLY A 1 384 ? 162.696 22.597 -157.619 1.00 60.81 384 GLY A CA 1
ATOM 2990 C C . GLY A 1 384 ? 163.102 22.197 -159.043 1.00 60.81 384 GLY A C 1
ATOM 2991 O O . GLY A 1 384 ? 164.293 22.208 -159.356 1.00 60.81 384 GLY A O 1
ATOM 2992 N N . ARG A 1 385 ? 162.129 21.918 -159.928 1.00 66.19 385 ARG A N 1
ATOM 2993 C CA . ARG A 1 385 ? 162.396 21.605 -161.347 1.00 66.19 385 ARG A CA 1
ATOM 2994 C C . ARG A 1 385 ? 163.068 22.763 -162.084 1.00 66.19 385 ARG A C 1
ATOM 2996 O O . ARG A 1 385 ? 164.029 22.535 -162.814 1.00 66.19 385 ARG A O 1
ATOM 3003 N N . GLU A 1 386 ? 162.595 23.995 -161.884 1.00 65.88 386 GLU A N 1
ATOM 3004 C CA . GLU A 1 386 ? 163.150 25.176 -162.565 1.00 65.88 386 GLU A CA 1
ATOM 3005 C C . GLU A 1 386 ? 164.595 25.475 -162.138 1.00 65.88 386 GLU A C 1
ATOM 3007 O O . GLU A 1 386 ? 165.438 25.764 -162.990 1.00 65.88 386 GLU A O 1
ATOM 3012 N N . ARG A 1 387 ? 164.926 25.352 -160.843 1.00 64.06 387 ARG A N 1
ATOM 3013 C CA . ARG A 1 387 ? 166.308 25.553 -160.367 1.00 64.06 387 ARG A CA 1
ATOM 3014 C C . ARG A 1 387 ? 167.273 24.466 -160.843 1.00 64.06 387 ARG A C 1
ATOM 3016 O O . ARG A 1 387 ? 168.425 24.789 -161.128 1.00 64.06 387 ARG A O 1
ATOM 3023 N N . LEU A 1 388 ? 166.833 23.209 -160.923 1.00 65.88 388 LEU A N 1
ATOM 3024 C CA . LEU A 1 388 ? 167.693 22.095 -161.331 1.00 65.88 388 LEU A CA 1
ATOM 3025 C C . LEU A 1 388 ? 168.039 22.154 -162.830 1.00 65.88 388 LEU A C 1
ATOM 3027 O O . LEU A 1 388 ? 169.202 21.994 -163.191 1.00 65.88 388 LEU A O 1
ATOM 3031 N N . LEU A 1 389 ? 167.058 22.474 -163.685 1.00 66.12 389 LEU A N 1
ATOM 3032 C CA . LEU A 1 389 ? 167.268 22.661 -165.128 1.00 66.12 389 LEU A CA 1
ATOM 3033 C C . LEU A 1 389 ? 168.196 23.849 -165.424 1.00 66.12 389 LEU A C 1
ATOM 3035 O O . LEU A 1 389 ? 169.127 23.726 -166.215 1.00 66.12 389 LEU A O 1
ATOM 3039 N N . ALA A 1 390 ? 168.008 24.978 -164.735 1.00 66.19 390 ALA A N 1
ATOM 3040 C CA . ALA A 1 390 ? 168.857 26.152 -164.928 1.00 66.19 390 ALA A CA 1
ATOM 3041 C C . ALA A 1 390 ? 170.312 25.919 -164.473 1.00 66.19 390 ALA A C 1
ATOM 3043 O O . ALA A 1 390 ? 171.250 26.396 -165.113 1.00 66.19 390 ALA A O 1
ATOM 3044 N N . ALA A 1 391 ? 170.525 25.180 -163.378 1.00 63.50 391 ALA A N 1
ATOM 3045 C CA . ALA A 1 391 ? 171.867 24.809 -162.928 1.00 63.50 391 ALA A CA 1
ATOM 3046 C C . ALA A 1 391 ? 172.545 23.815 -163.889 1.00 63.50 391 ALA A C 1
ATOM 3048 O O . ALA A 1 391 ? 173.746 23.932 -164.140 1.00 63.50 391 ALA A O 1
ATOM 3049 N N . PHE A 1 392 ? 171.780 22.881 -164.461 1.00 69.06 392 PHE A N 1
ATOM 3050 C CA . PHE A 1 392 ? 172.256 21.934 -165.469 1.00 69.06 392 PHE A CA 1
ATOM 3051 C C . PHE A 1 392 ? 172.776 22.642 -166.734 1.00 69.06 392 PHE A C 1
ATOM 3053 O O . PHE A 1 392 ? 173.886 22.343 -167.178 1.00 69.06 392 PHE A O 1
ATOM 3060 N N . ASP A 1 393 ? 172.066 23.658 -167.240 1.00 65.94 393 ASP A N 1
ATOM 3061 C CA . ASP A 1 393 ? 172.504 24.451 -168.404 1.00 65.94 393 ASP A CA 1
ATOM 3062 C C . ASP A 1 393 ? 173.832 25.188 -168.161 1.00 65.94 393 ASP A C 1
ATOM 3064 O O . ASP A 1 393 ? 174.711 25.240 -169.029 1.00 65.94 393 ASP A O 1
ATOM 3068 N N . VAL A 1 394 ? 174.023 25.730 -166.953 1.00 68.25 394 VAL A N 1
ATOM 3069 C CA . VAL A 1 394 ? 175.267 26.418 -166.575 1.00 68.25 394 VAL A CA 1
ATOM 3070 C C . VAL A 1 394 ? 176.443 25.435 -166.512 1.00 68.25 394 VAL A C 1
ATOM 3072 O O . VAL A 1 394 ? 177.538 25.756 -166.985 1.00 68.25 394 VAL A O 1
ATOM 3075 N N . VAL A 1 395 ? 176.232 24.230 -165.973 1.00 68.00 395 VAL A N 1
ATOM 3076 C CA . VAL A 1 395 ? 177.271 23.189 -165.868 1.00 68.00 395 VAL A CA 1
ATOM 3077 C C . VAL A 1 395 ? 177.632 22.621 -167.243 1.00 68.00 395 VAL A C 1
ATOM 3079 O O . VAL A 1 395 ? 178.822 22.507 -167.545 1.00 68.00 395 VAL A O 1
ATOM 3082 N N . ASN A 1 396 ? 176.648 22.367 -168.110 1.00 66.12 396 ASN A N 1
ATOM 3083 C CA . ASN A 1 396 ? 176.882 21.915 -169.486 1.00 66.12 396 ASN A CA 1
ATOM 3084 C C . ASN A 1 396 ? 177.744 22.927 -170.271 1.00 66.12 396 ASN A C 1
ATOM 3086 O O . ASN A 1 396 ? 178.731 22.568 -170.919 1.00 66.12 396 ASN A O 1
ATOM 3090 N N . GLY A 1 397 ? 177.466 24.227 -170.109 1.00 63.78 397 GLY A N 1
ATOM 3091 C CA . GLY A 1 397 ? 178.233 25.297 -170.755 1.00 63.78 397 GLY A CA 1
ATOM 3092 C C . GLY A 1 397 ? 179.677 25.460 -170.253 1.00 63.78 397 GLY A C 1
ATOM 3093 O O . GLY A 1 397 ? 180.540 25.946 -170.995 1.00 63.78 397 GLY A O 1
ATOM 3094 N N . HIS A 1 398 ? 179.971 25.077 -169.007 1.00 67.06 398 HIS A N 1
ATOM 3095 C CA . HIS A 1 398 ? 181.344 25.020 -168.492 1.00 67.06 398 HIS A CA 1
ATOM 3096 C C . HIS A 1 398 ? 182.070 23.744 -168.930 1.00 67.06 398 HIS A C 1
ATOM 3098 O O . HIS A 1 398 ? 183.263 23.804 -169.237 1.00 67.06 398 HIS A O 1
ATOM 3104 N N . PHE A 1 399 ? 181.352 22.625 -169.024 1.00 66.62 399 PHE A N 1
ATOM 3105 C CA . PHE A 1 399 ? 181.888 21.338 -169.458 1.00 66.62 399 PHE A CA 1
ATOM 3106 C C . PHE A 1 399 ? 182.370 21.375 -170.919 1.00 66.62 399 PHE A C 1
ATOM 3108 O O . PHE A 1 399 ? 183.518 21.019 -171.195 1.00 66.62 399 PHE A O 1
ATOM 3115 N N . GLN A 1 400 ? 181.577 21.956 -171.829 1.00 64.81 400 GLN A N 1
ATOM 3116 C CA . GLN A 1 400 ? 181.972 22.178 -173.231 1.00 64.81 400 GLN A CA 1
ATOM 3117 C C . GLN A 1 400 ? 183.253 23.024 -173.367 1.00 64.81 400 GLN A C 1
ATOM 3119 O O . GLN A 1 400 ? 184.118 22.748 -174.206 1.00 64.81 400 GLN A O 1
ATOM 3124 N N . ARG A 1 401 ? 183.407 24.047 -172.511 1.00 65.19 401 ARG A N 1
ATOM 3125 C CA . ARG A 1 401 ? 184.592 24.923 -172.489 1.00 65.19 401 ARG A CA 1
ATOM 3126 C C . ARG A 1 401 ? 185.851 24.212 -171.986 1.00 65.19 401 ARG A C 1
ATOM 3128 O O . ARG A 1 401 ? 186.935 24.494 -172.492 1.00 65.19 401 ARG A O 1
ATOM 3135 N N . LEU A 1 402 ? 185.718 23.306 -171.017 1.00 64.50 402 LEU A N 1
ATOM 3136 C CA . LEU A 1 402 ? 186.833 22.556 -170.425 1.00 64.50 402 LEU A CA 1
ATOM 3137 C C . LEU A 1 402 ? 187.334 21.433 -171.345 1.00 64.50 402 LEU A C 1
ATOM 3139 O O . LEU A 1 402 ? 188.544 21.240 -171.469 1.00 64.50 402 LEU A O 1
ATOM 3143 N N . PHE A 1 403 ? 186.429 20.744 -172.042 1.00 63.94 403 PHE A N 1
ATOM 3144 C CA . PHE A 1 403 ? 186.786 19.614 -172.901 1.00 63.94 403 PHE A CA 1
ATOM 3145 C C . PHE A 1 403 ? 187.610 20.033 -174.131 1.00 63.94 403 PHE A C 1
ATOM 3147 O O . PHE A 1 403 ? 188.638 19.428 -174.438 1.00 63.94 403 PHE A O 1
ATOM 3154 N N . SER A 1 404 ? 187.249 21.146 -174.778 1.00 59.44 404 SER A N 1
ATOM 3155 C CA . SER A 1 404 ? 187.974 21.632 -175.966 1.00 59.44 404 SER A CA 1
ATOM 3156 C C . SER A 1 404 ? 189.420 22.056 -175.659 1.00 59.44 404 SER A C 1
ATOM 3158 O O . SER A 1 404 ? 190.290 21.961 -176.524 1.00 59.44 404 SER A O 1
ATOM 3160 N N . HIS A 1 405 ? 189.685 22.508 -174.427 1.00 62.38 405 HIS A N 1
ATOM 3161 C CA . HIS A 1 405 ? 190.996 23.000 -173.988 1.00 62.38 405 HIS A CA 1
ATOM 3162 C C . HIS A 1 405 ? 191.968 21.874 -173.607 1.00 62.38 405 HIS A C 1
ATOM 3164 O O . HIS A 1 405 ? 193.178 22.049 -173.730 1.00 62.38 405 HIS A O 1
ATOM 3170 N N . LEU A 1 406 ? 191.450 20.731 -173.144 1.00 62.31 406 LEU A N 1
ATOM 3171 C CA . LEU A 1 406 ? 192.267 19.617 -172.657 1.00 62.31 406 LEU A CA 1
ATOM 3172 C C . LEU A 1 406 ? 192.565 18.568 -173.740 1.00 62.31 406 LEU A C 1
ATOM 3174 O O . LEU A 1 406 ? 193.590 17.896 -173.660 1.00 62.31 406 LEU A O 1
ATOM 3178 N N . PHE A 1 407 ? 191.703 18.451 -174.757 1.00 51.47 407 PHE A N 1
ATOM 3179 C CA . PHE A 1 407 ? 191.773 17.370 -175.750 1.00 51.47 407 PHE A CA 1
ATOM 3180 C C . PHE A 1 407 ? 192.138 17.797 -177.177 1.00 51.47 407 PHE A C 1
ATOM 3182 O O . PHE A 1 407 ? 192.091 16.973 -178.082 1.00 51.47 407 PHE A O 1
ATOM 3189 N N . GLY A 1 408 ? 192.551 19.048 -177.412 1.00 58.28 408 GLY A N 1
ATOM 3190 C CA . GLY A 1 408 ? 193.009 19.451 -178.748 1.00 58.28 408 GLY A CA 1
ATOM 3191 C C . GLY A 1 408 ? 191.925 19.331 -179.825 1.00 58.28 408 GLY A C 1
ATOM 3192 O O . GLY A 1 408 ? 192.218 18.939 -180.950 1.00 58.28 408 GLY A O 1
ATOM 3193 N N . GLY A 1 409 ? 190.688 19.703 -179.482 1.00 56.53 409 GLY A N 1
ATOM 3194 C CA . GLY A 1 409 ? 189.582 19.791 -180.436 1.00 56.53 409 GLY A CA 1
ATOM 3195 C C . GLY A 1 409 ? 188.788 18.493 -180.587 1.00 56.53 409 GLY A C 1
ATOM 3196 O O . GLY A 1 409 ? 188.881 17.812 -181.601 1.00 56.53 409 GLY A O 1
ATOM 3197 N N . GLY A 1 410 ? 187.959 18.201 -179.586 1.00 58.47 410 GLY A N 1
ATOM 3198 C CA . GLY A 1 410 ? 186.803 17.305 -179.637 1.00 58.47 410 GLY A CA 1
ATOM 3199 C C . GLY A 1 410 ? 185.637 17.979 -178.905 1.00 58.47 410 GLY A C 1
ATOM 3200 O O . GLY A 1 410 ? 185.857 18.937 -178.158 1.00 58.47 410 GLY A O 1
ATOM 3201 N N . THR A 1 411 ? 184.407 17.530 -179.137 1.00 59.97 411 THR A N 1
ATOM 3202 C CA . THR A 1 411 ? 183.184 18.090 -178.535 1.00 59.97 411 THR A CA 1
ATOM 3203 C C . THR A 1 411 ? 182.577 17.107 -177.547 1.00 59.97 411 THR A C 1
ATOM 3205 O O . THR A 1 411 ? 182.301 15.983 -177.945 1.00 59.97 411 THR A O 1
ATOM 3208 N N . ALA A 1 412 ? 182.300 17.559 -176.320 1.00 64.56 412 ALA A N 1
ATOM 3209 C CA . ALA A 1 412 ? 181.587 16.786 -175.306 1.00 64.56 412 ALA A CA 1
ATOM 3210 C C . ALA A 1 412 ? 180.410 17.585 -174.710 1.00 64.56 412 ALA A C 1
ATOM 3212 O O . ALA A 1 412 ? 180.571 18.778 -174.438 1.00 64.56 412 ALA A O 1
ATOM 3213 N N . GLU A 1 413 ? 179.257 16.946 -174.490 1.00 63.75 413 GLU A N 1
ATOM 3214 C CA . GLU A 1 413 ? 178.049 17.512 -173.867 1.00 63.75 413 GLU A CA 1
ATOM 3215 C C . GLU A 1 413 ? 177.484 16.617 -172.748 1.00 63.75 413 GLU A C 1
ATOM 3217 O O . GLU A 1 413 ? 177.739 15.415 -172.699 1.00 63.75 413 GLU A O 1
ATOM 3222 N N . LEU A 1 414 ? 176.716 17.211 -171.832 1.00 68.12 414 LEU A N 1
ATOM 3223 C CA . LEU A 1 414 ? 175.981 16.513 -170.769 1.00 68.12 414 LEU A CA 1
ATOM 3224 C C . LEU A 1 414 ? 174.504 16.344 -171.160 1.00 68.12 414 LEU A C 1
ATOM 3226 O O . LEU A 1 414 ? 173.879 17.317 -171.585 1.00 68.12 414 LEU A O 1
ATOM 3230 N N . GLN A 1 415 ? 173.933 15.148 -170.958 1.00 67.94 415 GLN A N 1
ATOM 3231 C CA . GLN A 1 415 ? 172.518 14.841 -171.226 1.00 67.94 415 GLN A CA 1
ATOM 3232 C C . GLN A 1 415 ? 171.845 14.147 -170.020 1.00 67.94 415 GLN A C 1
ATOM 3234 O O . GLN A 1 415 ? 172.497 13.431 -169.259 1.00 67.94 415 GLN A O 1
ATOM 3239 N N . LEU A 1 416 ? 170.543 14.396 -169.826 1.00 70.62 416 LEU A N 1
ATOM 3240 C CA . LEU A 1 416 ? 169.706 13.793 -168.774 1.00 70.62 416 LEU A CA 1
ATOM 3241 C C . LEU A 1 416 ? 168.994 12.540 -169.310 1.00 70.62 416 LEU A C 1
ATOM 3243 O O . LEU A 1 416 ? 168.391 12.603 -170.384 1.00 70.62 416 LEU A O 1
ATOM 3247 N N . ILE A 1 417 ? 169.044 11.427 -168.567 1.00 61.47 417 ILE A N 1
ATOM 3248 C CA . ILE A 1 417 ? 168.440 10.133 -168.945 1.00 61.47 417 ILE A CA 1
ATOM 3249 C C . ILE A 1 417 ? 167.757 9.494 -167.713 1.00 61.47 417 ILE A C 1
ATOM 3251 O O . ILE A 1 417 ? 168.065 9.840 -166.575 1.00 61.47 417 ILE A O 1
ATOM 3255 N N . GLU A 1 418 ? 166.834 8.556 -167.959 1.00 49.09 418 GLU A N 1
ATOM 3256 C CA . GLU A 1 418 ? 166.114 7.682 -167.003 1.00 49.09 418 GLU A CA 1
ATOM 3257 C C . GLU A 1 418 ? 164.759 8.168 -166.439 1.00 49.09 418 GLU A C 1
ATOM 3259 O O . GLU A 1 418 ? 164.043 7.345 -165.869 1.00 49.09 418 GLU A O 1
ATOM 3264 N N . SER A 1 419 ? 164.309 9.413 -166.659 1.00 53.78 419 SER A N 1
ATOM 3265 C CA . SER A 1 419 ? 162.939 9.840 -166.285 1.00 53.78 419 SER A CA 1
ATOM 3266 C C . SER A 1 419 ? 162.469 11.108 -167.017 1.00 53.78 419 SER A C 1
ATOM 3268 O O . SER A 1 419 ? 163.285 11.952 -167.378 1.00 53.78 419 SER A O 1
ATOM 3270 N N . ASP A 1 420 ? 161.147 11.267 -167.184 1.00 58.66 420 ASP A N 1
ATOM 3271 C CA . ASP A 1 420 ? 160.499 12.497 -167.688 1.00 58.66 420 ASP A CA 1
ATOM 3272 C C . ASP A 1 420 ? 160.457 13.629 -166.628 1.00 58.66 420 ASP A C 1
ATOM 3274 O O . ASP A 1 420 ? 160.065 14.760 -166.932 1.00 58.66 420 ASP A O 1
ATOM 3278 N N . ASP A 1 421 ? 160.842 13.348 -165.371 1.00 62.41 421 ASP A N 1
ATOM 3279 C CA . ASP A 1 421 ? 160.900 14.326 -164.275 1.00 62.41 421 ASP A CA 1
ATOM 3280 C C . ASP A 1 421 ? 162.353 14.747 -163.949 1.00 62.41 421 ASP A C 1
ATOM 3282 O O . ASP A 1 421 ? 163.144 13.907 -163.510 1.00 62.41 421 ASP A O 1
ATOM 3286 N N . PRO A 1 422 ? 162.719 16.042 -164.085 1.00 57.66 422 PRO A N 1
ATOM 3287 C CA . PRO A 1 422 ? 164.080 16.526 -163.842 1.00 57.66 422 PRO A CA 1
ATOM 3288 C C . PRO A 1 422 ? 164.653 16.206 -162.454 1.00 57.66 422 PRO A C 1
ATOM 3290 O O . PRO A 1 422 ? 165.864 16.096 -162.325 1.00 57.66 422 PRO A O 1
ATOM 3293 N N . LEU A 1 423 ? 163.825 16.061 -161.412 1.00 65.75 423 LEU A N 1
ATOM 3294 C CA . LEU A 1 423 ? 164.280 15.849 -160.026 1.00 65.75 423 LEU A CA 1
ATOM 3295 C C . LEU A 1 423 ? 164.700 14.401 -159.707 1.00 65.75 423 LEU A C 1
ATOM 3297 O O . LEU A 1 423 ? 165.266 14.165 -158.641 1.00 65.75 423 LEU A O 1
ATOM 3301 N N . GLU A 1 424 ? 164.440 13.454 -160.613 1.00 60.88 424 GLU A N 1
ATOM 3302 C CA . GLU A 1 424 ? 164.706 12.019 -160.421 1.00 60.88 424 GLU A CA 1
ATOM 3303 C C . GLU A 1 424 ? 165.659 11.421 -161.483 1.00 60.88 424 GLU A C 1
ATOM 3305 O O . GLU A 1 424 ? 165.946 10.228 -161.432 1.00 60.88 424 GLU A O 1
ATOM 3310 N N . ALA A 1 425 ? 166.166 12.224 -162.429 1.00 62.97 425 ALA A N 1
ATOM 3311 C CA . ALA A 1 425 ? 166.980 11.773 -163.568 1.00 62.97 425 ALA A CA 1
ATOM 3312 C C . ALA A 1 425 ? 168.505 11.753 -163.299 1.00 62.97 425 ALA A C 1
ATOM 3314 O O . ALA A 1 425 ? 169.032 12.570 -162.538 1.00 62.97 425 ALA A O 1
ATOM 3315 N N . GLY A 1 426 ? 169.222 10.834 -163.965 1.00 59.09 426 GLY A N 1
ATOM 3316 C CA . GLY A 1 426 ? 170.684 10.682 -163.916 1.00 59.09 426 GLY A CA 1
ATOM 3317 C C . GLY A 1 426 ? 171.424 11.504 -164.986 1.00 59.09 426 GLY A C 1
ATOM 3318 O O . GLY A 1 426 ? 170.852 11.864 -166.015 1.00 59.09 426 GLY A O 1
ATOM 3319 N N . LEU A 1 427 ? 172.705 11.816 -164.743 1.00 67.56 427 LEU A N 1
ATOM 3320 C CA . LEU A 1 427 ? 173.564 12.619 -165.632 1.00 67.56 427 LEU A CA 1
ATOM 3321 C C . LEU A 1 427 ? 174.597 11.739 -166.345 1.00 67.56 427 LEU A C 1
ATOM 3323 O O . LEU A 1 427 ? 175.414 11.106 -165.673 1.00 67.56 427 LEU A O 1
ATOM 3327 N N . GLU A 1 428 ? 174.618 11.763 -167.680 1.00 62.88 428 GLU A N 1
ATOM 3328 C CA . GLU A 1 428 ? 175.610 11.047 -168.493 1.00 62.88 428 GLU A CA 1
ATOM 3329 C C . GLU A 1 428 ? 176.378 12.013 -169.415 1.00 62.88 428 GLU A C 1
ATOM 3331 O O . GLU A 1 428 ? 175.846 13.022 -169.887 1.00 62.88 428 GLU A O 1
ATOM 3336 N N . ILE A 1 429 ? 177.670 11.736 -169.612 1.00 58.81 429 ILE A N 1
ATOM 3337 C CA . ILE A 1 429 ? 178.593 12.569 -170.393 1.00 58.81 429 ILE A CA 1
ATOM 3338 C C . ILE A 1 429 ? 178.790 11.923 -171.765 1.00 58.81 429 ILE A C 1
ATOM 3340 O O . ILE A 1 429 ? 179.308 10.811 -171.855 1.00 58.81 429 ILE A O 1
ATOM 3344 N N . LEU A 1 430 ? 178.451 12.652 -172.824 1.00 57.53 430 LEU A N 1
ATOM 3345 C CA . LEU A 1 430 ? 178.792 12.325 -174.207 1.00 57.53 430 LEU A CA 1
ATOM 3346 C C . LEU A 1 430 ? 180.074 13.076 -174.566 1.00 57.53 430 LEU A C 1
ATOM 3348 O O . LEU A 1 430 ? 180.087 14.300 -174.502 1.00 57.53 430 LEU A O 1
ATOM 3352 N N . ALA A 1 431 ? 181.150 12.363 -174.901 1.00 51.81 431 ALA A N 1
ATOM 3353 C CA . ALA A 1 431 ? 182.478 12.918 -175.177 1.00 51.81 431 ALA A CA 1
ATOM 3354 C C . ALA A 1 431 ? 183.099 12.359 -176.457 1.00 51.81 431 ALA A C 1
ATOM 3356 O O . ALA A 1 431 ? 182.846 11.167 -176.753 1.00 51.81 431 ALA A O 1
#